Protein AF-A0A953QFX9-F1 (afdb_monomer_lite)

pLDDT: mean 86.62, std 14.52, range [35.47, 98.75]

Sequence (550 aa):
MACESQQQNLKSLQAQRNELEAQMHDSELTPAVRAKFLQQIAAVGAQINLAQKALADCLDKSNVLSQAAPASILSIAPHYPDTVPNMIAQRDAYLKSINGKTFPLSVDYEWVQPLSQNEDYDDYPVSASGWMVHPRDVGGDFQFSHPFGVDWEFSLALDKPANAPGPYDYLLTPGNKVDPSKFPAGDQSEQAEDEQRGRNLHLDFPLGLLGIEMDGGLVPPEFKSAALEGARAAVFGRWIVDTGHPMHRAEIHPPLMMATAIPTSATSTKAIFTSRPYLVTQRYTPDQDSIYKDSGGNDGDFLKHLLNEIVKLNTFRSTLIECHPKIKQAPMRGTQLVRFQVRPPALAPNSPASTLVISYHFTARTGVAVQLVSTAADTVEVWVVINSVGYKSPGLPKNNGVRYSVDQLKAGNSAVPTGYLATEVLSGLVQTLVGGGVIAAGVIEAFLQRGVQGDSYDVSQAKADILSTANAVLNVPASKIPHSNAGITLNDAQIFPFTGWLEAKWVPNSSLSTVVTNIPTTTPPPTNDPPTHTTGHGPIDDSRPPLKTK

Secondary structure (DSSP, 8-state):
-TTHHHHHHHHHHHHHHHHHHHHHT-TT--HHHHHHHHHHHHHHHHHHHHHHHHHHHHHHHHTB-SSPPPGGGEE-PPS-GGGHHHHHHHHHHHHHHTTT--TTTTSS-SEE-TT-TT--S-SS-EEEEEEEEEEEEE--S-TTT-TT-SEEEEEEEE---TTS--TTGGG--GGGS--TTTS-TT---HHHHHHHHHHHTT---TT--EEEEEEGGGS-HHHHHH--BT-EEEEEEEEEEE-SSTT--EEEEEEEEEEEEEEEETTEEEEEEEE-S-EEEEEE-S-GGGTT-TTS---BSHHHHHHHHHHHHHTTS-SSEEE-EEEESSSSSSEEEEEEEE-PPPPPTTPPPEEEEEEEEEEE-TTEEEEEEEEETTEEEEEEEEETTT--PPPPPPB--EEE-HHHHHHS--SS-GGGG-HHHHHHHHHHHHTS----HHHHHHHHTT-EEE--B-GGG----TT--TT-EEEEEGGG--SSSTTEEE-TTSSSSEEEEEEEEEEEGGGHHHH--PPP--PPPPP-PPP-------------PPPPP-

Radius of gyration: 27.03 Å; chains: 1; bounding box: 72×88×80 Å

Structure (mmCIF, N/CA/C/O backbone):
data_AF-A0A953QFX9-F1
#
_entry.id   AF-A0A953QFX9-F1
#
loop_
_atom_site.group_PDB
_atom_site.id
_atom_site.type_symbol
_atom_site.label_atom_id
_atom_site.label_alt_id
_atom_site.label_comp_id
_atom_site.label_asym_id
_atom_site.label_entity_id
_atom_site.label_seq_id
_atom_site.pdbx_PDB_ins_code
_atom_site.Cartn_x
_atom_site.Cartn_y
_atom_site.Cartn_z
_atom_site.occupancy
_atom_site.B_iso_or_equiv
_atom_site.auth_seq_id
_atom_site.auth_comp_id
_atom_site.auth_asym_id
_atom_site.auth_atom_id
_atom_site.pdbx_PDB_model_num
ATOM 1 N N . MET A 1 1 ? 25.853 13.855 5.967 1.00 53.97 1 MET A N 1
ATOM 2 C CA . MET A 1 1 ? 24.732 13.560 5.033 1.00 53.97 1 MET A CA 1
ATOM 3 C C . MET A 1 1 ? 23.778 14.749 5.002 1.00 53.97 1 MET A C 1
ATOM 5 O O . MET A 1 1 ? 23.789 15.516 5.961 1.00 53.97 1 MET A O 1
ATOM 9 N N . ALA A 1 2 ? 22.994 14.955 3.935 1.00 62.25 2 ALA A N 1
ATOM 10 C CA . ALA A 1 2 ? 21.911 15.943 3.998 1.00 62.25 2 ALA A CA 1
ATOM 11 C C . ALA A 1 2 ? 20.999 15.562 5.185 1.00 62.25 2 ALA A C 1
ATOM 13 O O . ALA A 1 2 ? 20.680 14.389 5.342 1.00 62.25 2 ALA A O 1
ATOM 14 N N . CYS A 1 3 ? 20.675 16.516 6.060 1.00 83.81 3 CYS A N 1
ATOM 15 C CA . CYS A 1 3 ? 19.797 16.356 7.236 1.00 83.81 3 CYS A CA 1
ATOM 16 C C . CYS A 1 3 ? 20.378 15.745 8.526 1.00 83.81 3 CYS A C 1
ATOM 18 O O . CYS A 1 3 ? 19.654 15.571 9.507 1.00 83.81 3 CYS A O 1
ATOM 20 N N . GLU A 1 4 ? 21.683 15.469 8.584 1.00 83.75 4 GLU A N 1
ATOM 21 C CA . GLU A 1 4 ? 22.321 14.879 9.774 1.00 83.75 4 GLU A CA 1
ATOM 22 C C . GLU A 1 4 ? 22.221 15.774 11.024 1.00 83.75 4 GLU A C 1
ATOM 24 O O . GLU A 1 4 ? 22.001 15.283 12.132 1.00 83.75 4 GLU A O 1
ATOM 29 N N . SER A 1 5 ? 22.302 17.098 10.858 1.00 86.62 5 SER A N 1
ATOM 30 C CA . SER A 1 5 ? 22.154 18.043 11.971 1.00 86.62 5 SER A CA 1
ATOM 31 C C . SER A 1 5 ? 20.726 18.073 12.527 1.00 86.62 5 SER A C 1
ATOM 33 O O . SER A 1 5 ? 20.545 18.156 13.742 1.00 86.62 5 SER A O 1
ATOM 35 N N . GLN A 1 6 ? 19.705 17.941 11.676 1.00 88.56 6 GLN A N 1
ATOM 36 C CA . GLN A 1 6 ? 18.304 17.848 12.093 1.00 88.56 6 GLN A CA 1
ATOM 37 C C . GLN A 1 6 ? 18.026 16.538 12.843 1.00 88.56 6 GLN A C 1
ATOM 39 O O . GLN A 1 6 ? 17.357 16.561 13.876 1.00 88.56 6 GLN A O 1
ATOM 44 N N . GLN A 1 7 ? 18.590 15.411 12.388 1.00 85.19 7 GLN A N 1
ATOM 45 C CA . GLN A 1 7 ? 18.483 14.124 13.089 1.00 85.19 7 GLN A CA 1
ATOM 46 C C . GLN A 1 7 ? 19.119 14.177 14.483 1.00 85.19 7 GLN A C 1
ATOM 48 O O . GLN A 1 7 ? 18.524 13.717 15.459 1.00 85.19 7 GLN A O 1
ATOM 53 N N . GLN A 1 8 ? 20.316 14.763 14.593 1.00 88.69 8 GLN A N 1
ATOM 54 C CA . GLN A 1 8 ? 20.997 14.933 15.879 1.00 88.69 8 GLN A CA 1
ATOM 55 C C . GLN A 1 8 ? 20.195 15.828 16.833 1.00 88.69 8 GLN A C 1
ATOM 57 O O . GLN A 1 8 ? 20.056 15.489 18.009 1.00 88.69 8 GLN A O 1
ATOM 62 N N . ASN A 1 9 ? 19.613 16.919 16.325 1.00 93.88 9 ASN A N 1
ATOM 63 C CA . ASN A 1 9 ? 18.754 17.802 17.111 1.00 93.88 9 ASN A CA 1
ATOM 64 C C . ASN A 1 9 ? 17.512 17.070 17.652 1.00 93.88 9 ASN A C 1
ATOM 66 O O . ASN A 1 9 ? 17.239 17.122 18.850 1.00 93.88 9 ASN A O 1
ATOM 70 N N . LEU A 1 10 ? 16.800 16.322 16.798 1.00 88.12 10 LEU A N 1
ATOM 71 C CA . LEU A 1 10 ? 15.627 15.549 17.216 1.00 88.12 10 LEU A CA 1
ATOM 72 C C . LEU A 1 10 ? 15.981 14.518 18.296 1.00 88.12 10 LEU A C 1
ATOM 74 O O . LEU A 1 10 ? 15.319 14.452 19.332 1.00 88.12 10 LEU A O 1
ATOM 78 N N . LYS A 1 11 ? 17.059 13.753 18.087 1.00 88.88 11 LYS A N 1
ATOM 79 C CA . LYS A 1 11 ? 17.526 12.756 19.057 1.00 88.88 11 LYS A CA 1
ATOM 80 C C . LYS A 1 11 ? 17.879 13.393 20.405 1.00 88.88 11 LYS A C 1
ATOM 82 O O . LYS A 1 11 ? 17.564 12.826 21.448 1.00 88.88 11 LYS A O 1
ATOM 87 N N . SER A 1 12 ? 18.502 14.573 20.390 1.00 94.25 12 SER A N 1
ATOM 88 C CA . SER A 1 12 ? 18.817 15.325 21.609 1.00 94.25 12 SER A CA 1
ATOM 89 C C . SER A 1 12 ? 17.555 15.742 22.369 1.00 94.25 12 SER A C 1
ATOM 91 O O . SER A 1 12 ? 17.494 15.577 23.585 1.00 94.25 12 SER A O 1
ATOM 93 N N . LEU A 1 13 ? 16.533 16.245 21.671 1.00 91.31 13 LEU A N 1
ATOM 94 C CA . LEU A 1 13 ? 15.268 16.659 22.289 1.00 91.31 13 LEU A CA 1
ATOM 95 C C . LEU A 1 13 ? 14.485 15.467 22.860 1.00 91.31 13 LEU A C 1
ATOM 97 O O . LEU A 1 13 ? 13.930 15.556 23.954 1.00 91.31 13 LEU A O 1
ATOM 101 N N . GLN A 1 14 ? 14.480 14.331 22.158 1.00 86.00 14 GLN A N 1
ATOM 102 C CA . GLN A 1 14 ? 13.877 13.087 22.650 1.00 86.00 14 GLN A CA 1
ATOM 103 C C . GLN A 1 14 ? 14.573 12.585 23.920 1.00 86.00 14 GLN A C 1
ATOM 105 O O . GLN A 1 14 ? 13.904 12.222 24.885 1.00 86.00 14 GLN A O 1
ATOM 110 N N . ALA A 1 15 ? 15.909 12.616 23.956 1.00 89.00 15 ALA A N 1
ATOM 111 C CA . ALA A 1 15 ? 16.665 12.261 25.154 1.00 89.00 15 ALA A CA 1
ATOM 112 C C . ALA A 1 15 ? 16.333 13.192 26.334 1.00 89.00 15 ALA A C 1
ATOM 114 O O . ALA A 1 15 ? 16.087 12.708 27.437 1.00 89.00 15 ALA A O 1
ATOM 115 N N . GLN A 1 16 ? 16.241 14.503 26.088 1.00 95.31 16 GLN A N 1
ATOM 116 C CA . GLN A 1 16 ? 15.861 15.486 27.106 1.00 95.31 16 GLN A CA 1
ATOM 117 C C . GLN A 1 16 ? 14.450 15.235 27.658 1.00 95.31 16 GLN A C 1
ATOM 119 O O . GLN A 1 16 ? 14.233 15.326 28.865 1.00 95.31 16 GLN A O 1
ATOM 124 N N . ARG A 1 17 ? 13.481 14.904 26.797 1.00 88.94 17 ARG A N 1
ATOM 125 C CA . ARG A 1 17 ? 12.123 14.559 27.236 1.00 88.94 17 ARG A CA 1
ATOM 126 C C . ARG A 1 17 ? 12.119 13.320 28.130 1.00 88.94 17 ARG A C 1
ATOM 128 O O . ARG A 1 17 ? 11.517 13.363 29.199 1.00 88.94 17 ARG A O 1
ATOM 135 N N . ASN A 1 18 ? 12.813 12.260 27.719 1.00 83.75 18 ASN A N 1
ATOM 136 C CA . ASN A 1 18 ? 12.900 11.021 28.494 1.00 83.75 18 ASN A CA 1
ATOM 137 C C . ASN A 1 18 ? 13.528 11.262 29.876 1.00 83.75 18 ASN A C 1
ATOM 139 O O . ASN A 1 18 ? 13.086 10.687 30.867 1.00 83.75 18 ASN A O 1
ATOM 143 N N . GLU A 1 19 ? 14.537 12.134 29.958 1.00 93.62 19 GLU A N 1
ATOM 144 C CA . GLU A 1 19 ? 15.150 12.523 31.229 1.00 93.62 19 GLU A CA 1
ATOM 145 C C . GLU A 1 19 ? 14.161 13.269 32.142 1.00 93.62 19 GLU A C 1
ATOM 147 O O . GLU A 1 19 ? 14.057 12.946 33.326 1.00 93.62 19 GLU A O 1
ATOM 152 N N . LEU A 1 20 ? 13.385 14.216 31.601 1.00 90.00 20 LEU A N 1
ATOM 153 C CA . LEU A 1 20 ? 12.352 14.937 32.359 1.00 90.00 20 LEU A CA 1
ATOM 154 C C . LEU A 1 20 ? 11.234 14.005 32.851 1.00 90.00 20 LEU A C 1
ATOM 156 O O . LEU A 1 20 ? 10.781 14.130 33.989 1.00 90.00 20 LEU A O 1
ATOM 160 N N . GLU A 1 21 ? 10.795 13.064 32.013 1.00 86.38 21 GLU A N 1
ATOM 161 C CA . GLU A 1 21 ? 9.793 12.059 32.384 1.00 86.38 21 GLU A CA 1
ATOM 162 C C . GLU A 1 21 ? 10.319 11.144 33.500 1.00 86.38 21 GLU A C 1
ATOM 164 O O . GLU A 1 21 ? 9.616 10.916 34.485 1.00 86.38 21 GLU A O 1
ATOM 169 N N . ALA A 1 22 ? 11.580 10.703 33.421 1.00 88.06 22 ALA A N 1
ATOM 170 C CA . ALA A 1 22 ? 12.215 9.917 34.477 1.00 88.06 22 ALA A CA 1
ATOM 171 C C . ALA A 1 22 ? 12.300 10.687 35.808 1.00 88.06 22 ALA A C 1
ATOM 173 O O . ALA A 1 22 ? 11.971 10.134 36.857 1.00 88.06 22 ALA A O 1
ATOM 174 N N . GLN A 1 23 ? 12.673 11.972 35.775 1.00 89.69 23 GLN A N 1
ATOM 175 C CA . GLN A 1 23 ? 12.719 12.825 36.970 1.00 89.69 23 GLN A CA 1
ATOM 176 C C . GLN A 1 23 ? 11.327 13.026 37.595 1.00 89.69 23 GLN A C 1
ATOM 178 O O . GLN A 1 23 ? 11.202 13.080 38.815 1.00 89.69 23 GLN A O 1
ATOM 183 N N . MET A 1 24 ? 10.259 13.071 36.791 1.00 88.00 24 MET A N 1
ATOM 184 C CA . MET A 1 24 ? 8.876 13.228 37.268 1.00 88.00 24 MET A CA 1
ATOM 185 C C . MET A 1 24 ? 8.348 12.012 38.062 1.00 88.00 24 MET A C 1
ATOM 187 O O . MET A 1 24 ? 7.374 12.134 38.822 1.00 88.00 24 MET A O 1
ATOM 191 N N . HIS A 1 25 ? 8.970 10.842 37.894 1.00 83.31 25 HIS A N 1
ATOM 192 C CA . HIS A 1 25 ? 8.635 9.622 38.631 1.00 83.31 25 HIS A CA 1
ATOM 193 C C . HIS A 1 25 ? 9.258 9.551 40.034 1.00 83.31 25 HIS A C 1
ATOM 195 O O . HIS A 1 25 ? 8.951 8.615 40.772 1.00 83.31 25 HIS A O 1
ATOM 201 N N . ASP A 1 26 ? 10.056 10.543 40.437 1.00 85.06 26 ASP A N 1
ATOM 202 C CA . ASP A 1 26 ? 10.550 10.652 41.808 1.00 85.06 26 ASP A CA 1
ATOM 203 C C . ASP A 1 26 ? 9.383 10.876 42.797 1.00 85.06 26 ASP A C 1
ATOM 205 O O . ASP A 1 26 ? 8.527 11.759 42.630 1.00 85.06 26 ASP A O 1
ATOM 209 N N . SER A 1 27 ? 9.327 10.026 43.825 1.00 69.69 27 SER A N 1
ATOM 210 C CA . SER A 1 27 ? 8.289 10.011 44.856 1.00 69.69 27 SER A CA 1
ATOM 211 C C . SER A 1 27 ? 8.327 11.221 45.795 1.00 69.69 27 SER A C 1
ATOM 213 O O . SER A 1 27 ? 7.339 11.464 46.485 1.00 69.69 27 SER A O 1
ATOM 215 N N . GLU A 1 28 ? 9.417 11.995 45.821 1.00 88.88 28 GLU A N 1
ATOM 216 C CA . GLU A 1 28 ? 9.601 13.118 46.757 1.00 88.88 28 GLU A CA 1
ATOM 217 C C . GLU A 1 28 ? 9.223 14.499 46.179 1.00 88.88 28 GLU A C 1
ATOM 219 O O . GLU A 1 28 ? 9.383 15.533 46.833 1.00 88.88 28 GLU A O 1
ATOM 224 N N . LEU A 1 29 ? 8.674 14.559 44.960 1.00 89.12 29 LEU A N 1
ATOM 225 C CA . LEU A 1 29 ? 8.342 15.833 44.316 1.00 89.12 29 LEU A CA 1
ATOM 226 C C . LEU A 1 29 ? 7.085 16.499 44.891 1.00 89.12 29 LEU A C 1
ATOM 228 O O . LEU A 1 29 ? 5.986 15.940 44.872 1.00 89.12 29 LEU A O 1
ATOM 232 N N . THR A 1 30 ? 7.215 17.771 45.282 1.00 93.62 30 THR A N 1
ATOM 233 C CA . THR A 1 30 ? 6.057 18.610 45.633 1.00 93.62 30 THR A CA 1
ATOM 234 C C . THR A 1 30 ? 5.155 18.869 44.413 1.00 93.62 30 THR A C 1
ATOM 236 O O . THR A 1 30 ? 5.646 18.892 43.276 1.00 93.62 30 THR A O 1
ATOM 239 N N . PRO A 1 31 ? 3.851 19.156 44.607 1.00 89.50 31 PRO A N 1
ATOM 240 C CA . PRO A 1 31 ? 2.939 19.468 43.503 1.00 89.50 31 PRO A CA 1
ATOM 241 C C . PRO A 1 31 ? 3.422 20.612 42.599 1.00 89.50 31 PRO A C 1
ATOM 243 O O . PRO A 1 31 ? 3.288 20.535 41.380 1.00 89.50 31 PRO A O 1
ATOM 246 N N . ALA A 1 32 ? 4.040 21.647 43.178 1.00 88.69 32 ALA A N 1
ATOM 247 C CA . ALA A 1 32 ? 4.574 22.781 42.424 1.00 88.69 32 ALA A CA 1
ATOM 248 C C . ALA A 1 32 ? 5.751 22.381 41.516 1.00 88.69 32 ALA A C 1
ATOM 250 O O . ALA A 1 32 ? 5.849 22.843 40.380 1.00 88.69 32 ALA A O 1
ATOM 251 N N . VAL A 1 33 ? 6.626 21.488 41.991 1.00 90.44 33 VAL A N 1
ATOM 252 C CA . VAL A 1 33 ? 7.750 20.976 41.193 1.00 90.44 33 VAL A CA 1
ATOM 253 C C . VAL A 1 33 ? 7.245 20.051 40.084 1.00 90.44 33 VAL A C 1
ATOM 255 O O . VAL A 1 33 ? 7.674 20.182 38.940 1.00 90.44 33 VAL A O 1
ATOM 258 N N . ARG A 1 34 ? 6.263 19.190 40.379 1.00 87.94 34 ARG A N 1
ATOM 259 C CA . ARG A 1 34 ? 5.614 18.332 39.375 1.00 87.94 34 ARG A CA 1
ATOM 260 C C . ARG A 1 34 ? 4.941 19.155 38.269 1.00 87.94 34 ARG A C 1
ATOM 262 O O . ARG A 1 34 ? 5.107 18.840 37.095 1.00 87.94 34 ARG A O 1
ATOM 269 N N . ALA A 1 35 ? 4.254 20.245 38.618 1.00 83.44 35 ALA A N 1
ATOM 270 C CA . ALA A 1 35 ? 3.660 21.160 37.640 1.00 83.44 35 ALA A CA 1
ATOM 271 C C . ALA A 1 35 ? 4.716 21.806 36.721 1.00 83.44 35 ALA A C 1
ATOM 273 O O . ALA A 1 35 ? 4.499 21.931 35.516 1.00 83.44 35 ALA A O 1
ATOM 274 N N . LYS A 1 36 ? 5.889 22.159 37.265 1.00 89.94 36 LYS A N 1
ATOM 275 C CA . LYS A 1 36 ? 7.007 22.699 36.480 1.00 89.94 36 LYS A CA 1
ATOM 276 C C . LYS A 1 36 ? 7.582 21.665 35.503 1.00 89.94 36 LYS A C 1
ATOM 278 O O . LYS A 1 36 ? 7.849 22.019 34.356 1.00 89.94 36 LYS A O 1
ATOM 283 N N . PHE A 1 37 ? 7.723 20.404 35.920 1.00 87.19 37 PHE A N 1
ATOM 284 C CA . PHE A 1 37 ? 8.140 19.319 35.022 1.00 87.19 37 PHE A CA 1
ATOM 285 C C . PHE A 1 37 ? 7.140 19.098 33.889 1.00 87.19 37 PHE A C 1
ATOM 287 O O . PHE A 1 37 ? 7.549 19.032 32.735 1.00 87.19 37 PHE A O 1
ATOM 294 N N . LEU A 1 38 ? 5.837 19.079 34.185 1.00 81.69 38 LEU A N 1
ATOM 295 C CA . LEU A 1 38 ? 4.798 18.965 33.156 1.00 81.69 38 LEU A CA 1
ATOM 296 C C . LEU A 1 38 ? 4.881 20.104 32.129 1.00 81.69 38 LEU A C 1
ATOM 298 O O . LEU A 1 38 ? 4.795 19.858 30.928 1.00 81.69 38 LEU A O 1
ATOM 302 N N . GLN A 1 39 ? 5.119 21.340 32.580 1.00 85.38 39 GLN A N 1
ATOM 303 C CA . GLN A 1 39 ? 5.310 22.480 31.681 1.00 85.38 39 GLN A CA 1
ATOM 304 C C . GLN A 1 39 ? 6.564 22.326 30.802 1.00 85.38 39 GLN A C 1
ATOM 306 O O . GLN A 1 39 ? 6.528 22.652 29.615 1.00 85.38 39 GLN A O 1
ATOM 311 N N . GLN A 1 40 ? 7.669 21.821 31.359 1.00 88.12 40 GLN A N 1
ATOM 312 C CA . GLN A 1 40 ? 8.902 21.570 30.607 1.00 88.12 40 GLN A CA 1
ATOM 313 C C . GLN A 1 40 ? 8.741 20.429 29.599 1.00 88.12 40 GLN A C 1
ATOM 315 O O . GLN A 1 40 ? 9.176 20.575 28.461 1.00 88.12 40 GLN A O 1
ATOM 320 N N . ILE A 1 41 ? 8.072 19.337 29.978 1.00 81.56 41 ILE A N 1
ATOM 321 C CA . ILE A 1 41 ? 7.750 18.221 29.078 1.00 81.56 41 ILE A CA 1
ATOM 322 C C . ILE A 1 41 ? 6.891 18.720 27.915 1.00 81.56 41 ILE A C 1
ATOM 324 O O . ILE A 1 41 ? 7.198 18.417 26.765 1.00 81.56 41 ILE A O 1
ATOM 328 N N . ALA A 1 42 ? 5.871 19.542 28.184 1.00 72.94 42 ALA A N 1
ATOM 329 C CA . ALA A 1 42 ? 5.047 20.141 27.137 1.00 72.94 42 ALA A CA 1
ATOM 330 C C . ALA A 1 42 ? 5.871 21.039 26.192 1.00 72.94 42 ALA A C 1
ATOM 332 O O . ALA A 1 42 ? 5.734 20.949 24.972 1.00 72.94 42 ALA A O 1
ATOM 333 N N . ALA A 1 43 ? 6.771 21.866 26.736 1.00 80.62 43 ALA A N 1
ATOM 334 C CA . ALA A 1 43 ? 7.637 22.737 25.942 1.00 80.62 43 ALA A CA 1
ATOM 335 C C . ALA A 1 43 ? 8.635 21.951 25.072 1.00 80.62 43 ALA A C 1
ATOM 337 O O . ALA A 1 43 ? 8.792 22.259 23.890 1.00 80.62 43 ALA A O 1
ATOM 338 N N . VAL A 1 44 ? 9.282 20.919 25.628 1.00 80.56 44 VAL A N 1
ATOM 339 C CA . VAL A 1 44 ? 10.165 20.022 24.866 1.00 80.56 44 VAL A CA 1
ATOM 340 C C . VAL A 1 44 ? 9.358 19.243 23.828 1.00 80.56 44 VAL A C 1
ATOM 342 O O . VAL A 1 44 ? 9.818 19.098 22.702 1.00 80.56 44 VAL A O 1
ATOM 345 N N . GLY A 1 45 ? 8.130 18.824 24.144 1.00 72.19 45 GLY A N 1
ATOM 346 C CA . GLY A 1 45 ? 7.203 18.216 23.188 1.00 72.19 45 GLY A CA 1
ATOM 347 C C . GLY A 1 45 ? 6.937 19.110 21.973 1.00 72.19 45 GLY A C 1
ATOM 348 O O . GLY A 1 45 ? 7.066 18.658 20.840 1.00 72.19 45 GLY A O 1
ATOM 349 N N . ALA A 1 46 ? 6.673 20.402 22.184 1.00 70.50 46 ALA A N 1
ATOM 350 C CA . ALA A 1 46 ? 6.511 21.354 21.084 1.00 70.50 46 ALA A CA 1
ATOM 351 C C . ALA A 1 46 ? 7.792 21.509 20.237 1.00 70.50 46 ALA A C 1
ATOM 353 O O . ALA A 1 46 ? 7.720 21.603 19.012 1.00 70.50 46 ALA A O 1
ATOM 354 N N . GLN A 1 47 ? 8.973 21.500 20.864 1.00 80.00 47 GLN A N 1
ATOM 355 C CA . GLN A 1 47 ? 10.254 21.548 20.146 1.00 80.00 47 GLN A CA 1
ATOM 356 C C . GLN A 1 47 ? 10.544 20.259 19.374 1.00 80.00 47 GLN A C 1
ATOM 358 O O . GLN A 1 47 ? 11.072 20.333 18.268 1.00 80.00 47 GLN A O 1
ATOM 363 N N . ILE A 1 48 ? 10.177 19.097 19.922 1.00 74.31 48 ILE A N 1
ATOM 364 C CA . ILE A 1 48 ? 10.237 17.810 19.221 1.00 74.31 48 ILE A CA 1
ATOM 365 C C . ILE A 1 48 ? 9.384 17.887 17.957 1.00 74.31 48 ILE A C 1
ATOM 367 O O . ILE A 1 48 ? 9.903 17.580 16.891 1.00 74.31 48 ILE A O 1
ATOM 371 N N . ASN A 1 49 ? 8.149 18.390 18.043 1.00 67.75 49 ASN A N 1
ATOM 372 C CA . ASN A 1 49 ? 7.275 18.538 16.875 1.00 67.75 49 ASN A CA 1
ATOM 373 C C . ASN A 1 49 ? 7.899 19.451 15.803 1.00 67.75 49 ASN A C 1
ATOM 375 O O . ASN A 1 49 ? 7.897 19.121 14.618 1.00 67.75 49 ASN A O 1
ATOM 379 N N . LEU A 1 50 ? 8.501 20.579 16.203 1.00 76.44 50 LEU A N 1
ATOM 380 C CA . LEU A 1 50 ? 9.208 21.472 15.275 1.00 76.44 50 LEU A CA 1
ATOM 381 C C . LEU A 1 50 ? 10.459 20.825 14.667 1.00 76.44 50 LEU A C 1
ATOM 383 O O . LEU A 1 50 ? 10.728 21.008 13.484 1.00 76.44 50 LEU A O 1
ATOM 387 N N . ALA A 1 51 ? 11.230 20.073 15.454 1.00 77.44 51 ALA A N 1
ATOM 388 C CA . ALA A 1 51 ? 12.417 19.369 14.978 1.00 77.44 51 ALA A CA 1
ATOM 389 C C . ALA A 1 51 ? 12.055 18.202 14.050 1.00 77.44 51 ALA A C 1
ATOM 391 O O . ALA A 1 51 ? 12.757 17.980 13.067 1.00 77.44 51 ALA A O 1
ATOM 392 N N . GLN A 1 52 ? 10.951 17.502 14.323 1.00 76.81 52 GLN A N 1
ATOM 393 C CA . GLN A 1 52 ? 10.368 16.501 13.431 1.00 76.81 52 GLN A CA 1
ATOM 394 C C . GLN A 1 52 ? 9.948 17.145 12.116 1.00 76.81 52 GLN A C 1
ATOM 396 O O . GLN A 1 52 ? 10.356 16.652 11.071 1.00 76.81 52 GLN A O 1
ATOM 401 N N . LYS A 1 53 ? 9.245 18.287 12.153 1.00 76.25 53 LYS A N 1
ATOM 402 C CA . LYS A 1 53 ? 8.897 19.038 10.941 1.00 76.25 53 LYS A CA 1
ATOM 403 C C . LYS A 1 53 ? 10.137 19.495 10.172 1.00 76.25 53 LYS A C 1
ATOM 405 O O . LYS A 1 53 ? 10.226 19.259 8.982 1.00 76.25 53 LYS A O 1
ATOM 410 N N . ALA A 1 54 ? 11.133 20.078 10.835 1.00 77.38 54 ALA A N 1
ATOM 411 C CA . ALA A 1 54 ? 12.356 20.538 10.173 1.00 77.38 54 ALA A CA 1
ATOM 412 C C . ALA A 1 54 ? 13.190 19.387 9.583 1.00 77.38 54 ALA A C 1
ATOM 414 O O . ALA A 1 54 ? 13.845 19.555 8.552 1.00 77.38 54 ALA A O 1
ATOM 415 N N . LEU A 1 55 ? 13.198 18.228 10.247 1.00 80.50 55 LEU A N 1
ATOM 416 C CA . LEU A 1 55 ? 13.804 17.014 9.716 1.00 80.50 55 LEU A CA 1
ATOM 417 C C . LEU A 1 55 ? 13.013 16.502 8.511 1.00 80.50 55 LEU A C 1
ATOM 419 O O . LEU A 1 55 ? 13.636 16.213 7.496 1.00 80.50 55 LEU A O 1
ATOM 423 N N . ALA A 1 56 ? 11.682 16.450 8.606 1.00 72.69 56 ALA A N 1
ATOM 424 C CA . ALA A 1 56 ? 10.799 16.096 7.503 1.00 72.69 56 ALA A CA 1
ATOM 425 C C . ALA A 1 56 ? 11.043 17.025 6.309 1.00 72.69 56 ALA A C 1
ATOM 427 O O . ALA A 1 56 ? 11.471 16.534 5.280 1.00 72.69 56 ALA A O 1
ATOM 428 N N . ASP A 1 57 ? 10.962 18.349 6.474 1.00 74.25 57 ASP A N 1
ATOM 429 C CA . ASP A 1 57 ? 11.224 19.348 5.425 1.00 74.25 57 ASP A CA 1
ATOM 430 C C . ASP A 1 57 ? 12.618 19.190 4.780 1.00 74.25 57 ASP A C 1
ATOM 432 O O . ASP A 1 57 ? 12.824 19.493 3.602 1.00 74.25 57 ASP A O 1
ATOM 436 N N . CYS A 1 58 ? 13.621 18.773 5.558 1.00 75.94 58 CYS A N 1
ATOM 437 C CA . CYS A 1 58 ? 14.966 18.539 5.045 1.00 75.94 58 CYS A CA 1
ATOM 438 C C . CYS A 1 58 ? 15.044 17.247 4.226 1.00 75.94 58 CYS A C 1
ATOM 440 O O . CYS A 1 58 ? 15.568 17.265 3.109 1.00 75.94 58 CYS A O 1
ATOM 442 N N . LEU A 1 59 ? 14.539 16.143 4.788 1.00 70.81 59 LEU A N 1
ATOM 443 C CA . LEU A 1 59 ? 14.490 14.841 4.122 1.00 70.81 59 LEU A CA 1
ATOM 444 C C . LEU A 1 59 ? 13.683 14.950 2.836 1.00 70.81 59 LEU A C 1
ATOM 446 O O . LEU A 1 59 ? 14.096 14.453 1.793 1.00 70.81 59 LEU A O 1
ATOM 450 N N . ASP A 1 60 ? 12.597 15.699 2.913 1.00 66.56 60 ASP A N 1
ATOM 451 C CA . ASP A 1 60 ? 11.704 15.990 1.826 1.00 66.56 60 ASP A CA 1
ATOM 452 C C . ASP A 1 60 ? 12.431 16.679 0.671 1.00 66.56 60 ASP A C 1
ATOM 454 O O . ASP A 1 60 ? 12.473 16.142 -0.429 1.00 66.56 60 ASP A O 1
ATOM 458 N N . LYS A 1 61 ? 13.167 17.767 0.940 1.00 67.69 61 LYS A N 1
ATOM 459 C CA . LYS A 1 61 ? 14.026 18.431 -0.061 1.00 67.69 61 LYS A CA 1
ATOM 460 C C . LYS A 1 61 ? 15.100 17.522 -0.655 1.00 67.69 61 LYS A C 1
ATOM 462 O O . LYS A 1 61 ? 15.499 17.735 -1.798 1.00 67.69 61 LYS A O 1
ATOM 467 N N . SER A 1 62 ? 15.610 16.556 0.108 1.00 63.16 62 SER A N 1
ATOM 468 C CA . SER A 1 62 ? 16.585 15.585 -0.404 1.00 63.16 62 SER A CA 1
ATOM 469 C C . SER A 1 62 ? 15.956 14.439 -1.202 1.00 63.16 62 SER A C 1
ATOM 471 O O . SER A 1 62 ? 16.671 13.774 -1.949 1.00 63.16 62 SER A O 1
ATOM 473 N N . ASN A 1 63 ? 14.639 14.252 -1.086 1.00 63.78 63 ASN A N 1
ATOM 474 C CA . ASN A 1 63 ? 13.868 13.177 -1.707 1.00 63.78 63 ASN A CA 1
ATOM 475 C C . ASN A 1 63 ? 13.042 13.643 -2.916 1.00 63.78 63 ASN A C 1
ATOM 477 O O . ASN A 1 63 ? 12.140 12.930 -3.352 1.00 63.78 63 ASN A O 1
ATOM 481 N N . VAL A 1 64 ? 13.357 14.811 -3.484 1.00 71.12 64 VAL A N 1
ATOM 482 C CA . VAL A 1 64 ? 12.717 15.321 -4.704 1.00 71.12 64 VAL A CA 1
ATOM 483 C C . VAL A 1 64 ? 13.651 15.149 -5.893 1.00 71.12 64 VAL A C 1
ATOM 485 O O . VAL A 1 64 ? 14.796 15.611 -5.879 1.00 71.12 64 VAL A O 1
ATOM 488 N N . LEU A 1 65 ? 13.161 14.520 -6.961 1.00 74.25 65 LEU A N 1
ATOM 489 C CA . LEU A 1 65 ? 13.845 14.591 -8.246 1.00 74.25 65 LEU A CA 1
ATOM 490 C C . LEU A 1 65 ? 13.753 16.015 -8.799 1.00 74.25 65 LEU A C 1
ATOM 492 O O . LEU A 1 65 ? 12.696 16.636 -8.780 1.00 74.25 65 LEU A O 1
ATOM 496 N N . SER A 1 66 ? 14.839 16.521 -9.385 1.00 71.75 66 SER A N 1
ATOM 497 C CA . SER A 1 66 ? 14.825 17.848 -10.018 1.00 71.75 66 SER A CA 1
ATOM 498 C C . SER A 1 66 ? 13.780 17.975 -11.135 1.00 71.75 66 SER A C 1
ATOM 500 O O . SER A 1 66 ? 13.395 19.091 -11.480 1.00 71.75 66 SER A O 1
ATOM 502 N N . GLN A 1 67 ? 13.342 16.844 -11.701 1.00 83.50 67 GLN A N 1
ATOM 503 C CA . GLN A 1 67 ? 12.240 16.709 -12.649 1.00 83.50 67 GLN A CA 1
ATOM 504 C C . GLN A 1 67 ? 11.564 15.348 -12.461 1.00 83.50 67 GLN A C 1
ATOM 506 O O . GLN A 1 67 ? 12.218 14.374 -12.081 1.00 83.50 67 GLN A O 1
ATOM 511 N N . ALA A 1 68 ? 10.278 15.263 -12.798 1.00 91.56 68 ALA A N 1
ATOM 512 C CA . ALA A 1 68 ? 9.568 13.993 -12.851 1.00 91.56 68 ALA A CA 1
ATOM 513 C C . ALA A 1 68 ? 10.274 12.995 -13.789 1.00 91.56 68 ALA A C 1
ATOM 515 O O . ALA A 1 68 ? 10.737 13.344 -14.880 1.00 91.56 68 ALA A O 1
ATOM 516 N N . ALA A 1 69 ? 10.349 11.732 -13.372 1.00 94.19 69 ALA A N 1
ATOM 517 C CA . ALA A 1 69 ? 10.941 10.669 -14.171 1.00 94.19 69 ALA A CA 1
ATOM 518 C C . ALA A 1 69 ? 10.167 10.458 -15.494 1.00 94.19 69 ALA A C 1
ATOM 520 O O . ALA A 1 69 ? 8.954 10.661 -15.534 1.00 94.19 69 ALA A O 1
ATOM 521 N N . PRO A 1 70 ? 10.801 10.019 -16.598 1.00 94.62 70 PRO A N 1
ATOM 522 C CA . PRO A 1 70 ? 10.081 9.823 -17.856 1.00 94.62 70 PRO A CA 1
ATOM 523 C C . PRO A 1 70 ? 8.961 8.779 -17.724 1.00 94.62 70 PRO A C 1
ATOM 525 O O . PRO A 1 70 ? 9.182 7.706 -17.169 1.00 94.62 70 PRO A O 1
ATOM 528 N N . ALA A 1 71 ? 7.776 9.049 -18.286 1.00 93.62 71 ALA A N 1
ATOM 529 C CA . ALA A 1 71 ? 6.611 8.152 -18.194 1.00 93.62 71 ALA A CA 1
ATOM 530 C C . ALA A 1 71 ? 6.904 6.713 -18.667 1.00 93.62 71 ALA A C 1
ATOM 532 O O . ALA A 1 71 ? 6.339 5.749 -18.159 1.00 93.62 71 ALA A O 1
ATOM 533 N N . SER A 1 72 ? 7.800 6.559 -19.647 1.00 94.62 72 SER A N 1
ATOM 534 C CA . SER A 1 72 ? 8.066 5.288 -20.322 1.00 94.62 72 SER A CA 1
ATOM 535 C C . SER A 1 72 ? 8.854 4.268 -19.499 1.00 94.62 72 SER A C 1
ATOM 537 O O . SER A 1 72 ? 8.823 3.089 -19.858 1.00 94.62 72 SER A O 1
ATOM 539 N N . ILE A 1 73 ? 9.560 4.686 -18.438 1.00 97.62 73 ILE A N 1
ATOM 540 C CA . ILE A 1 73 ? 10.512 3.807 -17.735 1.00 97.62 73 ILE A CA 1
ATOM 541 C C . ILE A 1 73 ? 9.835 2.752 -16.855 1.00 97.62 73 ILE A C 1
ATOM 543 O O . ILE A 1 73 ? 10.427 1.704 -16.604 1.00 97.62 73 ILE A O 1
ATOM 547 N N . LEU A 1 74 ? 8.607 3.021 -16.404 1.00 98.31 74 LEU A N 1
ATOM 548 C CA . LEU A 1 74 ? 7.766 2.092 -15.653 1.00 98.31 74 LEU A CA 1
ATOM 549 C C . LEU A 1 74 ? 6.296 2.357 -15.982 1.00 98.31 74 LEU A C 1
ATOM 551 O O . LEU A 1 74 ? 5.792 3.470 -15.806 1.00 98.31 74 LEU A O 1
ATOM 555 N N . SER A 1 75 ? 5.618 1.315 -16.453 1.00 96.06 75 SER A N 1
ATOM 556 C CA . SER A 1 75 ? 4.208 1.358 -16.851 1.00 96.06 75 SER A CA 1
ATOM 557 C C . SER A 1 75 ? 3.544 -0.001 -16.653 1.00 96.06 75 SER A C 1
ATOM 559 O O . SER A 1 75 ? 4.223 -1.019 -16.487 1.00 96.06 75 SER A O 1
ATOM 561 N N . ILE A 1 76 ? 2.215 -0.013 -16.678 1.00 95.44 76 ILE A N 1
ATOM 562 C CA . ILE A 1 76 ? 1.388 -1.219 -16.607 1.00 95.44 76 ILE A CA 1
ATOM 563 C C . ILE A 1 76 ? 0.264 -1.132 -17.638 1.00 95.44 76 ILE A C 1
ATOM 565 O O . ILE A 1 76 ? -0.017 -0.061 -18.176 1.00 95.44 76 ILE A O 1
ATOM 569 N N . ALA A 1 77 ? -0.380 -2.265 -17.907 1.00 85.62 77 ALA A N 1
ATOM 570 C CA . ALA A 1 77 ? -1.640 -2.269 -18.636 1.00 85.62 77 ALA A CA 1
ATOM 571 C C . ALA A 1 77 ? -2.806 -2.029 -17.656 1.00 85.62 77 ALA A C 1
ATOM 573 O O . ALA A 1 77 ? -2.797 -2.614 -16.565 1.00 85.62 77 ALA A O 1
ATOM 574 N N . PRO A 1 78 ? -3.821 -1.232 -18.033 1.00 80.81 78 PRO A N 1
ATOM 575 C CA . PRO A 1 78 ? -5.025 -1.090 -17.228 1.00 80.81 78 PRO A CA 1
ATOM 576 C C . PRO A 1 78 ? -5.732 -2.428 -17.028 1.00 80.81 78 PRO A C 1
ATOM 578 O O . PRO A 1 78 ? -5.933 -3.186 -17.980 1.00 80.81 78 PRO A O 1
ATOM 581 N N . HIS A 1 79 ? -6.126 -2.710 -15.788 1.00 79.06 79 HIS A N 1
ATOM 582 C CA . HIS A 1 79 ? -7.027 -3.815 -15.486 1.00 79.06 79 HIS A CA 1
ATOM 583 C C . HIS A 1 79 ? -8.464 -3.463 -15.891 1.00 79.06 79 HIS A C 1
ATOM 585 O O . HIS A 1 79 ? -8.912 -2.334 -15.710 1.00 79.06 79 HIS A O 1
ATOM 591 N N . TYR A 1 80 ? -9.176 -4.453 -16.433 1.00 76.94 80 TYR A N 1
ATOM 592 C CA . TYR A 1 80 ? -10.605 -4.395 -16.762 1.00 76.94 80 TYR A CA 1
ATOM 593 C C . TYR A 1 80 ? -11.080 -3.170 -17.579 1.00 76.94 80 TYR A C 1
ATOM 595 O O . TYR A 1 80 ? -12.097 -2.564 -17.231 1.00 76.94 80 TYR A O 1
ATOM 603 N N . PRO A 1 81 ? -10.417 -2.804 -18.693 1.00 74.50 81 PRO A N 1
ATOM 604 C CA . PRO A 1 81 ? -10.802 -1.620 -19.470 1.00 74.50 81 PRO A CA 1
ATOM 605 C C . PRO A 1 81 ? -12.273 -1.652 -19.926 1.00 74.50 81 PRO A C 1
ATOM 607 O O . PRO A 1 81 ? -12.940 -0.619 -19.938 1.00 74.50 81 PRO A O 1
ATOM 610 N N . ASP A 1 82 ? -12.810 -2.839 -20.216 1.00 79.88 82 ASP A N 1
ATOM 611 C CA . ASP A 1 82 ? -14.179 -3.010 -20.713 1.00 79.88 82 ASP A CA 1
ATOM 612 C C . ASP A 1 82 ? -15.263 -2.823 -19.633 1.00 79.88 82 ASP A C 1
ATOM 614 O O . ASP A 1 82 ? -16.430 -2.608 -19.961 1.00 79.88 82 ASP A O 1
ATOM 618 N N . THR A 1 83 ? -14.912 -2.877 -18.341 1.00 85.00 83 THR A N 1
ATOM 619 C CA . THR A 1 83 ? -15.881 -2.739 -17.235 1.00 85.00 83 THR A CA 1
ATOM 620 C C . THR A 1 83 ? -15.876 -1.358 -16.590 1.00 85.00 83 THR A C 1
ATOM 622 O O . THR A 1 83 ? -16.715 -1.093 -15.725 1.00 85.00 83 THR A O 1
ATOM 625 N N . VAL A 1 84 ? -14.975 -0.468 -17.015 1.00 88.69 84 VAL A N 1
ATOM 626 C CA . VAL A 1 84 ? -14.795 0.875 -16.442 1.00 88.69 84 VAL A CA 1
ATOM 627 C C . VAL A 1 84 ? -16.116 1.656 -16.316 1.00 88.69 84 VAL A C 1
ATOM 629 O O . VAL A 1 84 ? -16.377 2.172 -15.228 1.00 88.69 84 VAL A O 1
ATOM 632 N N . PRO A 1 85 ? -17.015 1.707 -17.326 1.00 90.56 85 PRO A N 1
ATOM 633 C CA . PRO A 1 85 ? -18.280 2.434 -17.184 1.00 90.56 85 PRO A CA 1
ATOM 634 C C . PRO A 1 85 ? -19.163 1.928 -16.034 1.00 90.56 85 PRO A C 1
ATOM 636 O O . PRO A 1 85 ? -19.768 2.724 -15.317 1.00 90.56 85 PRO A O 1
ATOM 639 N N . ASN A 1 86 ? -19.217 0.609 -15.824 1.00 91.62 86 ASN A N 1
ATOM 640 C CA . ASN A 1 86 ? -19.981 0.015 -14.727 1.00 91.62 86 ASN A CA 1
ATOM 641 C C . ASN A 1 86 ? -19.323 0.302 -13.368 1.00 91.62 86 ASN A C 1
ATOM 643 O O . ASN A 1 86 ? -20.019 0.607 -12.403 1.00 91.62 86 ASN A O 1
ATOM 647 N N . MET A 1 87 ? -17.990 0.264 -13.301 1.00 93.38 87 MET A N 1
ATOM 648 C CA . MET A 1 87 ? -17.243 0.592 -12.082 1.00 93.38 87 MET A CA 1
ATOM 649 C C . MET A 1 87 ? -17.490 2.041 -11.638 1.00 93.38 87 MET A C 1
ATOM 651 O O . MET A 1 87 ? -17.762 2.283 -10.463 1.00 93.38 87 MET A O 1
ATOM 655 N N . ILE A 1 88 ? -17.477 2.991 -12.583 1.00 94.00 88 ILE A N 1
ATOM 656 C CA . ILE A 1 88 ? -17.805 4.404 -12.327 1.00 94.00 88 ILE A CA 1
ATOM 657 C C . ILE A 1 88 ? -19.228 4.533 -11.776 1.00 94.00 88 ILE A C 1
ATOM 659 O O . ILE A 1 88 ? -19.436 5.173 -10.748 1.00 94.00 88 ILE A O 1
ATOM 663 N N . ALA A 1 89 ? -20.206 3.891 -12.422 1.00 95.31 89 ALA A N 1
ATOM 664 C CA . ALA A 1 89 ? -21.602 3.970 -11.999 1.00 95.31 89 ALA A CA 1
ATOM 665 C C . ALA A 1 89 ? -21.820 3.421 -10.577 1.00 95.31 89 ALA A C 1
ATOM 667 O O . ALA A 1 89 ? -22.563 4.019 -9.796 1.00 95.31 89 ALA A O 1
ATOM 668 N N . GLN A 1 90 ? -21.166 2.310 -10.222 1.00 95.12 90 GLN A N 1
ATOM 669 C CA . GLN A 1 90 ? -21.254 1.723 -8.881 1.00 95.12 90 GLN A CA 1
ATOM 670 C C . GLN A 1 90 ? -20.602 2.612 -7.818 1.00 95.12 90 GLN A C 1
ATOM 672 O O . GLN A 1 90 ? -21.209 2.861 -6.776 1.00 95.12 90 GLN A O 1
ATOM 677 N N . ARG A 1 91 ? -19.416 3.159 -8.108 1.00 95.62 91 ARG A N 1
ATOM 678 C CA . ARG A 1 91 ? -18.747 4.146 -7.252 1.00 95.62 91 ARG A CA 1
ATOM 679 C C . ARG A 1 91 ? -19.625 5.370 -7.008 1.00 95.62 91 ARG A C 1
ATOM 681 O O . ARG A 1 91 ? -19.827 5.751 -5.860 1.00 95.62 91 ARG A O 1
ATOM 688 N N . ASP A 1 92 ? -20.184 5.965 -8.057 1.00 96.31 92 ASP A N 1
ATOM 689 C CA . ASP A 1 92 ? -21.001 7.177 -7.931 1.00 96.31 92 ASP A CA 1
ATOM 690 C C . ASP A 1 92 ? -22.314 6.911 -7.179 1.00 96.31 92 ASP A C 1
ATOM 692 O O . ASP A 1 92 ? -22.753 7.733 -6.368 1.00 96.31 92 ASP A O 1
ATOM 696 N N . ALA A 1 93 ? -22.926 5.741 -7.391 1.00 96.69 93 ALA A N 1
ATOM 697 C CA . ALA A 1 93 ? -24.082 5.303 -6.615 1.00 96.69 93 ALA A CA 1
ATOM 698 C C . ALA A 1 93 ? -23.737 5.137 -5.127 1.00 96.69 93 ALA A C 1
ATOM 700 O O . ALA A 1 93 ? -24.513 5.572 -4.270 1.00 96.69 93 ALA A O 1
ATOM 701 N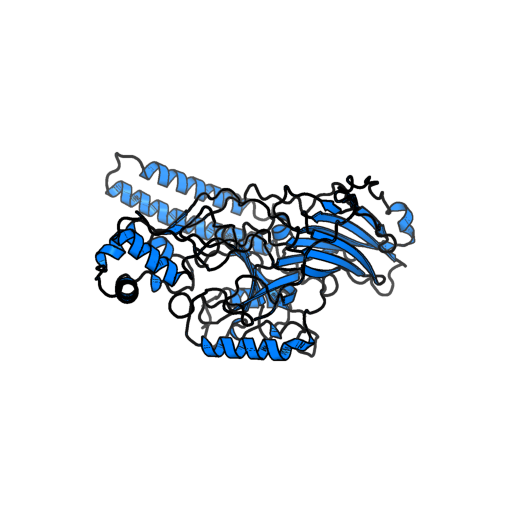 N . TYR A 1 94 ? -22.569 4.564 -4.821 1.00 96.12 94 TYR A N 1
ATOM 702 C CA . TYR A 1 94 ? -22.086 4.430 -3.452 1.00 96.12 94 TYR A CA 1
ATOM 703 C C . TYR A 1 94 ? -21.846 5.797 -2.798 1.00 96.12 94 TYR A C 1
ATOM 705 O O . TYR A 1 94 ? -22.447 6.072 -1.760 1.00 96.12 94 TYR A O 1
ATOM 713 N N . LEU A 1 95 ? -21.090 6.696 -3.440 1.00 95.81 95 LEU A N 1
ATOM 714 C CA . LEU A 1 95 ? -20.839 8.058 -2.944 1.00 95.81 95 LEU A CA 1
ATOM 715 C C . LEU A 1 95 ? -22.139 8.813 -2.643 1.00 95.81 95 LEU A C 1
ATOM 717 O O . LEU A 1 95 ? -22.271 9.464 -1.609 1.00 95.81 95 LEU A O 1
ATOM 721 N N . LYS A 1 96 ? -23.149 8.678 -3.510 1.00 96.12 96 LYS A N 1
ATOM 722 C CA . LYS A 1 96 ? -24.470 9.272 -3.277 1.00 96.12 96 LYS A CA 1
ATOM 723 C C . LYS A 1 96 ? -25.157 8.706 -2.028 1.00 96.12 96 LYS A C 1
ATOM 725 O O . LYS A 1 96 ? -25.862 9.445 -1.343 1.00 96.12 96 LYS A O 1
ATOM 730 N N . SER A 1 97 ? -24.979 7.418 -1.733 1.00 95.69 97 SER A N 1
ATOM 731 C CA . SER A 1 97 ? -25.595 6.749 -0.576 1.00 95.69 97 SER A CA 1
ATOM 732 C C . SER A 1 97 ? -24.990 7.165 0.774 1.00 95.69 97 SER A C 1
ATOM 734 O O . SER A 1 97 ? -25.687 7.135 1.800 1.00 95.69 97 SER A O 1
ATOM 736 N N . ILE A 1 98 ? -23.727 7.606 0.758 1.00 94.75 98 ILE A N 1
ATOM 737 C CA . ILE A 1 98 ? -22.976 8.061 1.936 1.00 94.75 98 ILE A CA 1
ATOM 738 C C . ILE A 1 98 ? -22.830 9.583 2.024 1.00 94.75 98 ILE A C 1
ATOM 740 O O . ILE A 1 98 ? -22.173 10.073 2.928 1.00 94.75 98 ILE A O 1
ATOM 744 N N . ASN A 1 99 ? -23.459 10.354 1.134 1.00 92.38 99 ASN A N 1
ATOM 745 C CA . ASN A 1 99 ? -23.326 11.810 1.127 1.00 92.38 99 ASN A CA 1
ATOM 746 C C . ASN A 1 99 ? -23.632 12.437 2.504 1.00 92.38 99 ASN A C 1
ATOM 748 O O . ASN A 1 99 ? -24.755 12.328 3.005 1.00 92.38 99 ASN A O 1
ATOM 752 N N . GLY A 1 100 ? -22.636 13.115 3.086 1.00 87.25 100 GLY A N 1
ATOM 753 C CA . GLY A 1 100 ? -22.724 13.749 4.406 1.00 87.25 100 GLY A CA 1
ATOM 754 C C . GLY A 1 100 ? -22.649 12.780 5.593 1.00 87.25 100 GLY A C 1
ATOM 755 O O . GLY A 1 100 ? -22.928 13.188 6.718 1.00 87.25 100 GLY A O 1
ATOM 756 N N . LYS A 1 101 ? -22.305 11.512 5.356 1.00 92.12 101 LYS A N 1
ATOM 757 C CA . LYS A 1 101 ? -22.106 10.477 6.373 1.00 92.12 101 LYS A CA 1
ATOM 758 C C . LYS A 1 101 ? -20.627 10.141 6.464 1.00 92.12 101 LYS A C 1
ATOM 760 O O . LYS A 1 101 ? -19.948 10.098 5.449 1.00 92.12 101 LYS A O 1
ATOM 765 N N . THR A 1 102 ? -20.153 9.835 7.662 1.00 90.69 102 THR A N 1
ATOM 766 C CA . THR A 1 102 ? -18.778 9.378 7.880 1.00 90.69 102 THR A CA 1
ATOM 767 C C . THR A 1 102 ? -18.752 8.189 8.831 1.00 90.69 102 THR A C 1
ATOM 769 O O . THR A 1 102 ? -19.671 7.981 9.640 1.00 90.69 102 THR A O 1
ATOM 772 N N . PHE A 1 103 ? -17.678 7.418 8.741 1.00 91.31 103 PHE A N 1
ATOM 773 C CA . PHE A 1 103 ? -17.295 6.451 9.758 1.00 91.31 103 PHE A CA 1
ATOM 774 C C . PHE A 1 103 ? -17.023 7.156 11.109 1.00 91.31 103 PHE A C 1
ATOM 776 O O . PHE A 1 103 ? -16.635 8.328 11.113 1.00 91.31 103 PHE A O 1
ATOM 783 N N . PRO A 1 104 ? -17.252 6.507 12.272 1.00 90.88 104 PRO A N 1
ATOM 784 C CA . PRO A 1 104 ? -17.862 5.183 12.460 1.00 90.88 104 PRO A CA 1
ATOM 785 C C . PRO A 1 104 ? -19.367 5.207 12.757 1.00 90.88 104 PRO A C 1
ATOM 787 O O . PRO A 1 104 ? -19.972 4.163 12.969 1.00 90.88 104 PRO A O 1
ATOM 790 N N . LEU A 1 105 ? -19.984 6.388 12.865 1.00 88.12 105 LEU A N 1
ATOM 791 C CA . LEU A 1 105 ? -21.368 6.497 13.348 1.00 88.12 105 LEU A CA 1
ATOM 792 C C . LEU A 1 105 ? -22.420 6.335 12.246 1.00 88.12 105 LEU A C 1
ATOM 794 O O . LEU A 1 105 ? -23.561 5.994 12.545 1.00 88.12 105 LEU A O 1
ATOM 798 N N . SER A 1 106 ? -22.082 6.663 10.996 1.00 90.62 106 SER A N 1
ATOM 799 C CA . SER A 1 106 ? -23.033 6.661 9.870 1.00 90.62 106 SER A CA 1
ATOM 800 C C . SER A 1 106 ? -22.611 5.768 8.703 1.00 90.62 106 SER A C 1
ATOM 802 O O . SER A 1 106 ? -23.409 5.561 7.786 1.00 90.62 106 SER A O 1
ATOM 804 N N . VAL A 1 107 ? -21.374 5.275 8.734 1.00 93.12 107 VAL A N 1
ATOM 805 C CA . VAL A 1 107 ? -20.799 4.305 7.800 1.00 93.12 107 VAL A CA 1
ATOM 806 C C . VAL A 1 107 ? -20.033 3.278 8.633 1.00 93.12 107 VAL A C 1
ATOM 808 O O . VAL A 1 107 ? -19.314 3.663 9.554 1.00 93.12 107 VAL A O 1
ATOM 811 N N . ASP A 1 108 ? -20.204 1.992 8.328 1.00 93.12 108 ASP A N 1
ATOM 812 C CA . ASP A 1 108 ? -19.699 0.891 9.165 1.00 93.12 108 ASP A CA 1
ATOM 813 C C . ASP A 1 108 ? -18.173 0.707 9.065 1.00 93.12 108 ASP A C 1
ATOM 815 O O . ASP A 1 108 ? -17.541 0.168 9.971 1.00 93.12 108 ASP A O 1
ATOM 819 N N . TYR A 1 109 ? -17.570 1.176 7.974 1.00 94.25 109 TYR A N 1
ATOM 820 C CA . TYR A 1 109 ? -16.154 1.005 7.656 1.00 94.25 109 TYR A CA 1
ATOM 821 C C . TYR A 1 109 ? -15.539 2.341 7.262 1.00 94.25 109 TYR A C 1
ATOM 823 O O . TYR A 1 109 ? -16.149 3.077 6.499 1.00 94.25 109 TYR A O 1
ATOM 831 N N . GLU A 1 110 ? -14.330 2.616 7.734 1.00 91.44 110 GLU A N 1
ATOM 832 C CA . GLU A 1 110 ? -13.473 3.713 7.296 1.00 91.44 110 GLU A CA 1
ATOM 833 C C . GLU A 1 110 ? -13.151 3.564 5.806 1.00 91.44 110 GLU A C 1
ATOM 835 O O . GLU A 1 110 ? -13.502 4.440 5.024 1.00 91.44 110 GLU A O 1
ATOM 840 N N . TRP A 1 111 ? -12.653 2.403 5.371 1.00 93.44 111 TRP A N 1
ATOM 841 C CA . TRP A 1 111 ? -12.331 2.143 3.960 1.00 93.44 111 TRP A CA 1
ATOM 842 C C . TRP A 1 111 ? -13.350 1.229 3.300 1.00 93.44 111 TRP A C 1
ATOM 844 O O . TRP A 1 111 ? -13.500 0.067 3.686 1.00 93.44 111 TRP A O 1
ATOM 854 N N . VAL A 1 112 ? -14.024 1.710 2.257 1.00 95.56 112 VAL A N 1
ATOM 855 C CA . VAL A 1 112 ? -15.068 0.926 1.588 1.00 95.56 112 VAL A CA 1
ATOM 856 C C . VAL A 1 112 ? -14.746 0.693 0.127 1.00 95.56 112 VAL A C 1
ATOM 858 O O . VAL A 1 112 ? -14.581 1.636 -0.641 1.00 95.56 112 VAL A O 1
ATOM 861 N N . GLN A 1 113 ? -14.742 -0.574 -0.290 1.00 95.75 113 GLN A N 1
ATOM 862 C CA . GLN A 1 113 ? -14.645 -0.918 -1.704 1.00 95.75 113 GLN A CA 1
ATOM 863 C C . GLN A 1 113 ? -15.960 -0.562 -2.416 1.00 95.75 113 GLN A C 1
ATOM 865 O O . GLN A 1 113 ? -16.990 -1.178 -2.123 1.00 95.75 113 GLN A O 1
ATOM 870 N N . PRO A 1 114 ? -15.970 0.360 -3.397 1.00 94.19 114 PRO A N 1
ATOM 871 C CA . PRO A 1 114 ? -17.211 0.779 -4.050 1.00 94.19 114 PRO A CA 1
ATOM 872 C C . PRO A 1 114 ? -17.910 -0.363 -4.807 1.00 94.19 114 PRO A C 1
ATOM 874 O O . PRO A 1 114 ? -19.123 -0.318 -5.001 1.00 94.19 114 PRO A O 1
ATOM 877 N N . LEU A 1 115 ? -17.157 -1.396 -5.204 1.00 92.44 115 LEU A N 1
ATOM 878 C CA . LEU A 1 115 ? -17.654 -2.565 -5.939 1.00 92.44 115 LEU A CA 1
ATOM 879 C C . LEU A 1 115 ? -18.015 -3.753 -5.029 1.00 92.44 115 LEU A C 1
ATOM 881 O O . LEU A 1 115 ? -18.643 -4.704 -5.488 1.00 92.44 115 LEU A O 1
ATOM 885 N N . SER A 1 116 ? -17.609 -3.725 -3.754 1.00 93.31 116 SER A N 1
ATOM 886 C CA . SER A 1 116 ? -17.849 -4.809 -2.790 1.00 93.31 116 SER A CA 1
ATOM 887 C C . SER A 1 116 ? -17.805 -4.282 -1.351 1.00 93.31 116 SER A C 1
ATOM 889 O O . SER A 1 116 ? -16.882 -4.549 -0.588 1.00 93.31 116 SER A O 1
ATOM 891 N N . GLN A 1 117 ? -18.817 -3.496 -0.979 1.00 93.31 117 GLN A N 1
ATOM 892 C CA . GLN A 1 117 ? -18.801 -2.646 0.225 1.00 93.31 117 GLN A CA 1
ATOM 893 C C . GLN A 1 117 ? -18.609 -3.398 1.554 1.00 93.31 117 GLN A C 1
ATOM 895 O O . GLN A 1 117 ? -18.203 -2.798 2.540 1.00 93.31 117 GLN A O 1
ATOM 900 N N . ASN A 1 118 ? -18.886 -4.706 1.578 1.00 91.19 118 ASN A N 1
ATOM 901 C CA . ASN A 1 118 ? -18.801 -5.551 2.772 1.00 91.19 118 ASN A CA 1
ATOM 902 C C . ASN A 1 118 ? -17.639 -6.555 2.724 1.00 91.19 118 ASN A C 1
ATOM 904 O O . ASN A 1 118 ? -17.574 -7.456 3.564 1.00 91.19 118 ASN A O 1
ATOM 908 N N . GLU A 1 119 ? -16.754 -6.476 1.736 1.00 92.31 119 GLU A N 1
ATOM 909 C CA . GLU A 1 119 ? -15.623 -7.391 1.613 1.00 92.31 119 GLU A CA 1
ATOM 910 C C . GLU A 1 119 ? -14.320 -6.696 2.012 1.00 92.31 119 GLU A C 1
ATOM 912 O O . GLU A 1 119 ? -14.075 -5.540 1.677 1.00 92.31 119 GLU A O 1
ATOM 917 N N . ASP A 1 120 ? -13.471 -7.428 2.728 1.00 91.81 120 ASP A N 1
ATOM 918 C CA . ASP A 1 120 ? -12.130 -6.961 3.070 1.00 91.81 120 ASP A CA 1
ATOM 919 C C . ASP A 1 120 ? -11.121 -7.381 1.994 1.00 91.81 120 ASP A C 1
ATOM 921 O O . ASP A 1 120 ? -10.161 -6.667 1.736 1.00 91.81 120 ASP A O 1
ATOM 925 N N . TYR A 1 121 ? -11.296 -8.555 1.383 1.00 94.88 121 TYR A N 1
ATOM 926 C CA . TYR A 1 121 ? -10.432 -9.005 0.297 1.00 94.88 121 TYR A CA 1
ATOM 927 C C . TYR A 1 121 ? -10.608 -8.181 -0.980 1.00 94.88 121 TYR A C 1
ATOM 929 O O . TYR A 1 121 ? -11.696 -7.709 -1.304 1.00 94.88 121 TYR A O 1
ATOM 937 N N . ASP A 1 122 ? -9.526 -8.074 -1.743 1.00 90.50 122 ASP A N 1
ATOM 938 C CA . ASP A 1 122 ? -9.493 -7.417 -3.046 1.00 90.50 122 ASP A CA 1
ATOM 939 C C . ASP A 1 122 ? -10.186 -8.308 -4.103 1.00 90.50 122 ASP A C 1
ATOM 941 O O . ASP A 1 122 ? -9.528 -8.907 -4.951 1.00 90.50 122 ASP A O 1
ATOM 945 N N . ASP A 1 123 ? -11.513 -8.463 -4.045 1.00 84.19 123 ASP A N 1
ATOM 946 C CA . ASP A 1 123 ? -12.252 -9.284 -5.023 1.00 84.19 123 ASP A CA 1
ATOM 947 C C . ASP A 1 123 ? -12.146 -8.696 -6.448 1.00 84.19 123 ASP A C 1
ATOM 949 O O . ASP A 1 123 ? -12.158 -9.434 -7.434 1.00 84.19 123 ASP A O 1
ATOM 953 N N . TYR A 1 124 ? -11.978 -7.371 -6.552 1.00 88.50 124 TYR A N 1
ATOM 954 C CA . TYR A 1 124 ? -11.779 -6.634 -7.805 1.00 88.50 124 TYR A CA 1
ATOM 955 C C . TYR A 1 124 ? -10.556 -5.705 -7.701 1.00 88.50 124 TYR A C 1
ATOM 957 O O . TYR A 1 124 ? -10.717 -4.487 -7.583 1.00 88.50 124 TYR A O 1
ATOM 965 N N . PRO A 1 125 ? -9.322 -6.243 -7.717 1.00 92.38 125 PRO A N 1
ATOM 966 C CA . PRO A 1 125 ? -8.133 -5.422 -7.558 1.00 92.38 125 PRO A CA 1
ATOM 967 C C . PRO A 1 125 ? -7.924 -4.554 -8.797 1.00 92.38 125 PRO A C 1
ATOM 969 O O . PRO A 1 125 ? -7.921 -5.043 -9.932 1.00 92.38 125 PRO A O 1
ATOM 972 N N . VAL A 1 126 ? -7.718 -3.263 -8.574 1.00 95.19 126 VAL A N 1
ATOM 973 C CA . VAL A 1 126 ? -7.451 -2.286 -9.633 1.00 95.19 126 VAL A CA 1
ATOM 974 C C . VAL A 1 126 ? -5.954 -2.102 -9.829 1.00 95.19 126 VAL A C 1
ATOM 976 O O . VAL A 1 126 ? -5.135 -2.602 -9.052 1.00 95.19 126 VAL A O 1
ATOM 979 N N . SER A 1 127 ? -5.595 -1.364 -10.874 1.00 95.50 127 SER A N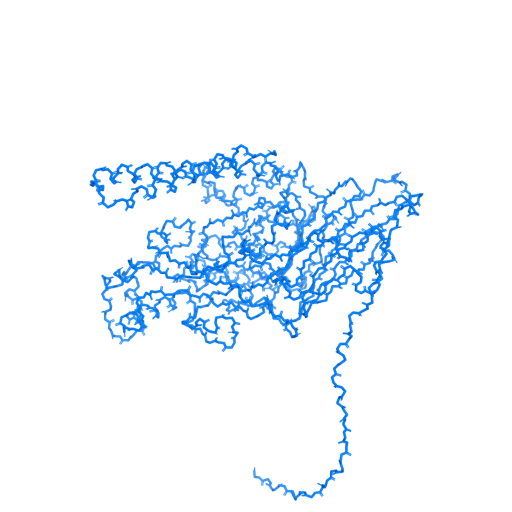 1
ATOM 980 C CA . SER A 1 127 ? -4.217 -0.999 -11.152 1.00 95.50 127 SER A CA 1
ATOM 981 C C . SER A 1 127 ? -4.107 0.453 -11.608 1.00 95.50 127 SER A C 1
ATOM 983 O O . SER A 1 127 ? -5.012 0.974 -12.262 1.00 95.50 127 SER A O 1
ATOM 985 N N . ALA A 1 128 ? -3.001 1.103 -11.254 1.00 96.94 128 ALA A N 1
ATOM 986 C CA . ALA A 1 128 ? -2.674 2.457 -11.684 1.00 96.94 128 ALA A CA 1
ATOM 987 C C . ALA A 1 128 ? -1.163 2.635 -11.865 1.00 96.94 128 ALA A C 1
ATOM 989 O O . ALA A 1 128 ? -0.361 2.064 -11.123 1.00 96.94 128 ALA A O 1
ATOM 990 N N . SER A 1 129 ? -0.766 3.462 -12.830 1.00 97.62 129 SER A N 1
ATOM 991 C CA . SER A 1 129 ? 0.607 3.956 -12.954 1.00 97.62 129 SER A CA 1
ATOM 992 C C . SER A 1 129 ? 0.633 5.472 -13.088 1.00 97.62 129 SER A C 1
ATOM 994 O O . SER A 1 129 ? -0.342 6.083 -13.529 1.00 97.62 129 SER A O 1
ATOM 996 N N . GLY A 1 130 ? 1.735 6.080 -12.659 1.00 97.50 130 GLY A N 1
ATOM 997 C CA . GLY A 1 130 ? 1.834 7.527 -12.529 1.00 97.50 130 GLY A CA 1
ATOM 998 C C . GLY A 1 130 ? 3.139 7.984 -11.880 1.00 97.50 130 GLY A C 1
ATOM 999 O O . GLY A 1 130 ? 4.130 7.249 -11.858 1.00 97.50 130 GLY A O 1
ATOM 1000 N N . TRP A 1 131 ? 3.131 9.200 -11.343 1.00 98.12 131 TRP A N 1
ATOM 1001 C CA . TRP A 1 131 ? 4.248 9.783 -10.598 1.00 98.12 131 TRP A CA 1
ATOM 1002 C C . TRP A 1 131 ? 3.918 9.929 -9.120 1.00 98.12 131 TRP A C 1
ATOM 1004 O O . TRP A 1 131 ? 2.847 10.428 -8.775 1.00 98.12 131 TRP A O 1
ATOM 1014 N N . MET A 1 132 ? 4.857 9.522 -8.269 1.00 98.06 132 MET A N 1
ATOM 1015 C CA . MET A 1 132 ? 4.769 9.719 -6.826 1.00 98.06 132 MET A CA 1
ATOM 1016 C C . MET A 1 132 ? 4.878 11.206 -6.495 1.00 98.06 132 MET A C 1
ATOM 1018 O O . MET A 1 132 ? 5.785 11.893 -6.970 1.00 98.06 132 MET A O 1
ATOM 1022 N N . VAL A 1 133 ? 3.977 11.682 -5.652 1.00 96.94 133 VAL A N 1
ATOM 1023 C CA . VAL A 1 133 ? 3.943 13.033 -5.106 1.00 96.94 133 VAL A CA 1
ATOM 1024 C C . VAL A 1 133 ? 3.942 12.900 -3.590 1.00 96.94 133 VAL A C 1
ATOM 1026 O O . VAL A 1 133 ? 3.109 12.186 -3.036 1.00 96.94 133 VAL A O 1
ATOM 1029 N N . HIS A 1 134 ? 4.892 13.568 -2.938 1.00 94.94 134 HIS A N 1
ATOM 1030 C CA . HIS A 1 134 ? 4.995 13.635 -1.480 1.00 94.94 134 HIS A CA 1
ATOM 1031 C C . HIS A 1 134 ? 4.974 12.282 -0.716 1.00 94.94 134 HIS A C 1
ATOM 1033 O O . HIS A 1 134 ? 4.179 12.128 0.213 1.00 94.94 134 HIS A O 1
ATOM 1039 N N . PRO A 1 135 ? 5.839 11.301 -1.048 1.00 95.88 135 PRO A N 1
ATOM 1040 C CA . PRO A 1 135 ? 5.938 10.053 -0.291 1.00 95.88 135 PRO A CA 1
ATOM 1041 C C . PRO A 1 135 ? 6.452 10.275 1.134 1.00 95.88 135 PRO A C 1
ATOM 1043 O O . PRO A 1 135 ? 7.523 10.858 1.324 1.00 95.88 135 PRO A O 1
ATOM 1046 N N . ARG A 1 136 ? 5.708 9.802 2.138 1.00 93.25 136 ARG A N 1
ATOM 1047 C CA . ARG A 1 136 ? 5.966 10.104 3.556 1.00 93.25 136 ARG A CA 1
ATOM 1048 C C . ARG A 1 136 ? 5.302 9.098 4.497 1.00 93.25 136 ARG A C 1
ATOM 1050 O O . ARG A 1 136 ? 4.445 8.332 4.081 1.00 93.25 136 ARG A O 1
ATOM 1057 N N . ASP A 1 137 ? 5.706 9.125 5.764 1.00 90.62 137 ASP A N 1
ATOM 1058 C CA . ASP A 1 137 ? 4.921 8.511 6.834 1.00 90.62 137 ASP A CA 1
ATOM 1059 C C . ASP A 1 137 ? 3.946 9.568 7.385 1.00 90.62 137 ASP A C 1
ATOM 1061 O O . ASP A 1 137 ? 4.393 10.643 7.803 1.00 90.62 137 ASP A O 1
ATOM 1065 N N . VAL A 1 138 ? 2.646 9.279 7.382 1.00 85.38 138 VAL A N 1
ATOM 1066 C CA . VAL A 1 138 ? 1.599 10.120 7.978 1.00 85.38 138 VAL A CA 1
ATOM 1067 C C . VAL A 1 138 ? 0.983 9.385 9.148 1.00 85.38 138 VAL A C 1
ATOM 1069 O O . VAL A 1 138 ? 0.733 8.191 9.102 1.00 85.38 138 VAL A O 1
ATOM 1072 N N . GLY A 1 139 ? 0.803 10.111 10.244 1.00 78.75 139 GLY A N 1
ATOM 1073 C CA . GLY A 1 139 ? -0.050 9.667 11.331 1.00 78.75 139 GLY A CA 1
ATOM 1074 C C . GLY A 1 139 ? -1.305 10.514 11.328 1.00 78.75 139 GLY A C 1
ATOM 1075 O O . GLY A 1 139 ? -1.267 11.680 10.949 1.00 78.75 139 GLY A O 1
ATOM 1076 N N . GLY A 1 140 ? -2.392 9.970 11.837 1.00 72.94 140 GLY A N 1
ATOM 1077 C CA . GLY A 1 140 ? -3.657 10.679 11.791 1.00 72.94 140 GLY A CA 1
ATOM 1078 C C . GLY A 1 140 ? -4.796 9.701 11.801 1.00 72.94 140 GLY A C 1
ATOM 1079 O O . GLY A 1 140 ? -5.759 9.968 12.487 1.00 72.94 140 GLY A O 1
ATOM 1080 N N . ASP A 1 141 ? -4.654 8.542 11.181 1.00 78.88 141 ASP A N 1
ATOM 1081 C CA . ASP A 1 141 ? -5.786 7.655 10.961 1.00 78.88 141 ASP A CA 1
ATOM 1082 C C . ASP A 1 141 ? -6.302 6.949 12.213 1.00 78.88 141 ASP A C 1
ATOM 1084 O O . ASP A 1 141 ? -5.805 7.090 13.347 1.00 78.88 141 ASP A O 1
ATOM 1088 N N . PHE A 1 142 ? -7.404 6.234 12.016 1.00 86.69 142 PHE A N 1
ATOM 1089 C CA . PHE A 1 142 ? -8.103 5.557 13.081 1.00 86.69 142 PHE A CA 1
ATOM 1090 C C . PHE A 1 142 ? -7.218 4.501 13.751 1.00 86.69 142 PHE A C 1
ATOM 1092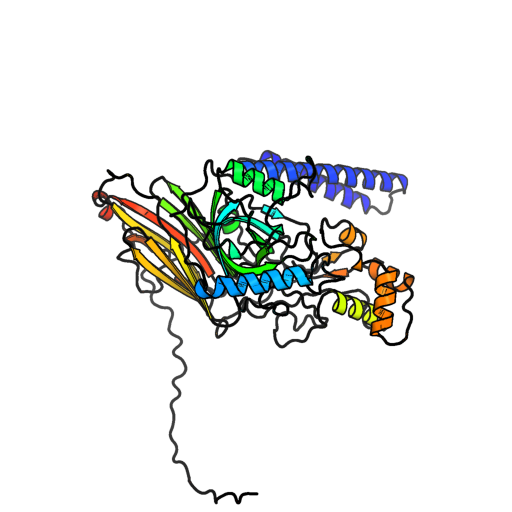 O O . PHE A 1 142 ? -6.778 3.517 13.170 1.00 86.69 142 PHE A O 1
ATOM 1099 N N . GLN A 1 143 ? -6.975 4.650 15.051 1.00 86.25 143 GLN A N 1
ATOM 1100 C CA . GLN A 1 143 ? -5.852 3.963 15.703 1.00 86.25 143 GLN A CA 1
ATOM 1101 C C . GLN A 1 143 ? -6.001 2.434 15.786 1.00 86.25 143 GLN A C 1
ATOM 1103 O O . GLN A 1 143 ? -5.052 1.737 16.139 1.00 86.25 143 GLN A O 1
ATOM 1108 N N . PHE A 1 144 ? -7.188 1.901 15.493 1.00 92.12 144 PHE A N 1
ATOM 1109 C CA . PHE A 1 144 ? -7.490 0.473 15.562 1.00 92.12 144 PHE A CA 1
ATOM 1110 C C . PHE A 1 144 ? -7.542 -0.206 14.192 1.00 92.12 144 PHE A C 1
ATOM 1112 O O . PHE A 1 144 ? -7.966 -1.362 14.122 1.00 92.12 144 PHE A O 1
ATOM 1119 N N . SER A 1 145 ? -7.163 0.488 13.119 1.00 90.81 145 SER A N 1
ATOM 1120 C CA . SER A 1 145 ? -7.143 -0.052 11.759 1.00 90.81 145 SER A CA 1
ATOM 1121 C C . SER A 1 145 ? -5.725 -0.175 11.167 1.00 90.81 145 SER A C 1
ATOM 1123 O O . SER A 1 145 ? -5.564 -0.914 10.200 1.00 90.81 145 SER A O 1
ATOM 1125 N N . HIS A 1 146 ? -4.693 0.363 11.841 1.00 93.62 146 HIS A N 1
ATOM 1126 C CA . HIS A 1 146 ? -3.276 0.294 11.423 1.00 93.62 146 HIS A CA 1
ATOM 1127 C C . HIS A 1 146 ? -2.368 -0.374 12.475 1.00 93.62 146 HIS A C 1
ATOM 1129 O O . HIS A 1 146 ? -1.483 0.246 13.083 1.00 93.62 146 HIS A O 1
ATOM 1135 N N . PRO A 1 147 ? -2.583 -1.664 12.781 1.00 96.00 147 PRO A N 1
ATOM 1136 C CA . PRO A 1 147 ? -1.858 -2.347 13.843 1.00 96.00 147 PRO A CA 1
ATOM 1137 C C . PRO A 1 147 ? -0.374 -2.591 13.502 1.00 96.00 147 PRO A C 1
ATOM 1139 O O . PRO A 1 147 ? 0.374 -3.052 14.368 1.00 96.00 147 PRO A O 1
ATOM 1142 N N . PHE A 1 148 ? 0.080 -2.302 12.276 1.00 96.00 148 PHE A N 1
ATOM 1143 C CA . PHE A 1 148 ? 1.481 -2.415 11.862 1.00 96.00 148 PHE A CA 1
ATOM 1144 C C . PHE A 1 148 ? 2.212 -1.065 11.767 1.00 96.00 148 PHE A C 1
ATOM 1146 O O . PHE A 1 148 ? 3.314 -1.009 11.222 1.00 96.00 148 PHE A O 1
ATOM 1153 N N . GLY A 1 149 ? 1.663 0.004 12.345 1.00 91.88 149 GLY A N 1
ATOM 1154 C CA . GLY A 1 149 ? 2.315 1.311 12.452 1.00 91.88 149 GLY A CA 1
ATOM 1155 C C . GLY A 1 149 ? 1.487 2.421 11.820 1.00 91.88 149 GLY A C 1
ATOM 1156 O O . GLY A 1 149 ? 0.384 2.179 11.367 1.00 91.88 149 GLY A O 1
ATOM 1157 N N . VAL A 1 150 ? 2.031 3.636 11.804 1.00 90.94 150 VAL A N 1
ATOM 1158 C CA . VAL A 1 150 ? 1.423 4.753 11.064 1.00 90.94 150 VAL A CA 1
ATOM 1159 C C . VAL A 1 150 ? 1.514 4.505 9.565 1.00 90.94 150 VAL A C 1
ATOM 1161 O O . VAL A 1 150 ? 2.389 3.745 9.134 1.00 90.94 150 VAL A O 1
ATOM 1164 N N . ASP A 1 151 ? 0.678 5.163 8.784 1.00 92.06 151 ASP A N 1
ATOM 1165 C CA . ASP A 1 151 ? 0.648 4.987 7.345 1.00 92.06 151 ASP A CA 1
ATOM 1166 C C . ASP A 1 151 ? 1.899 5.486 6.664 1.00 92.06 151 ASP A C 1
ATOM 1168 O O . ASP A 1 151 ? 2.504 6.491 7.030 1.00 92.06 151 ASP A O 1
ATOM 1172 N N . TRP A 1 152 ? 2.303 4.729 5.656 1.00 95.81 152 TRP A N 1
ATOM 1173 C CA . TRP A 1 152 ? 3.179 5.218 4.622 1.00 95.81 152 TRP A CA 1
ATOM 1174 C C . TRP A 1 152 ? 2.333 5.480 3.388 1.00 95.81 152 TRP A C 1
ATOM 1176 O O . TRP A 1 152 ? 1.708 4.563 2.848 1.00 95.81 152 TRP A O 1
ATOM 1186 N N . GLU A 1 153 ? 2.349 6.722 2.929 1.00 96.06 153 GLU A N 1
ATOM 1187 C CA . GLU A 1 153 ? 1.484 7.167 1.852 1.00 96.06 153 GLU A CA 1
ATOM 1188 C C . GLU A 1 153 ? 2.202 8.032 0.826 1.00 96.06 153 GLU A C 1
ATOM 1190 O O . GLU A 1 153 ? 3.286 8.576 1.057 1.00 96.06 153 GLU A O 1
ATOM 1195 N N . PHE A 1 154 ? 1.575 8.146 -0.339 1.00 97.69 154 PHE A N 1
ATOM 1196 C CA . PHE A 1 154 ? 1.897 9.141 -1.348 1.00 97.69 154 PHE A CA 1
ATOM 1197 C C . PHE A 1 154 ? 0.680 9.414 -2.227 1.00 97.69 154 PHE A C 1
ATOM 1199 O O . PHE A 1 154 ? -0.147 8.541 -2.492 1.00 97.69 154 PHE A O 1
ATOM 1206 N N . SER A 1 155 ? 0.632 10.620 -2.776 1.00 97.88 155 SER A N 1
ATOM 1207 C CA . SER A 1 155 ? -0.298 10.958 -3.844 1.00 97.88 155 SER A CA 1
ATOM 1208 C C . SER A 1 155 ? 0.248 10.480 -5.194 1.00 97.88 155 SER A C 1
ATOM 1210 O O . SER A 1 155 ? 1.430 10.636 -5.498 1.00 97.88 155 SER A O 1
ATOM 1212 N N . LEU A 1 156 ? -0.604 9.920 -6.048 1.00 98.19 156 LEU A N 1
ATOM 1213 C CA . LEU A 1 156 ? -0.249 9.453 -7.386 1.00 98.19 156 LEU A CA 1
ATOM 1214 C C . LEU A 1 156 ? -0.871 10.362 -8.449 1.00 98.19 156 LEU A C 1
ATOM 1216 O O . LEU A 1 156 ? -2.089 10.381 -8.650 1.00 98.19 156 LEU A O 1
ATOM 1220 N N . ALA A 1 157 ? -0.020 11.080 -9.181 1.00 97.19 157 ALA A N 1
ATOM 1221 C CA . ALA A 1 157 ? -0.427 11.749 -10.411 1.00 97.19 157 ALA A CA 1
ATOM 1222 C C . ALA A 1 157 ? -0.539 10.699 -11.523 1.00 97.19 157 ALA A C 1
ATOM 1224 O O . ALA A 1 157 ? 0.478 10.182 -11.990 1.00 97.19 157 ALA A O 1
ATOM 1225 N N . LEU A 1 158 ? -1.768 10.347 -11.900 1.00 96.94 158 LEU A N 1
ATOM 1226 C CA . LEU A 1 158 ? -2.055 9.252 -12.827 1.00 96.94 158 LEU A CA 1
ATOM 1227 C C . LEU A 1 158 ? -1.525 9.521 -14.240 1.00 96.94 158 LEU A C 1
ATOM 1229 O O . LEU A 1 158 ? -1.513 10.654 -14.721 1.00 96.94 158 LEU A O 1
ATOM 1233 N N . ASP A 1 159 ? -1.124 8.453 -14.930 1.00 94.56 159 ASP A N 1
ATOM 1234 C CA . ASP A 1 159 ? -0.793 8.524 -16.350 1.00 94.56 159 ASP A CA 1
ATOM 1235 C C . ASP A 1 159 ? -1.967 9.059 -17.161 1.00 94.56 159 ASP A C 1
ATOM 1237 O O . ASP A 1 159 ? -3.088 8.547 -17.087 1.00 94.56 159 ASP A O 1
ATOM 1241 N N . LYS A 1 160 ? -1.676 10.046 -18.008 1.00 86.12 160 LYS A N 1
ATOM 1242 C CA . LYS A 1 160 ? -2.676 10.711 -18.833 1.00 86.12 160 LYS A CA 1
ATOM 1243 C C . LYS A 1 160 ? -2.150 10.982 -20.251 1.00 86.12 160 LYS A C 1
ATOM 1245 O O . LYS A 1 160 ? -1.044 11.506 -20.406 1.00 86.12 160 LYS A O 1
ATOM 1250 N N . PRO A 1 161 ? -2.924 10.672 -21.309 1.00 71.38 161 PRO A N 1
ATOM 1251 C CA . PRO A 1 161 ? -2.647 11.154 -22.658 1.00 71.38 161 PRO A CA 1
ATOM 1252 C C . PRO A 1 161 ? -2.848 12.672 -22.741 1.00 71.38 161 PRO A C 1
ATOM 1254 O O . PRO A 1 161 ? -3.812 13.199 -22.196 1.00 71.38 161 PRO A O 1
ATOM 1257 N N . ALA A 1 162 ? -2.020 13.380 -23.512 1.00 66.50 162 ALA A N 1
ATOM 1258 C CA . ALA A 1 162 ? -2.047 14.849 -23.587 1.00 66.50 162 ALA A CA 1
ATOM 1259 C C . ALA A 1 162 ? -3.431 15.477 -23.887 1.00 66.50 162 ALA A C 1
ATOM 1261 O O . ALA A 1 162 ? -3.681 16.607 -23.485 1.00 66.50 162 ALA A O 1
ATOM 1262 N N . ASN A 1 163 ? -4.334 14.756 -24.566 1.00 64.31 163 ASN A N 1
ATOM 1263 C CA . ASN A 1 163 ? -5.620 15.281 -25.047 1.00 64.31 163 ASN A CA 1
ATOM 1264 C C . ASN A 1 163 ? -6.841 14.407 -24.691 1.00 64.31 163 ASN A C 1
ATOM 1266 O O . ASN A 1 163 ? -7.882 14.535 -25.332 1.00 64.31 163 ASN A O 1
ATOM 1270 N N . ALA A 1 164 ? -6.733 13.489 -23.729 1.00 67.00 164 ALA A N 1
ATOM 1271 C CA . ALA A 1 164 ? -7.833 12.593 -23.364 1.00 67.00 164 ALA A CA 1
ATOM 1272 C C . ALA A 1 164 ? -7.835 12.303 -21.856 1.00 67.00 164 ALA A C 1
ATOM 1274 O O . ALA A 1 164 ? -6.803 12.500 -21.207 1.00 67.00 164 ALA A O 1
ATOM 1275 N N . PRO A 1 165 ? -8.964 11.835 -21.291 1.00 77.25 165 PRO A N 1
ATOM 1276 C CA . PRO A 1 165 ? -8.957 11.223 -19.970 1.00 77.25 165 PRO A CA 1
ATOM 1277 C C . PRO A 1 165 ? -7.891 10.127 -19.895 1.00 77.25 165 PRO A C 1
ATOM 1279 O O . PRO A 1 165 ? -7.683 9.375 -20.856 1.00 77.25 165 PRO A O 1
ATOM 1282 N N . GLY A 1 166 ? -7.200 10.064 -18.764 1.00 85.00 166 GLY A N 1
ATOM 1283 C CA . GLY A 1 166 ? -6.269 8.998 -18.451 1.00 85.00 166 GLY A CA 1
ATOM 1284 C C . GLY A 1 166 ? -6.984 7.648 -18.376 1.00 85.00 166 GLY A C 1
ATOM 1285 O O . GLY A 1 166 ? -8.149 7.585 -17.975 1.00 85.00 166 GLY A O 1
ATOM 1286 N N . PRO A 1 167 ? -6.307 6.537 -18.715 1.00 88.88 167 PRO A N 1
ATOM 1287 C CA . PRO A 1 167 ? -6.880 5.197 -18.573 1.00 88.88 167 PRO A CA 1
ATOM 1288 C C . PRO A 1 167 ? -7.229 4.830 -17.120 1.00 88.88 167 PRO A C 1
ATOM 1290 O O . PRO A 1 167 ? -7.931 3.848 -16.901 1.00 88.88 167 PRO A O 1
ATOM 1293 N N . TYR A 1 168 ? -6.754 5.608 -16.142 1.00 94.00 168 TYR A N 1
ATOM 1294 C CA . TYR A 1 168 ? -6.948 5.383 -14.709 1.00 94.00 168 TYR A CA 1
ATOM 1295 C C . TYR A 1 168 ? -7.851 6.428 -14.039 1.00 94.00 168 TYR A C 1
ATOM 1297 O O . TYR A 1 168 ? -8.159 6.287 -12.860 1.00 94.00 168 TYR A O 1
ATOM 1305 N N . ASP A 1 169 ? -8.317 7.450 -14.768 1.00 92.56 169 ASP A N 1
ATOM 1306 C CA . ASP A 1 169 ? -9.102 8.563 -14.203 1.00 92.56 169 ASP A CA 1
ATOM 1307 C C . ASP A 1 169 ? -10.395 8.090 -13.514 1.00 92.56 169 ASP A C 1
ATOM 1309 O O . ASP A 1 169 ? -10.908 8.744 -12.608 1.00 92.56 169 ASP A O 1
ATOM 1313 N N . TYR A 1 170 ? -10.911 6.921 -13.908 1.00 93.12 170 TYR A N 1
ATOM 1314 C CA . TYR A 1 170 ? -12.086 6.293 -13.302 1.00 93.12 170 TYR A CA 1
ATOM 1315 C C . TYR A 1 170 ? -11.900 5.913 -11.823 1.00 93.12 170 TYR A C 1
ATOM 1317 O O . TYR A 1 170 ? -12.888 5.677 -11.125 1.00 93.12 170 TYR A O 1
ATOM 1325 N N . LEU A 1 171 ? -10.659 5.849 -11.339 1.00 95.62 171 LEU A N 1
ATOM 1326 C CA . LEU A 1 171 ? -10.353 5.550 -9.943 1.00 95.62 171 LEU A CA 1
ATOM 1327 C C . LEU A 1 171 ? -10.626 6.736 -9.016 1.00 95.62 171 LEU A C 1
ATOM 1329 O O . LEU A 1 171 ? -10.827 6.525 -7.827 1.00 95.62 171 LEU A O 1
ATOM 1333 N N . LEU A 1 172 ? -10.667 7.962 -9.544 1.00 96.00 172 LEU A N 1
ATOM 1334 C CA . LEU A 1 172 ? -10.788 9.189 -8.756 1.00 96.00 172 LEU A CA 1
ATOM 1335 C C . LEU A 1 172 ? -12.246 9.511 -8.405 1.00 96.00 172 LEU A C 1
ATOM 1337 O O . LEU A 1 172 ? -13.141 9.385 -9.243 1.00 96.00 172 LEU A O 1
ATOM 1341 N N . THR A 1 173 ? -12.484 10.013 -7.196 1.00 95.19 173 THR A N 1
ATOM 1342 C CA . THR A 1 173 ? -13.733 10.680 -6.802 1.00 95.19 173 THR A CA 1
ATOM 1343 C C . THR A 1 173 ? -13.565 12.201 -6.879 1.00 95.19 173 THR A C 1
ATOM 1345 O O . THR A 1 173 ? -12.441 12.701 -6.954 1.00 95.19 173 THR A O 1
ATOM 1348 N N . PRO A 1 174 ? -14.654 12.986 -6.783 1.00 92.62 174 PRO A N 1
ATOM 1349 C CA . PRO A 1 174 ? -14.538 14.432 -6.593 1.00 92.62 174 PRO A CA 1
ATOM 1350 C C . PRO A 1 174 ? -13.708 14.830 -5.360 1.00 92.62 174 PRO A C 1
ATOM 1352 O O . PRO A 1 174 ? -13.126 15.909 -5.354 1.00 92.62 174 PRO A O 1
ATOM 1355 N N . GLY A 1 175 ? -13.629 13.964 -4.341 1.00 91.12 175 GLY A N 1
ATOM 1356 C CA . GLY A 1 175 ? -12.813 14.173 -3.145 1.00 91.12 175 GLY A CA 1
ATOM 1357 C C . GLY A 1 175 ? -11.312 14.184 -3.416 1.00 91.12 175 GLY A C 1
ATOM 1358 O O . GLY A 1 175 ? -10.565 14.780 -2.646 1.00 91.12 175 GLY A O 1
ATOM 1359 N N . ASN A 1 176 ? -10.853 13.578 -4.517 1.00 94.31 176 ASN A N 1
ATOM 1360 C CA . ASN A 1 176 ? -9.440 13.547 -4.907 1.00 94.31 176 ASN A CA 1
ATOM 1361 C C . ASN A 1 176 ? -8.910 14.879 -5.455 1.00 94.31 176 ASN A C 1
ATOM 1363 O O . ASN A 1 176 ? -7.696 15.004 -5.646 1.00 94.31 176 ASN A O 1
ATOM 1367 N N . LYS A 1 177 ? -9.770 15.890 -5.623 1.00 92.56 177 LYS A N 1
ATOM 1368 C CA . LYS A 1 177 ? -9.392 17.248 -6.015 1.00 92.56 177 LYS A CA 1
ATOM 1369 C C . LYS A 1 177 ? -9.651 18.241 -4.885 1.00 92.56 177 LYS A C 1
ATOM 1371 O O . LYS A 1 177 ? -10.727 18.234 -4.289 1.00 92.56 177 LYS A O 1
ATOM 1376 N N . VAL A 1 178 ? -8.715 19.162 -4.656 1.00 87.88 178 VAL A N 1
ATOM 1377 C CA . VAL A 1 178 ? -8.967 20.308 -3.772 1.00 87.88 178 VAL A CA 1
ATOM 1378 C C . VAL A 1 178 ? -10.082 21.170 -4.354 1.00 87.88 178 VAL A C 1
ATOM 1380 O O . VAL A 1 178 ? -9.990 21.635 -5.490 1.00 87.88 178 VAL A O 1
ATOM 1383 N N . ASP A 1 179 ? -11.108 21.433 -3.547 1.00 82.06 179 ASP A N 1
ATOM 1384 C CA . ASP A 1 179 ? -12.167 22.395 -3.847 1.00 82.06 179 ASP A CA 1
ATOM 1385 C C . ASP A 1 179 ? -11.848 23.744 -3.170 1.00 82.06 179 ASP A C 1
ATOM 1387 O O . ASP A 1 179 ? -12.039 23.879 -1.957 1.00 82.06 179 ASP A O 1
ATOM 1391 N N . PRO A 1 180 ? -11.399 24.775 -3.916 1.00 71.69 180 PRO A N 1
ATOM 1392 C CA . PRO A 1 180 ? -11.028 26.069 -3.336 1.00 71.69 180 PRO A CA 1
ATOM 1393 C C . PRO A 1 180 ? -12.187 26.790 -2.636 1.00 71.69 180 PRO A C 1
ATOM 1395 O O . PRO A 1 180 ? -11.955 27.716 -1.866 1.00 71.69 180 PRO A O 1
ATOM 1398 N N . SER A 1 181 ? -13.440 26.402 -2.910 1.00 69.88 181 SER A N 1
ATOM 1399 C CA . SER A 1 181 ? -14.611 26.968 -2.232 1.00 69.88 181 SER A CA 1
ATOM 1400 C C . SER A 1 181 ? -14.849 26.363 -0.846 1.00 69.88 181 SER A C 1
ATOM 1402 O O . SER A 1 181 ? -15.504 26.986 -0.011 1.00 69.88 181 SER A O 1
ATOM 1404 N N . LYS A 1 182 ? -14.297 25.170 -0.591 1.00 64.25 182 LYS A N 1
ATOM 1405 C CA . LYS A 1 182 ? -14.389 24.449 0.686 1.00 64.25 182 LYS A CA 1
ATOM 1406 C C . LYS A 1 182 ? -13.141 24.613 1.553 1.00 64.25 182 LYS A C 1
ATOM 1408 O O . LYS A 1 182 ? -13.232 24.410 2.758 1.00 64.25 182 LYS A O 1
ATOM 1413 N N . PHE A 1 183 ? -12.023 25.030 0.958 1.00 59.28 183 PHE A N 1
ATOM 1414 C CA . PHE A 1 183 ? -10.757 25.299 1.641 1.00 59.28 183 PHE A CA 1
ATOM 1415 C C . PHE A 1 183 ? -10.356 26.770 1.465 1.00 59.28 183 PHE A C 1
ATOM 1417 O O . PHE A 1 183 ? -9.779 27.122 0.431 1.00 59.28 183 PHE A O 1
ATOM 1424 N N . PRO A 1 184 ? -10.671 27.666 2.423 1.00 49.88 184 PRO A N 1
ATOM 1425 C CA . PRO A 1 184 ? -10.224 29.052 2.346 1.00 49.88 184 PRO A CA 1
ATOM 1426 C C . PRO A 1 184 ? -8.688 29.136 2.320 1.00 49.88 184 PRO A C 1
ATOM 1428 O O . PRO A 1 184 ? -7.985 28.327 2.923 1.00 49.88 184 PRO A O 1
ATOM 1431 N N . ALA A 1 185 ? -8.159 30.140 1.614 1.00 44.09 185 ALA A N 1
ATOM 1432 C CA . ALA A 1 185 ? -6.721 30.354 1.471 1.00 44.09 185 ALA A CA 1
ATOM 1433 C C . ALA A 1 185 ? -6.028 30.441 2.847 1.00 44.09 185 ALA A C 1
ATOM 1435 O O . ALA A 1 185 ? -6.282 31.370 3.612 1.00 44.09 185 ALA A O 1
ATOM 1436 N N . GLY A 1 186 ? -5.148 29.478 3.139 1.00 41.91 186 GLY A N 1
ATOM 1437 C CA . GLY A 1 186 ? -4.417 29.376 4.408 1.00 41.91 186 GLY A CA 1
ATOM 1438 C C . GLY A 1 186 ? -4.685 28.090 5.192 1.00 41.91 186 GLY A C 1
ATOM 1439 O O . GLY A 1 186 ? -3.885 27.765 6.064 1.00 41.91 186 GLY A O 1
ATOM 1440 N N . ASP A 1 187 ? -5.739 27.343 4.851 1.00 43.00 187 ASP A N 1
ATOM 1441 C CA . ASP A 1 187 ? -6.012 26.013 5.403 1.00 43.00 187 ASP A CA 1
ATOM 1442 C C . ASP A 1 187 ? -5.344 24.950 4.513 1.00 43.00 187 ASP A C 1
ATOM 1444 O O . ASP A 1 187 ? -5.846 24.583 3.446 1.00 43.00 187 ASP A O 1
ATOM 1448 N N . GLN A 1 188 ? -4.122 24.551 4.872 1.00 54.31 188 GLN A N 1
ATOM 1449 C CA . GLN A 1 188 ? -3.336 23.587 4.099 1.00 54.31 188 GLN A CA 1
ATOM 1450 C C . GLN A 1 188 ? -3.789 22.170 4.448 1.00 54.31 188 GLN A C 1
ATOM 1452 O O . GLN A 1 188 ? -3.152 21.492 5.247 1.00 54.31 188 GLN A O 1
ATOM 1457 N N . SER A 1 189 ? -4.895 21.716 3.853 1.00 75.25 189 SER A N 1
ATOM 1458 C CA . SER A 1 189 ? -5.152 20.273 3.809 1.00 75.25 189 SER A CA 1
ATOM 1459 C C . SER A 1 189 ? -3.970 19.578 3.120 1.00 75.25 189 SER A C 1
ATOM 1461 O O . SER A 1 189 ? -3.404 20.126 2.170 1.00 75.25 189 SER A O 1
ATOM 1463 N N . GLU A 1 190 ? -3.609 18.374 3.562 1.00 81.25 190 GLU A N 1
ATOM 1464 C CA . GLU A 1 190 ? -2.485 17.591 3.009 1.00 81.25 190 GLU A CA 1
ATOM 1465 C C . GLU A 1 190 ? -2.576 17.441 1.483 1.00 81.25 190 GLU A C 1
ATOM 1467 O O . GLU A 1 190 ? -1.590 17.513 0.760 1.00 81.25 190 GLU A O 1
ATOM 1472 N N . GLN A 1 191 ? -3.792 17.372 0.951 1.00 86.00 191 GLN A N 1
ATOM 1473 C CA . GLN A 1 191 ? -4.031 17.328 -0.488 1.00 86.00 191 GLN A CA 1
ATOM 1474 C C . GLN A 1 191 ? -3.719 18.638 -1.213 1.00 86.00 191 GLN A C 1
ATOM 1476 O O . GLN A 1 191 ? -3.292 18.608 -2.364 1.00 86.00 191 GLN A O 1
ATOM 1481 N N . ALA A 1 192 ? -3.933 19.797 -0.585 1.00 87.31 192 ALA A N 1
ATOM 1482 C CA . ALA A 1 192 ? -3.520 21.072 -1.166 1.00 87.31 192 ALA A CA 1
ATOM 1483 C C . ALA A 1 192 ? -1.998 21.194 -1.231 1.00 87.31 192 ALA A C 1
ATOM 1485 O O . ALA A 1 192 ? -1.475 21.748 -2.205 1.00 87.31 192 ALA A O 1
ATOM 1486 N N . GLU A 1 193 ? -1.301 20.642 -0.238 1.00 88.50 193 GLU A N 1
ATOM 1487 C CA . GLU A 1 193 ? 0.148 20.490 -0.268 1.00 88.50 193 GLU A CA 1
ATOM 1488 C C . GLU A 1 193 ? 0.578 19.539 -1.392 1.00 88.50 193 GLU A C 1
ATOM 1490 O O . GLU A 1 193 ? 1.339 19.955 -2.267 1.00 88.50 193 GLU A O 1
ATOM 1495 N N . ASP A 1 194 ? 0.020 18.329 -1.458 1.00 92.44 194 ASP A N 1
ATOM 1496 C CA . ASP A 1 194 ? 0.329 17.345 -2.501 1.00 92.44 194 ASP A CA 1
ATOM 1497 C C . ASP A 1 194 ? 0.078 17.910 -3.906 1.00 92.44 194 ASP A C 1
ATOM 1499 O O . ASP A 1 194 ? 0.942 17.857 -4.781 1.00 92.44 194 ASP A O 1
ATOM 1503 N N . GLU A 1 195 ? -1.063 18.563 -4.135 1.00 92.38 195 GLU A N 1
ATOM 1504 C CA . GLU A 1 195 ? -1.339 19.230 -5.405 1.00 92.38 195 GLU A CA 1
ATOM 1505 C C . GLU A 1 195 ? -0.339 20.354 -5.718 1.00 92.38 195 GLU A C 1
ATOM 1507 O O . GLU A 1 195 ? 0.009 20.575 -6.881 1.00 92.38 195 GLU A O 1
ATOM 1512 N N . GLN A 1 196 ? 0.138 21.098 -4.719 1.00 91.31 196 GLN A N 1
ATOM 1513 C CA . GLN A 1 196 ? 1.167 22.107 -4.954 1.00 91.31 196 GLN A CA 1
ATOM 1514 C C . GLN A 1 196 ? 2.500 21.466 -5.341 1.00 91.31 196 GLN A C 1
ATOM 1516 O O . GLN A 1 196 ? 3.172 21.955 -6.253 1.00 91.31 196 GLN A O 1
ATOM 1521 N N . ARG A 1 197 ? 2.867 20.361 -4.698 1.00 92.38 197 ARG A N 1
ATOM 1522 C CA . ARG A 1 197 ? 4.096 19.631 -5.003 1.00 92.38 197 ARG A CA 1
ATOM 1523 C C . ARG A 1 197 ? 4.053 18.970 -6.376 1.00 92.38 197 ARG A C 1
ATOM 1525 O O . ARG A 1 197 ? 4.988 19.135 -7.158 1.00 92.38 197 ARG A O 1
ATOM 1532 N N . GLY A 1 198 ? 2.923 18.373 -6.750 1.00 93.06 198 GLY A N 1
ATOM 1533 C CA . GLY A 1 198 ? 2.697 17.870 -8.106 1.00 93.06 198 GLY A CA 1
ATOM 1534 C C . GLY A 1 198 ? 2.855 18.961 -9.175 1.00 93.06 198 GLY A C 1
ATOM 1535 O O . GLY A 1 198 ? 3.477 18.729 -10.214 1.00 93.06 198 GLY A O 1
ATOM 1536 N N . ARG A 1 199 ? 2.368 20.187 -8.916 1.00 92.12 199 ARG A N 1
ATOM 1537 C CA . ARG A 1 199 ? 2.572 21.336 -9.823 1.00 92.12 199 ARG A CA 1
ATOM 1538 C C . ARG A 1 199 ? 4.044 21.737 -9.931 1.00 92.12 199 ARG A C 1
ATOM 1540 O O . ARG A 1 199 ? 4.488 22.086 -11.024 1.00 92.12 199 ARG A O 1
ATOM 1547 N N . ASN A 1 200 ? 4.800 21.669 -8.833 1.00 90.25 200 ASN A N 1
ATOM 1548 C CA . ASN A 1 200 ? 6.240 21.956 -8.831 1.00 90.25 200 ASN A CA 1
ATOM 1549 C C . ASN A 1 200 ? 7.036 20.943 -9.678 1.00 90.25 200 ASN A C 1
ATOM 1551 O O . ASN A 1 200 ? 8.081 21.294 -10.215 1.00 90.25 200 ASN A O 1
ATOM 1555 N N . LEU A 1 201 ? 6.514 19.724 -9.849 1.00 90.56 201 LEU A N 1
ATOM 1556 C CA . LEU A 1 201 ? 7.048 18.703 -10.757 1.00 90.56 201 LEU A CA 1
ATOM 1557 C C . LEU A 1 201 ? 6.568 18.846 -12.213 1.00 90.56 201 LEU A C 1
ATOM 1559 O O . LEU A 1 201 ? 6.922 18.020 -13.053 1.00 90.56 201 LEU A O 1
ATOM 1563 N N . HIS A 1 202 ? 5.760 19.868 -12.517 1.00 92.00 202 HIS A N 1
ATOM 1564 C CA . HIS A 1 202 ? 5.125 20.080 -13.823 1.00 92.00 202 HIS A CA 1
ATOM 1565 C C . HIS A 1 202 ? 4.201 18.935 -14.268 1.00 92.00 202 HIS A C 1
ATOM 1567 O O . HIS A 1 202 ? 4.071 18.660 -15.462 1.00 92.00 202 HIS A O 1
ATOM 1573 N N . LEU A 1 203 ? 3.548 18.272 -13.313 1.00 92.12 203 LEU A N 1
ATOM 1574 C CA . LEU A 1 203 ? 2.573 17.221 -13.589 1.00 92.12 203 LEU A CA 1
ATOM 1575 C C . LEU A 1 203 ? 1.184 17.823 -13.857 1.00 92.12 203 LEU A C 1
ATOM 1577 O O . LEU A 1 203 ? 0.815 18.841 -13.270 1.00 92.12 203 LEU A O 1
ATOM 1581 N N . ASP A 1 204 ? 0.410 17.176 -14.731 1.00 90.88 204 ASP A N 1
ATOM 1582 C CA . ASP A 1 204 ? -0.989 17.521 -15.013 1.00 90.88 204 ASP A CA 1
ATOM 1583 C C . ASP A 1 204 ? -1.930 16.509 -14.346 1.00 90.88 204 ASP A C 1
ATOM 1585 O O . ASP A 1 204 ? -1.830 15.308 -14.581 1.00 90.88 204 ASP A O 1
ATOM 1589 N N . PHE A 1 205 ? -2.846 17.002 -13.514 1.00 92.88 205 PHE A N 1
ATOM 1590 C CA . PHE A 1 205 ? -3.795 16.200 -12.729 1.00 92.88 205 PHE A CA 1
ATOM 1591 C C . PHE A 1 205 ? -5.106 16.987 -12.532 1.00 92.88 205 PHE A C 1
ATOM 1593 O O . PHE A 1 205 ? -5.445 17.443 -11.432 1.00 92.88 205 PHE A O 1
ATOM 1600 N N . PRO A 1 206 ? -5.876 17.209 -13.611 1.00 90.62 206 PRO A N 1
ATOM 1601 C CA . PRO A 1 206 ? -7.051 18.080 -13.565 1.00 90.62 206 PRO A CA 1
ATOM 1602 C C . PRO A 1 206 ? -8.167 17.522 -12.675 1.00 90.62 206 PRO A C 1
ATOM 1604 O O . PRO A 1 206 ? -8.949 18.295 -12.130 1.00 90.62 206 PRO A O 1
ATOM 1607 N N . LEU A 1 207 ? -8.217 16.197 -12.512 1.00 91.94 207 LEU A N 1
ATOM 1608 C CA . LEU A 1 207 ? -9.186 15.490 -11.674 1.00 91.94 207 LEU A CA 1
ATOM 1609 C C . LEU A 1 207 ? -8.665 15.208 -10.257 1.00 91.94 207 LEU A C 1
ATOM 1611 O O . LEU A 1 207 ? -9.397 14.645 -9.450 1.00 91.94 207 LEU A O 1
ATOM 1615 N N . GLY A 1 208 ? -7.433 15.626 -9.949 1.00 93.75 208 GLY A N 1
ATOM 1616 C CA . GLY A 1 208 ? -6.810 15.417 -8.647 1.00 93.75 208 GLY A CA 1
ATOM 1617 C C . GLY A 1 208 ? -5.802 14.271 -8.620 1.00 93.75 208 GLY A C 1
ATOM 1618 O O . GLY A 1 208 ? -5.396 13.762 -9.665 1.00 93.75 208 GLY A O 1
ATOM 1619 N N . LEU A 1 209 ? -5.374 13.909 -7.413 1.00 96.06 209 LEU A N 1
ATOM 1620 C CA . LEU A 1 209 ? -4.350 12.895 -7.157 1.00 96.06 209 LEU A CA 1
ATOM 1621 C C . LEU A 1 209 ? -4.993 11.676 -6.480 1.00 96.06 209 LEU A C 1
ATOM 1623 O O . LEU A 1 209 ? -5.836 11.829 -5.593 1.00 96.06 209 LEU A O 1
ATOM 1627 N N . LEU A 1 210 ? -4.621 10.469 -6.914 1.00 97.94 210 LEU A N 1
ATOM 1628 C CA . LEU A 1 210 ? -5.081 9.223 -6.291 1.00 97.94 210 LEU A CA 1
ATOM 1629 C C . LEU A 1 210 ? -4.235 8.953 -5.042 1.00 97.94 210 LEU A C 1
ATOM 1631 O O . LEU A 1 210 ? -3.014 8.913 -5.165 1.00 97.94 210 LEU A O 1
ATOM 1635 N N . GLY A 1 211 ? -4.846 8.751 -3.875 1.00 97.38 211 GLY A N 1
ATOM 1636 C CA . GLY A 1 211 ? -4.087 8.377 -2.677 1.00 97.38 211 GLY A CA 1
ATOM 1637 C C . GLY A 1 211 ? -3.624 6.922 -2.746 1.00 97.38 211 GLY A C 1
ATOM 1638 O O . GLY A 1 211 ? -4.337 6.055 -3.261 1.00 97.38 211 GLY A O 1
ATOM 1639 N N . ILE A 1 212 ? -2.410 6.659 -2.275 1.00 98.12 212 ILE A N 1
ATOM 1640 C CA . ILE A 1 212 ? -1.848 5.320 -2.116 1.00 98.12 212 ILE A CA 1
ATOM 1641 C C . ILE A 1 212 ? -1.354 5.221 -0.681 1.00 98.12 212 ILE A C 1
ATOM 1643 O O . ILE A 1 212 ? -0.482 5.994 -0.298 1.00 98.12 212 ILE A O 1
ATOM 1647 N N . GLU A 1 213 ? -1.885 4.268 0.077 1.00 96.12 213 GLU A N 1
ATOM 1648 C CA . GLU A 1 213 ? -1.715 4.224 1.531 1.00 96.12 213 GLU A CA 1
ATOM 1649 C C . GLU A 1 213 ? -1.606 2.775 2.020 1.00 96.12 213 GLU A C 1
ATOM 1651 O O . GLU A 1 213 ? -2.173 1.853 1.421 1.00 96.12 213 GLU A O 1
ATOM 1656 N N . MET A 1 214 ? -0.814 2.549 3.064 1.00 95.38 214 MET A N 1
ATOM 1657 C CA . MET A 1 214 ? -0.618 1.255 3.710 1.00 95.38 214 MET A CA 1
ATOM 1658 C C . MET A 1 214 ? 0.092 1.447 5.049 1.00 95.38 214 MET A C 1
ATOM 1660 O O . MET A 1 214 ? 1.026 2.248 5.098 1.00 95.38 214 MET A O 1
ATOM 1664 N N . ASP A 1 215 ? -0.193 0.600 6.051 1.00 95.94 215 ASP A N 1
ATOM 1665 C CA . ASP A 1 215 ? 0.590 0.552 7.291 1.00 95.94 215 ASP A CA 1
ATOM 1666 C C . ASP A 1 215 ? 2.095 0.590 6.987 1.00 95.94 215 ASP A C 1
ATOM 1668 O O . ASP A 1 215 ? 2.677 -0.330 6.393 1.00 95.94 215 ASP A O 1
ATOM 1672 N N . GLY A 1 216 ? 2.762 1.651 7.425 1.00 94.12 216 GLY A N 1
ATOM 1673 C CA . GLY A 1 216 ? 4.130 1.954 7.037 1.00 94.12 216 GLY A CA 1
ATOM 1674 C C . GLY A 1 216 ? 5.141 0.930 7.537 1.00 94.12 216 GLY A C 1
ATOM 1675 O O . GLY A 1 216 ? 6.224 0.811 6.958 1.00 94.12 216 GLY A O 1
ATOM 1676 N N . GLY A 1 217 ? 4.808 0.154 8.570 1.00 93.69 217 GLY A N 1
ATOM 1677 C CA . GLY A 1 217 ? 5.615 -0.982 9.007 1.00 93.69 217 GLY A CA 1
ATOM 1678 C C . GLY A 1 217 ? 5.590 -2.181 8.053 1.00 93.69 217 GLY A C 1
ATOM 1679 O O . GLY A 1 217 ? 6.446 -3.061 8.144 1.00 93.69 217 GLY A O 1
ATOM 1680 N N . LEU A 1 218 ? 4.652 -2.207 7.105 1.00 95.62 218 LEU A N 1
ATOM 1681 C CA . LEU A 1 218 ? 4.548 -3.199 6.036 1.00 95.62 218 LEU A CA 1
ATOM 1682 C C . LEU A 1 218 ? 5.136 -2.704 4.709 1.00 95.62 218 LEU A C 1
ATOM 1684 O O . LEU A 1 218 ? 4.944 -3.343 3.675 1.00 95.62 218 LEU A O 1
ATOM 1688 N N . VAL A 1 219 ? 5.887 -1.602 4.726 1.00 95.50 219 VAL A N 1
ATOM 1689 C CA . VAL A 1 219 ? 6.628 -1.109 3.564 1.00 95.50 219 VAL A CA 1
ATOM 1690 C C . VAL A 1 219 ? 8.126 -1.203 3.858 1.00 95.50 219 VAL A C 1
ATOM 1692 O O . VAL A 1 219 ? 8.620 -0.522 4.760 1.00 95.50 219 VAL A O 1
ATOM 1695 N N . PRO A 1 220 ? 8.881 -2.030 3.113 1.00 94.38 220 PRO A N 1
ATOM 1696 C CA . PRO A 1 220 ? 10.311 -2.201 3.344 1.00 94.38 220 PRO A CA 1
ATOM 1697 C C . PRO A 1 220 ? 11.081 -0.870 3.301 1.00 94.38 220 PRO A C 1
ATOM 1699 O O . PRO A 1 220 ? 10.861 -0.079 2.375 1.00 94.38 220 PRO A O 1
ATOM 1702 N N . PRO A 1 221 ? 12.013 -0.614 4.240 1.00 90.75 221 PRO A N 1
ATOM 1703 C CA . PRO A 1 221 ? 12.782 0.633 4.282 1.00 90.75 221 PRO A CA 1
ATOM 1704 C C . PRO A 1 221 ? 13.521 0.952 2.975 1.00 90.75 221 PRO A C 1
ATOM 1706 O O . PRO A 1 221 ? 13.606 2.111 2.566 1.00 90.75 221 PRO A O 1
ATOM 1709 N N . GLU A 1 222 ? 14.026 -0.070 2.284 1.00 91.75 222 GLU A N 1
ATOM 1710 C CA . GLU A 1 222 ? 14.697 0.053 0.990 1.00 91.75 222 GLU A CA 1
ATOM 1711 C C . GLU A 1 222 ? 13.733 0.506 -0.115 1.00 91.75 222 GLU A C 1
ATOM 1713 O O . GLU A 1 222 ? 14.137 1.256 -1.004 1.00 91.75 222 GLU A O 1
ATOM 1718 N N . PHE A 1 223 ? 12.462 0.089 -0.052 1.00 95.69 223 PHE A N 1
ATOM 1719 C CA . PHE A 1 223 ? 11.427 0.569 -0.967 1.00 95.69 223 PHE A CA 1
ATOM 1720 C C . PHE A 1 223 ? 11.087 2.030 -0.670 1.00 95.69 223 PHE A C 1
ATOM 1722 O O . PHE A 1 223 ? 11.131 2.844 -1.590 1.00 95.69 223 PHE A O 1
ATOM 1729 N N . LYS A 1 224 ? 10.847 2.388 0.604 1.00 93.88 224 LYS A N 1
ATOM 1730 C CA . LYS A 1 224 ? 10.602 3.786 1.015 1.00 93.88 224 LYS A CA 1
ATOM 1731 C C . LYS A 1 224 ? 11.727 4.714 0.555 1.00 93.88 224 LYS A C 1
ATOM 1733 O O . LYS A 1 224 ? 11.472 5.781 0.017 1.00 93.88 224 LYS A O 1
ATOM 1738 N N . SER A 1 225 ? 12.975 4.267 0.688 1.00 90.56 225 SER A N 1
ATOM 1739 C CA . SER A 1 225 ? 14.161 5.031 0.274 1.00 90.56 225 SER A CA 1
ATOM 1740 C C . SER A 1 225 ? 14.260 5.250 -1.243 1.00 90.56 225 SER A C 1
ATOM 1742 O O . SER A 1 225 ? 14.958 6.158 -1.684 1.00 90.56 225 SER A O 1
ATOM 1744 N N . ALA A 1 226 ? 13.602 4.416 -2.053 1.00 91.38 226 ALA A N 1
ATOM 1745 C CA . ALA A 1 226 ? 13.555 4.554 -3.510 1.00 91.38 226 ALA A CA 1
ATOM 1746 C C . ALA A 1 226 ? 12.251 5.179 -4.026 1.00 91.38 226 ALA A C 1
ATOM 1748 O O . ALA A 1 226 ? 12.160 5.541 -5.202 1.00 91.38 226 ALA A O 1
ATOM 1749 N N . ALA A 1 227 ? 11.239 5.297 -3.172 1.00 94.31 227 ALA A N 1
ATOM 1750 C CA . ALA A 1 227 ? 10.008 6.013 -3.446 1.00 94.31 227 ALA A CA 1
ATOM 1751 C C . ALA A 1 227 ? 10.260 7.517 -3.280 1.00 94.31 227 ALA A C 1
ATOM 1753 O O . ALA A 1 227 ? 9.987 8.101 -2.238 1.00 94.31 227 ALA A O 1
ATOM 1754 N N . LEU A 1 228 ? 10.863 8.122 -4.303 1.00 93.94 228 LEU A N 1
ATOM 1755 C CA . LEU A 1 228 ? 11.176 9.550 -4.330 1.00 93.94 228 LEU A CA 1
ATOM 1756 C C . LEU A 1 228 ? 10.017 10.344 -4.928 1.00 93.94 228 LEU A C 1
ATOM 1758 O O . LEU A 1 228 ? 9.318 9.865 -5.822 1.00 93.94 228 LEU A O 1
ATOM 1762 N N . GLU A 1 229 ? 9.863 11.595 -4.508 1.00 95.00 229 GLU A N 1
ATOM 1763 C CA . GLU A 1 229 ? 8.960 12.511 -5.191 1.00 95.00 229 GLU A CA 1
ATOM 1764 C C . GLU A 1 229 ? 9.408 12.702 -6.655 1.00 95.00 229 GLU A C 1
ATOM 1766 O O . GLU A 1 229 ? 10.577 12.965 -6.953 1.00 95.00 229 GLU A O 1
ATOM 1771 N N . GLY A 1 230 ? 8.464 12.538 -7.583 1.00 96.12 230 GLY A N 1
ATOM 1772 C CA . GLY A 1 230 ? 8.697 12.532 -9.025 1.00 96.12 230 GLY A CA 1
ATOM 1773 C C . GLY A 1 230 ? 9.145 11.181 -9.592 1.00 96.12 230 GLY A C 1
ATOM 1774 O O . GLY A 1 230 ? 9.256 11.062 -10.816 1.00 96.12 230 GLY A O 1
ATOM 1775 N N . ALA A 1 231 ? 9.387 10.158 -8.765 1.00 97.81 231 ALA A N 1
ATOM 1776 C CA . ALA A 1 231 ? 9.635 8.801 -9.248 1.00 97.81 231 ALA A CA 1
ATOM 1777 C C . ALA A 1 231 ? 8.386 8.223 -9.925 1.00 97.81 231 ALA A C 1
ATOM 1779 O O . ALA A 1 231 ? 7.252 8.612 -9.635 1.00 97.81 231 ALA A O 1
ATOM 1780 N N . ARG A 1 232 ? 8.586 7.266 -10.835 1.00 98.19 232 ARG A N 1
ATOM 1781 C CA . ARG A 1 232 ? 7.468 6.513 -11.407 1.00 98.19 232 ARG A CA 1
ATOM 1782 C C . ARG A 1 232 ? 6.955 5.505 -10.401 1.00 98.19 232 ARG A C 1
ATOM 1784 O O . ARG A 1 232 ? 7.762 4.814 -9.793 1.00 98.19 232 ARG A O 1
ATOM 1791 N N . ALA A 1 233 ? 5.642 5.346 -10.326 1.00 98.44 233 ALA A N 1
ATOM 1792 C CA . ALA A 1 233 ? 4.994 4.288 -9.570 1.00 98.44 233 ALA A CA 1
ATOM 1793 C C . ALA A 1 233 ? 4.086 3.443 -10.459 1.00 98.44 233 ALA A C 1
ATOM 1795 O O . ALA A 1 233 ? 3.465 3.934 -11.405 1.00 98.44 233 ALA A O 1
ATOM 1796 N N . ALA A 1 234 ? 3.990 2.167 -10.109 1.00 98.38 234 ALA A N 1
ATOM 1797 C CA . ALA A 1 234 ? 2.975 1.249 -10.590 1.00 98.38 234 ALA A CA 1
ATOM 1798 C C . ALA A 1 234 ? 2.410 0.489 -9.392 1.00 98.38 234 ALA A C 1
ATOM 1800 O O . ALA A 1 234 ? 3.168 -0.096 -8.618 1.00 98.38 234 ALA A O 1
ATOM 1801 N N . VAL A 1 235 ? 1.092 0.509 -9.241 1.00 98.25 235 VAL A N 1
ATOM 1802 C CA . VAL A 1 235 ? 0.398 0.020 -8.051 1.00 98.25 235 VAL A CA 1
ATOM 1803 C C . VAL A 1 235 ? -0.756 -0.880 -8.472 1.00 98.25 235 VAL A C 1
ATOM 1805 O O . VAL A 1 235 ? -1.479 -0.575 -9.419 1.00 98.25 235 VAL A O 1
ATOM 1808 N N . PHE A 1 236 ? -0.922 -1.987 -7.756 1.00 97.94 236 PHE A N 1
ATOM 1809 C CA . PHE A 1 236 ? -2.047 -2.910 -7.872 1.00 97.94 236 PHE A CA 1
ATOM 1810 C C . PHE A 1 236 ? -2.613 -3.133 -6.482 1.00 97.94 236 PHE A C 1
ATOM 1812 O O . PHE A 1 236 ? -1.829 -3.339 -5.557 1.00 97.94 236 PHE A O 1
ATOM 1819 N N . GLY A 1 237 ? -3.931 -3.152 -6.314 1.00 96.25 237 GLY A N 1
ATOM 1820 C CA . GLY A 1 237 ? -4.510 -3.435 -5.004 1.00 96.25 237 GLY A CA 1
ATOM 1821 C C . GLY A 1 237 ? -5.978 -3.084 -4.871 1.00 96.25 237 GLY A C 1
ATOM 1822 O O . GLY A 1 237 ? -6.715 -2.990 -5.854 1.00 96.25 237 GLY A O 1
ATOM 1823 N N . ARG A 1 238 ? -6.387 -2.913 -3.617 1.00 95.62 238 ARG A N 1
ATOM 1824 C CA . ARG A 1 238 ? -7.769 -2.676 -3.221 1.00 95.62 238 ARG A CA 1
ATOM 1825 C C . ARG A 1 238 ? -8.176 -1.236 -3.506 1.00 95.62 238 ARG A C 1
ATOM 1827 O O . ARG A 1 238 ? -7.613 -0.323 -2.918 1.00 95.62 238 ARG A O 1
ATOM 1834 N N . TRP A 1 239 ? -9.155 -1.040 -4.385 1.00 96.94 239 TRP A N 1
ATOM 1835 C CA . TRP A 1 239 ? -9.754 0.275 -4.603 1.00 96.94 239 TRP A CA 1
ATOM 1836 C C . TRP A 1 239 ? -10.764 0.568 -3.506 1.00 96.94 239 TRP A C 1
ATOM 1838 O O . TRP A 1 239 ? -11.739 -0.175 -3.370 1.00 96.94 239 TRP A O 1
ATOM 1848 N N . ILE A 1 240 ? -10.548 1.639 -2.752 1.00 96.75 240 ILE A N 1
ATOM 1849 C CA . ILE A 1 240 ? -11.455 2.057 -1.686 1.00 96.75 240 ILE A CA 1
ATOM 1850 C C . ILE A 1 240 ? -11.876 3.509 -1.865 1.00 96.75 240 ILE A C 1
ATOM 1852 O O . ILE A 1 240 ? -11.248 4.277 -2.591 1.00 96.75 240 ILE A O 1
ATOM 1856 N N . VAL A 1 241 ? -12.975 3.855 -1.207 1.00 96.25 241 VAL A N 1
ATOM 1857 C CA . VAL A 1 241 ? -13.331 5.217 -0.831 1.00 96.25 241 VAL A CA 1
ATOM 1858 C C . VAL A 1 241 ? -13.103 5.330 0.670 1.00 96.25 241 VAL A C 1
ATOM 1860 O O . VAL A 1 241 ? -13.685 4.547 1.426 1.00 96.25 241 VAL A O 1
ATOM 1863 N N . ASP A 1 242 ? -12.289 6.292 1.082 1.00 92.88 242 ASP A N 1
ATOM 1864 C CA . ASP A 1 242 ? -12.102 6.648 2.481 1.00 92.88 242 ASP A CA 1
ATOM 1865 C C . ASP A 1 242 ? -13.319 7.445 2.972 1.00 92.88 242 ASP A C 1
ATOM 1867 O O . ASP A 1 242 ? -13.663 8.515 2.469 1.00 92.88 242 ASP A O 1
ATOM 1871 N N . THR A 1 243 ? -14.024 6.893 3.949 1.00 92.69 243 THR A N 1
ATOM 1872 C CA . THR A 1 243 ? -15.217 7.473 4.564 1.00 92.69 243 THR A CA 1
ATOM 1873 C C . THR A 1 243 ? -14.975 7.985 5.982 1.00 92.69 243 THR A C 1
ATOM 1875 O O . THR A 1 243 ? -15.914 8.488 6.610 1.00 92.69 243 THR A O 1
ATOM 1878 N N . GLY A 1 244 ? -13.731 7.928 6.470 1.00 86.81 244 GLY A N 1
ATOM 1879 C CA . GLY A 1 244 ? -13.298 8.643 7.669 1.00 86.81 244 GLY A CA 1
ATOM 1880 C C . GLY A 1 244 ? -13.407 10.161 7.498 1.00 86.81 244 GLY A C 1
ATOM 1881 O O . GLY A 1 244 ? -13.675 10.880 8.461 1.00 86.81 244 GLY A O 1
ATOM 1882 N N . HIS A 1 245 ? -13.322 10.642 6.251 1.00 82.19 245 HIS A N 1
ATOM 1883 C CA . HIS A 1 245 ? -13.341 12.059 5.899 1.00 82.19 245 HIS A CA 1
ATOM 1884 C C . HIS A 1 245 ? -14.597 12.465 5.095 1.00 82.19 245 HIS A C 1
ATOM 1886 O O . HIS A 1 245 ? -15.024 11.735 4.196 1.00 82.19 245 HIS A O 1
ATOM 1892 N N . PRO A 1 246 ? -15.153 13.682 5.291 1.00 79.75 246 PRO A N 1
ATOM 1893 C CA . PRO A 1 246 ? -16.332 14.160 4.548 1.00 79.75 246 PRO A CA 1
ATOM 1894 C C . PRO A 1 246 ? -16.147 14.317 3.030 1.00 79.75 246 PRO A C 1
ATOM 1896 O O . PRO A 1 246 ? -17.124 14.476 2.299 1.00 79.75 246 PRO A O 1
ATOM 1899 N N . MET A 1 247 ? -14.902 14.363 2.547 1.00 81.81 247 MET A N 1
ATOM 1900 C CA . MET A 1 247 ? -14.602 14.541 1.123 1.00 81.81 247 MET A CA 1
ATOM 1901 C C . MET A 1 247 ? -14.692 13.247 0.315 1.00 81.81 247 MET A C 1
ATOM 1903 O O . MET A 1 247 ? -14.835 13.326 -0.903 1.00 81.81 247 MET A O 1
ATOM 1907 N N . HIS A 1 248 ? -14.631 12.087 0.971 1.00 90.88 248 HIS A N 1
ATOM 1908 C CA . HIS A 1 248 ? -14.708 10.771 0.338 1.00 90.88 248 HIS A CA 1
ATOM 1909 C C . HIS A 1 248 ? -13.692 10.559 -0.788 1.00 90.88 248 HIS A C 1
ATOM 1911 O O . HIS A 1 248 ? -14.065 10.384 -1.954 1.00 90.88 248 HIS A O 1
ATOM 1917 N N . ARG A 1 249 ? -12.399 10.617 -0.454 1.00 92.06 249 ARG A N 1
ATOM 1918 C CA . ARG A 1 249 ? -11.310 10.379 -1.414 1.00 92.06 249 ARG A CA 1
ATOM 1919 C C . ARG A 1 249 ? -11.284 8.915 -1.830 1.00 92.06 249 ARG A C 1
ATOM 1921 O O . ARG A 1 249 ? -11.598 8.047 -1.026 1.00 92.06 249 ARG A O 1
ATOM 1928 N N . ALA A 1 250 ? -10.949 8.643 -3.089 1.00 95.94 250 ALA A N 1
ATOM 1929 C CA . ALA A 1 250 ? -10.593 7.290 -3.493 1.00 95.94 250 ALA A CA 1
ATOM 1930 C C . ALA A 1 250 ? -9.093 7.059 -3.437 1.00 95.94 250 ALA A C 1
ATOM 1932 O O . ALA A 1 250 ? -8.294 7.963 -3.702 1.00 95.94 250 ALA A O 1
ATOM 1933 N N . GLU A 1 251 ? -8.741 5.817 -3.136 1.00 96.81 251 GLU A N 1
ATOM 1934 C CA . GLU A 1 251 ? -7.374 5.393 -2.874 1.00 96.81 251 GLU A CA 1
ATOM 1935 C C . GLU A 1 251 ? -7.170 3.949 -3.331 1.00 96.81 251 GLU A C 1
ATOM 1937 O O . GLU A 1 251 ? -8.129 3.184 -3.504 1.00 96.81 251 GLU A O 1
ATOM 1942 N N . ILE A 1 252 ? -5.909 3.558 -3.515 1.00 98.00 252 ILE A N 1
ATOM 1943 C CA . ILE A 1 252 ? -5.538 2.143 -3.469 1.00 98.00 252 ILE A CA 1
ATOM 1944 C C . ILE A 1 252 ? -4.961 1.873 -2.082 1.00 98.00 252 ILE A C 1
ATOM 1946 O O . ILE A 1 252 ? -3.784 2.156 -1.857 1.00 98.00 252 ILE A O 1
ATOM 1950 N N . HIS A 1 253 ? -5.781 1.316 -1.183 1.00 96.44 253 HIS A N 1
ATOM 1951 C CA . HIS A 1 253 ? -5.405 1.071 0.210 1.00 96.44 253 HIS A CA 1
ATOM 1952 C C . HIS A 1 253 ? -5.887 -0.312 0.737 1.00 96.44 253 HIS A C 1
ATOM 1954 O O . HIS A 1 253 ? -7.090 -0.600 0.828 1.00 96.44 253 HIS A O 1
ATOM 1960 N N . PRO A 1 254 ? -4.959 -1.215 1.125 1.00 96.75 254 PRO A N 1
ATOM 1961 C CA . PRO A 1 254 ? -3.548 -1.181 0.791 1.00 96.75 254 PRO A CA 1
ATOM 1962 C C . PRO A 1 254 ? -3.310 -1.688 -0.628 1.00 96.75 254 PRO A C 1
ATOM 1964 O O . PRO A 1 254 ? -4.065 -2.533 -1.131 1.00 96.75 254 PRO A O 1
ATOM 1967 N N . PRO A 1 255 ? -2.213 -1.262 -1.261 1.00 97.81 255 PRO A N 1
ATOM 1968 C CA . PRO A 1 255 ? -1.643 -1.960 -2.395 1.00 97.81 255 PRO A CA 1
ATOM 1969 C C . PRO A 1 255 ? -1.410 -3.439 -2.081 1.00 97.81 255 PRO A C 1
ATOM 1971 O O . PRO A 1 255 ? -0.931 -3.799 -1.011 1.00 97.81 255 PRO A O 1
ATOM 1974 N N . LEU A 1 256 ? -1.706 -4.310 -3.038 1.00 97.56 256 LEU A N 1
ATOM 1975 C CA . LEU A 1 256 ? -1.256 -5.697 -3.049 1.00 97.56 256 LEU A CA 1
ATOM 1976 C C . LEU A 1 256 ? 0.190 -5.796 -3.560 1.00 97.56 256 LEU A C 1
ATOM 1978 O O . LEU A 1 256 ? 0.987 -6.558 -3.011 1.00 97.56 256 LEU A O 1
ATOM 1982 N N . MET A 1 257 ? 0.531 -5.034 -4.605 1.00 98.00 257 MET A N 1
ATOM 1983 C CA . MET A 1 257 ? 1.878 -4.952 -5.179 1.00 98.00 257 MET A CA 1
ATOM 1984 C C . MET A 1 257 ? 2.204 -3.526 -5.609 1.00 98.00 257 MET A C 1
ATOM 1986 O O . MET A 1 257 ? 1.349 -2.812 -6.131 1.00 98.00 257 MET A O 1
ATOM 1990 N N . MET A 1 258 ? 3.466 -3.141 -5.436 1.00 98.38 258 MET A N 1
ATOM 1991 C CA . MET A 1 258 ? 3.982 -1.837 -5.835 1.00 98.38 258 MET A CA 1
ATOM 1992 C C . MET A 1 258 ? 5.335 -1.968 -6.518 1.00 98.38 258 MET A C 1
ATOM 1994 O O . MET A 1 258 ? 6.164 -2.800 -6.142 1.00 98.38 258 MET A O 1
ATOM 1998 N N . ALA A 1 259 ? 5.578 -1.084 -7.476 1.00 98.75 259 ALA A N 1
ATOM 1999 C CA . ALA A 1 259 ? 6.895 -0.826 -8.022 1.00 98.75 259 ALA A CA 1
ATOM 2000 C C . ALA A 1 259 ? 7.163 0.679 -8.066 1.00 98.75 259 ALA A C 1
ATOM 2002 O O . ALA A 1 259 ? 6.270 1.453 -8.410 1.00 98.75 259 ALA A O 1
ATOM 2003 N N . THR A 1 260 ? 8.399 1.073 -7.766 1.00 98.69 260 THR A N 1
ATOM 2004 C CA . THR A 1 260 ? 8.923 2.422 -8.015 1.00 98.69 260 THR A CA 1
ATOM 2005 C C . THR A 1 260 ? 10.087 2.348 -8.992 1.00 98.69 260 THR A C 1
ATOM 2007 O O . THR A 1 260 ? 10.847 1.378 -8.957 1.00 98.69 260 THR A O 1
ATOM 2010 N N . ALA A 1 261 ? 10.245 3.337 -9.871 1.00 98.50 261 ALA A N 1
ATOM 2011 C CA . ALA A 1 261 ? 11.381 3.405 -10.783 1.00 98.50 261 ALA A CA 1
ATOM 2012 C C . ALA A 1 261 ? 11.920 4.823 -10.969 1.00 98.50 261 ALA A C 1
ATOM 2014 O O . ALA A 1 261 ? 11.168 5.790 -11.121 1.00 98.50 261 ALA A O 1
ATOM 2015 N N . ILE A 1 262 ? 13.249 4.910 -11.047 1.00 96.56 262 ILE A N 1
ATOM 2016 C CA . ILE A 1 262 ? 13.985 6.142 -11.336 1.00 96.56 262 ILE A CA 1
ATOM 2017 C C . ILE A 1 262 ? 15.049 5.906 -12.417 1.00 96.56 262 ILE A C 1
ATOM 2019 O O . ILE A 1 262 ? 15.633 4.815 -12.489 1.00 96.56 262 ILE A O 1
ATOM 2023 N N . PRO A 1 263 ? 15.361 6.920 -13.244 1.00 95.69 263 PRO A N 1
ATOM 2024 C CA . PRO A 1 263 ? 16.568 6.903 -14.055 1.00 95.69 263 PRO A CA 1
ATOM 2025 C C . PRO A 1 263 ? 17.801 6.919 -13.145 1.00 95.69 263 PRO A C 1
ATOM 2027 O O . PRO A 1 263 ? 17.936 7.791 -12.291 1.00 95.69 263 PRO A O 1
ATOM 2030 N N . THR A 1 264 ? 18.726 5.981 -13.337 1.00 92.38 264 THR A N 1
ATOM 2031 C CA . THR A 1 264 ? 20.046 6.004 -12.678 1.00 92.38 264 THR A CA 1
ATOM 2032 C C . THR A 1 264 ? 21.119 6.647 -13.555 1.00 92.38 264 THR A C 1
ATOM 2034 O O . THR A 1 264 ? 22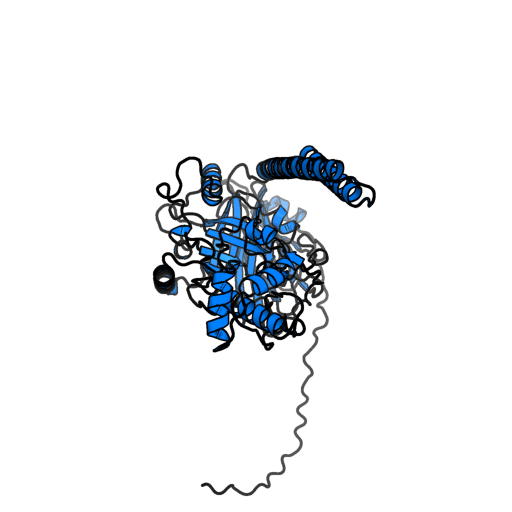.190 7.013 -13.077 1.00 92.38 264 THR A O 1
ATOM 2037 N N . SER A 1 265 ? 20.833 6.811 -14.848 1.00 91.81 265 SER A N 1
ATOM 2038 C CA . SER A 1 265 ? 21.598 7.619 -15.796 1.00 91.81 265 SER A CA 1
ATOM 2039 C C . SER A 1 265 ? 20.704 7.989 -16.985 1.00 91.81 265 SER A C 1
ATOM 2041 O O . SER A 1 265 ? 19.558 7.553 -17.068 1.00 91.81 265 SER A O 1
ATOM 2043 N N . ALA A 1 266 ? 21.240 8.714 -17.970 1.00 91.06 266 ALA A N 1
ATOM 2044 C CA . ALA A 1 266 ? 20.537 8.981 -19.230 1.00 91.06 266 ALA A CA 1
ATOM 2045 C C . ALA A 1 266 ? 20.207 7.714 -20.053 1.00 91.06 266 ALA A C 1
ATOM 2047 O O . ALA A 1 266 ? 19.519 7.803 -21.062 1.00 91.06 266 ALA A O 1
ATOM 2048 N N . THR A 1 267 ? 20.718 6.543 -19.663 1.00 94.69 267 THR A N 1
ATOM 2049 C CA . THR A 1 267 ? 20.587 5.286 -20.419 1.00 94.69 267 THR A CA 1
ATOM 2050 C C . THR A 1 267 ? 20.166 4.105 -19.554 1.00 94.69 267 THR A C 1
ATOM 2052 O O . THR A 1 267 ? 20.139 2.980 -20.046 1.00 94.69 267 THR A O 1
ATOM 2055 N N . SER A 1 268 ? 19.858 4.337 -18.276 1.00 96.56 268 SER A N 1
ATOM 2056 C CA . SER A 1 268 ? 19.598 3.282 -17.304 1.00 96.56 268 SER A CA 1
ATOM 2057 C C . SER A 1 268 ? 18.462 3.659 -16.366 1.00 96.56 268 SER A C 1
ATOM 2059 O O . SER A 1 268 ? 18.402 4.789 -15.883 1.00 96.56 268 SER A O 1
ATOM 2061 N N . THR A 1 269 ? 17.612 2.684 -16.068 1.00 98.12 269 THR A N 1
ATOM 2062 C CA . THR A 1 269 ? 16.538 2.751 -15.074 1.00 98.12 269 THR A CA 1
ATOM 2063 C C . THR A 1 269 ? 16.788 1.689 -14.014 1.00 98.12 269 THR A C 1
ATOM 2065 O O . THR A 1 269 ? 17.170 0.568 -14.352 1.00 98.12 269 THR A O 1
ATOM 2068 N N . LYS A 1 270 ? 16.506 2.009 -12.749 1.00 98.12 270 LYS A N 1
ATOM 2069 C CA . LYS A 1 270 ? 16.368 1.018 -11.678 1.00 98.12 270 LYS A CA 1
ATOM 2070 C C . LYS A 1 270 ? 14.940 1.039 -11.149 1.00 98.12 270 LYS A C 1
ATOM 2072 O O . LYS A 1 270 ? 14.441 2.098 -10.779 1.00 98.12 270 LYS A O 1
ATOM 2077 N N . ALA A 1 271 ? 14.317 -0.132 -11.121 1.00 98.69 271 ALA A N 1
ATOM 2078 C CA . ALA A 1 271 ? 13.009 -0.376 -10.539 1.00 98.69 271 ALA A CA 1
ATOM 2079 C C . ALA A 1 271 ? 13.145 -1.236 -9.277 1.00 98.69 271 ALA A C 1
ATOM 2081 O O . ALA A 1 271 ? 13.942 -2.178 -9.249 1.00 98.69 271 ALA A O 1
ATOM 2082 N N . ILE A 1 272 ? 12.367 -0.912 -8.248 1.00 98.50 272 ILE A N 1
ATOM 2083 C CA . ILE A 1 272 ? 12.269 -1.655 -6.990 1.00 98.50 272 ILE A CA 1
ATOM 2084 C C . ILE A 1 272 ? 10.823 -2.089 -6.792 1.00 98.50 272 ILE A C 1
ATOM 2086 O O . ILE A 1 272 ? 9.909 -1.319 -7.072 1.00 98.50 272 ILE A O 1
ATOM 2090 N N . PHE A 1 273 ? 10.630 -3.311 -6.304 1.00 98.62 273 PHE A N 1
ATOM 2091 C CA . PHE A 1 273 ? 9.334 -3.958 -6.181 1.00 98.62 273 PHE A CA 1
ATOM 2092 C C . PHE A 1 273 ? 9.088 -4.436 -4.755 1.00 98.62 273 PHE A C 1
ATOM 2094 O O . PHE A 1 273 ? 9.991 -4.959 -4.097 1.00 98.62 273 PHE A O 1
ATOM 2101 N N . THR A 1 274 ? 7.843 -4.314 -4.308 1.00 98.00 274 THR A N 1
ATOM 2102 C CA . THR A 1 274 ? 7.368 -4.874 -3.043 1.00 98.00 274 THR A CA 1
ATOM 2103 C C . THR A 1 274 ? 5.914 -5.337 -3.163 1.00 98.00 274 THR A C 1
ATOM 2105 O O . THR A 1 274 ? 5.225 -5.066 -4.150 1.00 98.00 274 THR A O 1
ATOM 2108 N N . SER A 1 275 ? 5.443 -6.058 -2.155 1.00 97.56 275 SER A N 1
ATOM 2109 C CA . SER A 1 275 ? 4.070 -6.549 -2.041 1.00 97.56 275 SER A CA 1
ATOM 2110 C C . SER A 1 275 ? 3.588 -6.462 -0.603 1.00 97.56 275 SER A C 1
ATOM 2112 O O . SER A 1 275 ? 4.388 -6.315 0.315 1.00 97.56 275 SER A O 1
ATOM 2114 N N . ARG A 1 276 ? 2.279 -6.577 -0.396 1.00 96.25 276 ARG A N 1
ATOM 2115 C CA . ARG A 1 276 ? 1.681 -6.573 0.937 1.00 96.25 276 ARG A CA 1
ATOM 2116 C C . ARG A 1 276 ? 1.800 -7.939 1.623 1.00 96.25 276 ARG A C 1
ATOM 2118 O O . ARG A 1 276 ? 1.323 -8.927 1.065 1.00 96.25 276 ARG A O 1
ATOM 2125 N N . PRO A 1 277 ? 2.366 -8.023 2.842 1.00 96.50 277 PRO A N 1
ATOM 2126 C CA . PRO A 1 277 ? 2.485 -9.283 3.577 1.00 96.50 277 PRO A CA 1
ATOM 2127 C C . PRO A 1 277 ? 1.219 -9.678 4.347 1.00 96.50 277 PRO A C 1
ATOM 2129 O O . PRO A 1 277 ? 0.910 -10.866 4.428 1.00 96.50 277 PRO A O 1
ATOM 2132 N N . TYR A 1 278 ? 0.476 -8.699 4.871 1.00 97.38 278 TYR A N 1
ATOM 2133 C CA . TYR A 1 278 ? -0.728 -8.895 5.680 1.00 97.38 278 TYR A CA 1
ATOM 2134 C C . TYR A 1 278 ? -1.842 -7.981 5.190 1.00 97.38 278 TYR A C 1
ATOM 2136 O O . TYR A 1 278 ? -1.574 -6.865 4.762 1.00 97.38 278 TYR A O 1
ATOM 2144 N N . LEU A 1 279 ? -3.087 -8.443 5.271 1.00 97.38 279 LEU A N 1
ATOM 2145 C CA . LEU A 1 279 ? -4.260 -7.638 4.954 1.00 97.38 279 LEU A CA 1
ATOM 2146 C C . LEU A 1 279 ? -5.081 -7.434 6.226 1.00 97.38 279 LEU A C 1
ATOM 2148 O O . LEU A 1 279 ? -5.725 -8.368 6.712 1.00 97.38 279 LEU A O 1
ATOM 2152 N N . VAL A 1 280 ? -5.022 -6.217 6.763 1.00 96.88 280 VAL A N 1
ATOM 2153 C CA . VAL A 1 280 ? -5.829 -5.800 7.910 1.00 96.88 280 VAL A CA 1
ATOM 2154 C C . VAL A 1 280 ? -7.274 -5.610 7.457 1.00 96.88 280 VAL A C 1
ATOM 2156 O O . VAL A 1 280 ? -7.556 -5.145 6.347 1.00 96.88 280 VAL A O 1
ATOM 2159 N N . THR A 1 281 ? -8.199 -6.044 8.304 1.00 95.19 281 THR A N 1
ATOM 2160 C CA . THR A 1 281 ? -9.637 -5.892 8.083 1.00 95.19 281 THR A CA 1
ATOM 2161 C C . THR A 1 281 ? -10.205 -4.848 9.026 1.00 95.19 281 THR A C 1
ATOM 2163 O O . THR A 1 281 ? -9.607 -4.540 10.052 1.00 95.19 281 THR A O 1
ATOM 2166 N N . GLN A 1 282 ? -11.418 -4.398 8.735 1.00 93.94 282 GLN A N 1
ATOM 2167 C CA . GLN A 1 282 ? -12.167 -3.512 9.629 1.00 93.94 282 GLN A CA 1
ATOM 2168 C C . GLN A 1 282 ? -13.236 -4.283 10.412 1.00 93.94 282 GLN A C 1
ATOM 2170 O O . GLN A 1 282 ? -14.292 -3.761 10.768 1.00 93.94 282 GLN A O 1
ATOM 2175 N N . ARG A 1 283 ? -12.969 -5.573 10.646 1.00 95.94 283 ARG A N 1
ATOM 2176 C CA . ARG A 1 283 ? -13.769 -6.455 11.491 1.00 95.94 283 ARG A CA 1
ATOM 2177 C C . ARG A 1 283 ? -12.971 -6.826 12.720 1.00 95.94 283 ARG A C 1
ATOM 2179 O O . ARG A 1 283 ? -11.811 -7.205 12.602 1.00 95.94 283 ARG A O 1
ATOM 2186 N N . TYR A 1 284 ? -13.607 -6.792 13.878 1.00 96.88 284 TYR A N 1
ATOM 2187 C CA . TYR A 1 284 ? -12.926 -6.948 15.158 1.00 96.88 284 TYR A CA 1
ATOM 2188 C C . TYR A 1 284 ? -13.283 -8.273 15.821 1.00 96.88 284 TYR A C 1
ATOM 2190 O O . TYR A 1 284 ? -14.388 -8.793 15.651 1.00 96.88 284 TYR A O 1
ATOM 2198 N N . THR A 1 285 ? -12.332 -8.856 16.549 1.00 96.31 285 THR A N 1
ATOM 2199 C CA . THR A 1 285 ? -12.526 -10.139 17.232 1.00 96.31 285 THR A CA 1
ATOM 2200 C C . THR A 1 285 ? -12.309 -10.026 18.734 1.00 96.31 285 THR A C 1
ATOM 2202 O O . THR A 1 285 ? -11.342 -9.402 19.165 1.00 96.31 285 THR A O 1
ATOM 2205 N N . PRO A 1 286 ? -13.159 -10.670 19.550 1.00 93.25 286 PRO A N 1
ATOM 2206 C CA . PRO A 1 286 ? -12.882 -10.867 20.967 1.00 93.25 286 PRO A CA 1
ATOM 2207 C C . PRO A 1 286 ? -11.907 -12.033 21.207 1.00 93.25 286 PRO A C 1
ATOM 2209 O O . PRO A 1 286 ? -11.394 -12.187 22.309 1.00 93.25 286 PRO A O 1
ATOM 2212 N N . ASP A 1 287 ? -11.695 -12.887 20.200 1.00 94.56 287 ASP A N 1
ATOM 2213 C CA . ASP A 1 287 ? -10.830 -14.063 20.258 1.00 94.56 287 ASP A CA 1
ATOM 2214 C C . ASP A 1 287 ? -9.522 -13.798 19.504 1.00 94.56 287 ASP A C 1
ATOM 2216 O O . ASP A 1 287 ? -9.468 -13.844 18.268 1.00 94.56 287 ASP A O 1
ATOM 2220 N N . GLN A 1 288 ? -8.463 -13.529 20.266 1.00 93.62 288 GLN A N 1
ATOM 2221 C CA . GLN A 1 288 ? -7.130 -13.268 19.731 1.00 93.62 288 GLN A CA 1
ATOM 2222 C C . GLN A 1 288 ? -6.456 -14.548 19.186 1.00 93.62 288 GLN A C 1
ATOM 2224 O O . GLN A 1 288 ? -5.633 -14.459 18.275 1.00 93.62 288 GLN A O 1
ATOM 2229 N N . ASP A 1 289 ? -6.858 -15.753 19.622 1.00 94.69 289 ASP A N 1
ATOM 2230 C CA . ASP A 1 289 ? -6.283 -17.026 19.140 1.00 94.69 289 ASP A CA 1
ATOM 2231 C C . ASP A 1 289 ? -6.717 -17.369 17.702 1.00 94.69 289 ASP A C 1
ATOM 2233 O O . ASP A 1 289 ? -6.134 -18.234 17.020 1.00 94.69 289 ASP A O 1
ATOM 2237 N N . SER A 1 290 ? -7.761 -16.698 17.212 1.00 95.38 290 SER A N 1
ATOM 2238 C CA . SER A 1 290 ? -8.245 -16.810 15.839 1.00 95.38 290 SER A CA 1
ATOM 2239 C C . SER A 1 290 ? -8.103 -15.524 15.026 1.00 95.38 290 SER A C 1
ATOM 2241 O O . SER A 1 290 ? -8.609 -15.474 13.903 1.00 95.38 290 SER A O 1
ATOM 2243 N N . ILE A 1 291 ? -7.363 -14.519 15.513 1.00 96.25 291 ILE A N 1
ATOM 2244 C CA . ILE A 1 291 ? -7.217 -13.211 14.847 1.00 96.25 291 ILE A CA 1
ATOM 2245 C C . ILE A 1 291 ? -6.709 -13.307 13.400 1.00 96.25 291 ILE A C 1
ATOM 2247 O O . ILE A 1 291 ? -7.166 -12.558 12.539 1.00 96.25 291 ILE A O 1
ATOM 2251 N N . TYR A 1 292 ? -5.853 -14.298 13.123 1.00 96.75 292 TYR A N 1
ATOM 2252 C CA . TYR A 1 292 ? -5.225 -14.566 11.822 1.00 96.75 292 TYR A CA 1
ATOM 2253 C C . TYR A 1 292 ? -5.812 -15.777 11.077 1.00 96.75 292 TYR A C 1
ATOM 2255 O O . TYR A 1 292 ? -5.133 -16.460 10.308 1.00 96.75 292 TYR A O 1
ATOM 2263 N N . LYS A 1 293 ? -7.068 -16.118 11.373 1.00 96.00 293 LYS A N 1
ATOM 2264 C CA . LYS A 1 293 ? -7.790 -17.228 10.741 1.00 96.00 293 LYS A CA 1
ATOM 2265 C C . LYS A 1 293 ? -9.070 -16.698 10.122 1.00 96.00 293 LYS A C 1
ATOM 2267 O O . LYS A 1 293 ? -9.947 -16.222 10.845 1.00 96.00 293 LYS A O 1
ATOM 2272 N N . ASP A 1 294 ? -9.222 -16.854 8.814 1.00 94.75 294 ASP A N 1
ATOM 2273 C CA . ASP A 1 294 ? -10.425 -16.403 8.102 1.00 94.75 294 ASP A CA 1
ATOM 2274 C C . ASP A 1 294 ? -11.695 -17.107 8.592 1.00 94.75 294 ASP A C 1
ATOM 2276 O O . ASP A 1 294 ? -12.762 -16.504 8.633 1.00 94.75 294 ASP A O 1
ATOM 2280 N N . SER A 1 295 ? -11.575 -18.371 9.006 1.00 95.12 295 SER A N 1
ATOM 2281 C CA . SER A 1 295 ? -12.678 -19.153 9.571 1.00 95.12 295 SER A CA 1
ATOM 2282 C C . SER A 1 295 ? -12.997 -18.808 11.030 1.00 95.12 295 SER A C 1
ATOM 2284 O O . SER A 1 295 ? -13.963 -19.333 11.579 1.00 95.12 295 SER A O 1
ATOM 2286 N N . GLY A 1 296 ? -12.156 -18.007 11.691 1.00 93.75 296 GLY A N 1
ATOM 2287 C CA . GLY A 1 296 ? -12.391 -17.557 13.060 1.00 93.75 296 GLY A CA 1
ATOM 2288 C C . GLY A 1 296 ? -13.507 -16.518 13.109 1.00 93.75 296 GLY A C 1
ATOM 2289 O O . GLY A 1 296 ? -13.595 -15.670 12.219 1.00 93.75 296 GLY A O 1
ATOM 2290 N N . GLY A 1 297 ? -14.324 -16.559 14.161 1.00 92.94 297 GLY A N 1
ATOM 2291 C CA . GLY A 1 297 ? -15.395 -15.586 14.377 1.00 92.94 297 GLY A CA 1
ATOM 2292 C C . GLY A 1 297 ? -14.895 -14.138 14.466 1.00 92.94 297 GLY A C 1
ATOM 2293 O O . GLY A 1 297 ? -13.697 -13.872 14.576 1.00 92.94 297 GLY A O 1
ATOM 2294 N N . ASN A 1 298 ? -15.839 -13.206 14.378 1.00 94.44 298 ASN A N 1
ATOM 2295 C CA . ASN A 1 298 ? -15.667 -11.783 14.658 1.00 94.44 298 ASN A CA 1
ATOM 2296 C C . ASN A 1 298 ? -17.000 -11.218 15.177 1.00 94.44 298 ASN A C 1
ATOM 2298 O O . ASN A 1 298 ? -18.054 -11.818 14.944 1.00 94.44 298 ASN A O 1
ATOM 2302 N N . ASP A 1 299 ? -16.945 -10.069 15.845 1.00 92.81 299 ASP A N 1
ATOM 2303 C CA . ASP A 1 299 ? -18.104 -9.423 16.473 1.00 92.81 299 ASP A CA 1
ATOM 2304 C C . ASP A 1 299 ? -18.721 -8.313 15.596 1.00 92.81 299 ASP A C 1
ATOM 2306 O O . ASP A 1 299 ? -19.751 -7.731 15.954 1.00 92.81 299 ASP A O 1
ATOM 2310 N N . GLY A 1 300 ? -18.167 -8.093 14.398 1.00 93.75 300 GLY A N 1
ATOM 2311 C CA . GLY A 1 300 ? -18.635 -7.130 13.399 1.00 93.75 300 GLY A CA 1
ATOM 2312 C C . GLY A 1 300 ? -17.649 -5.993 13.138 1.00 93.75 300 GLY A C 1
ATOM 2313 O O . GLY A 1 300 ? -16.449 -6.136 13.376 1.00 93.75 300 GLY A O 1
ATOM 2314 N N . ASP A 1 301 ? -18.175 -4.894 12.597 1.00 94.62 301 ASP A N 1
ATOM 2315 C CA . ASP A 1 301 ? -17.485 -3.609 12.437 1.00 94.62 301 ASP A CA 1
ATOM 2316 C C . ASP A 1 301 ? -17.111 -2.964 13.785 1.00 94.62 301 ASP A C 1
ATOM 2318 O O . ASP A 1 301 ? -17.460 -3.463 14.860 1.00 94.62 301 ASP A O 1
ATOM 2322 N N . PHE A 1 302 ? -16.391 -1.840 13.724 1.00 94.44 302 PHE A N 1
ATOM 2323 C CA . PHE A 1 302 ? -15.874 -1.161 14.907 1.00 94.44 302 PHE A CA 1
ATOM 2324 C C . PHE A 1 302 ? -16.964 -0.766 15.908 1.00 94.44 302 PHE A C 1
ATOM 2326 O O . PHE A 1 302 ? -16.826 -1.056 17.098 1.00 94.44 302 PHE A O 1
ATOM 2333 N N . LEU A 1 303 ? -18.041 -0.109 15.463 1.00 93.00 303 LEU A N 1
ATOM 2334 C CA . LEU A 1 303 ? -19.048 0.413 16.387 1.00 93.00 303 LEU A CA 1
ATOM 2335 C C . LEU A 1 303 ? -19.785 -0.736 17.073 1.00 93.00 303 LEU A C 1
ATOM 2337 O O . LEU A 1 303 ? -19.946 -0.730 18.295 1.00 93.00 303 LEU A O 1
ATOM 2341 N N . LYS A 1 304 ? -20.190 -1.754 16.310 1.00 93.94 304 LYS A N 1
ATOM 2342 C CA . LYS A 1 304 ? -20.831 -2.942 16.873 1.00 93.94 304 LYS A CA 1
ATOM 2343 C C . LYS A 1 304 ? -19.917 -3.664 17.866 1.00 93.94 304 LYS A C 1
ATOM 2345 O O . LYS A 1 304 ? -20.372 -4.039 18.949 1.00 93.94 304 LYS A O 1
ATOM 2350 N N . HIS A 1 305 ? -18.639 -3.826 17.528 1.00 95.56 305 HIS A N 1
ATOM 2351 C CA . HIS A 1 305 ? -17.642 -4.432 18.411 1.00 95.56 305 HIS A CA 1
ATOM 2352 C C . HIS A 1 305 ? -17.450 -3.627 19.701 1.00 95.56 305 HIS A C 1
ATOM 2354 O O . HIS A 1 305 ? -17.549 -4.183 20.793 1.00 95.56 305 HIS A O 1
ATOM 2360 N N . LEU A 1 306 ? -17.287 -2.305 19.600 1.00 94.25 306 LEU A N 1
ATOM 2361 C CA . LEU A 1 306 ? -17.148 -1.408 20.749 1.00 94.25 306 LEU A CA 1
ATOM 2362 C C . LEU A 1 306 ? -18.337 -1.524 21.716 1.00 94.25 306 LEU A C 1
ATOM 2364 O O . LEU A 1 306 ? -18.155 -1.588 22.934 1.00 94.25 306 LEU A O 1
ATOM 2368 N N . LEU A 1 307 ? -19.564 -1.592 21.193 1.00 92.56 307 LEU A N 1
ATOM 2369 C CA . LEU A 1 307 ? -20.758 -1.784 22.020 1.00 92.56 307 LEU A CA 1
ATOM 2370 C C . LEU A 1 307 ? -20.742 -3.151 22.726 1.00 92.56 307 LEU A C 1
ATOM 2372 O O . LEU A 1 307 ? -21.077 -3.231 23.912 1.00 92.56 307 LEU A O 1
ATOM 2376 N N . ASN A 1 308 ? -20.298 -4.213 22.046 1.00 93.56 308 ASN A N 1
ATOM 2377 C CA . ASN A 1 308 ? -20.132 -5.537 22.652 1.00 93.56 308 ASN A CA 1
ATOM 2378 C C . ASN A 1 308 ? -19.072 -5.537 23.768 1.00 93.56 308 ASN A C 1
ATOM 2380 O O . ASN A 1 308 ? -19.301 -6.142 24.819 1.00 93.56 308 ASN A O 1
ATOM 2384 N N . GLU A 1 309 ? -17.950 -4.830 23.601 1.00 94.56 309 GLU A N 1
ATOM 2385 C CA . GLU A 1 309 ? -16.932 -4.645 24.648 1.00 94.56 309 GLU A CA 1
ATOM 2386 C C . GLU A 1 309 ? -17.505 -3.971 25.901 1.00 94.56 309 GLU A C 1
ATOM 2388 O O . GLU A 1 309 ? -17.305 -4.443 27.025 1.00 94.56 309 GLU A O 1
ATOM 2393 N N . ILE A 1 310 ? -18.297 -2.909 25.728 1.00 91.69 310 ILE A N 1
ATOM 2394 C CA . ILE A 1 310 ? -18.947 -2.210 26.847 1.00 91.69 310 ILE A CA 1
ATOM 2395 C C . ILE A 1 310 ? -19.911 -3.149 27.589 1.00 91.69 310 ILE A C 1
ATOM 2397 O O . ILE A 1 310 ? -19.932 -3.185 28.825 1.00 91.69 310 ILE A O 1
ATOM 2401 N N . VAL A 1 311 ? -20.673 -3.972 26.861 1.00 90.06 311 VAL A N 1
ATOM 2402 C CA . VAL A 1 311 ? -21.550 -4.992 27.459 1.00 90.06 311 VAL A CA 1
ATOM 2403 C C . VAL A 1 311 ? -20.741 -6.063 28.202 1.00 90.06 311 VAL A C 1
ATOM 2405 O O . VAL A 1 311 ? -21.147 -6.502 29.285 1.00 90.06 311 VAL A O 1
ATOM 2408 N N . LYS A 1 312 ? -19.581 -6.483 27.679 1.00 90.94 312 LYS A N 1
ATOM 2409 C CA . LYS A 1 312 ? -18.676 -7.420 28.370 1.00 90.94 312 LYS A CA 1
ATOM 2410 C C . LYS A 1 312 ? -18.191 -6.860 29.705 1.00 90.94 312 LYS A C 1
ATOM 2412 O O . LYS A 1 312 ? -18.210 -7.586 30.700 1.00 90.94 312 LYS A O 1
ATOM 2417 N N . LEU A 1 313 ? -17.848 -5.575 29.762 1.00 87.56 313 LEU A N 1
ATOM 2418 C CA . LEU A 1 313 ? -17.432 -4.915 31.003 1.00 87.56 313 LEU A CA 1
ATOM 2419 C C . LEU A 1 313 ? -18.558 -4.826 32.028 1.00 87.56 313 LEU A C 1
ATOM 2421 O O . LEU A 1 313 ? -18.365 -5.172 33.193 1.00 87.56 313 LEU A O 1
ATOM 2425 N N . ASN A 1 314 ? -19.756 -4.441 31.591 1.00 84.62 314 ASN A N 1
ATOM 2426 C CA . ASN A 1 314 ? -20.925 -4.349 32.468 1.00 84.62 314 ASN A CA 1
ATOM 2427 C C . ASN A 1 314 ? -21.386 -5.715 33.008 1.00 84.62 314 ASN A C 1
ATOM 2429 O O . ASN A 1 314 ? -22.041 -5.792 34.042 1.00 84.62 314 ASN A O 1
ATOM 2433 N N . THR A 1 315 ? -21.024 -6.800 32.321 1.00 85.69 315 THR A N 1
ATOM 2434 C CA . THR A 1 315 ? -21.288 -8.183 32.750 1.00 85.69 315 THR A CA 1
ATOM 2435 C C . THR A 1 315 ? -20.096 -8.833 33.462 1.00 85.69 315 THR A C 1
ATOM 2437 O O . THR A 1 315 ? -20.122 -10.037 33.702 1.00 85.69 315 THR A O 1
ATOM 2440 N N . PHE A 1 316 ? -19.066 -8.052 33.819 1.00 85.81 316 PHE A N 1
ATOM 2441 C CA . PHE A 1 316 ? -17.849 -8.501 34.514 1.00 85.81 316 PHE A CA 1
ATOM 2442 C C . PHE A 1 316 ? -17.069 -9.608 33.784 1.00 85.81 316 PHE A C 1
ATOM 2444 O O . PHE A 1 316 ? -16.376 -10.408 34.410 1.00 85.81 316 PHE A O 1
ATOM 2451 N N . ARG A 1 317 ? -17.170 -9.658 32.450 1.00 86.19 317 ARG A N 1
ATOM 2452 C CA . ARG A 1 317 ? -16.452 -10.619 31.592 1.00 86.19 317 ARG A CA 1
ATOM 2453 C C . ARG A 1 317 ? -15.143 -10.071 31.027 1.00 86.19 317 ARG A C 1
ATOM 2455 O O . ARG A 1 317 ? -14.379 -10.826 30.442 1.00 86.19 317 ARG A O 1
ATOM 2462 N N . SER A 1 318 ? -14.896 -8.776 31.200 1.00 90.94 318 SER A N 1
ATOM 2463 C CA . SER A 1 318 ? -13.626 -8.116 30.898 1.00 90.94 318 SER A CA 1
ATOM 2464 C C . SER A 1 318 ? -13.344 -7.039 31.949 1.00 90.94 318 SER A C 1
ATOM 2466 O O . SER A 1 318 ? -14.201 -6.712 32.775 1.00 90.94 318 SER A O 1
ATOM 2468 N N . THR A 1 319 ? -12.134 -6.484 31.922 1.00 88.88 319 THR A N 1
ATOM 2469 C CA . THR A 1 319 ? -11.725 -5.338 32.749 1.00 88.88 319 THR A CA 1
ATOM 2470 C C . THR A 1 319 ? -11.416 -4.081 31.938 1.00 88.88 319 THR A C 1
ATOM 2472 O O . THR A 1 319 ? -11.402 -2.989 32.522 1.00 88.88 319 THR A O 1
ATOM 2475 N N . LEU A 1 320 ? -11.246 -4.212 30.618 1.00 92.69 320 LEU A N 1
ATOM 2476 C CA . LEU A 1 320 ? -11.021 -3.113 29.685 1.00 92.69 320 LEU A CA 1
ATOM 2477 C C . LEU A 1 320 ? -11.705 -3.375 28.322 1.00 92.69 320 LEU A C 1
ATOM 2479 O O . LEU A 1 320 ? -12.100 -4.498 28.023 1.00 92.69 320 LEU A O 1
ATOM 2483 N N . ILE A 1 321 ? -11.909 -2.303 27.551 1.00 94.94 321 ILE A N 1
ATOM 2484 C CA . ILE A 1 321 ? -12.378 -2.343 26.162 1.00 94.94 321 ILE A CA 1
ATOM 2485 C C . ILE A 1 321 ? -11.210 -2.742 25.258 1.00 94.94 321 ILE A C 1
ATOM 2487 O O . ILE A 1 321 ? -10.170 -2.081 25.272 1.00 94.94 321 ILE A O 1
ATOM 2491 N N . GLU A 1 322 ? -11.398 -3.781 24.456 1.00 96.00 322 GLU A N 1
ATOM 2492 C CA . GLU A 1 322 ? -10.389 -4.325 23.546 1.00 96.00 322 GLU A CA 1
ATOM 2493 C C . GLU A 1 322 ? -10.821 -4.166 22.085 1.00 96.00 322 GLU A C 1
ATOM 2495 O O . GLU A 1 322 ? -11.951 -4.484 21.744 1.00 96.00 322 GLU A O 1
ATOM 2500 N N . CYS A 1 323 ? -9.934 -3.705 21.208 1.00 96.06 323 CYS A N 1
ATOM 2501 C CA . CYS A 1 323 ? -10.181 -3.475 19.786 1.00 96.06 323 CYS A CA 1
ATOM 2502 C C . CYS A 1 323 ? -9.090 -4.160 18.956 1.00 96.06 323 CYS A C 1
ATOM 2504 O O . CYS A 1 323 ? -8.066 -3.559 18.631 1.00 96.06 323 CYS A O 1
ATOM 2506 N N . HIS A 1 324 ? -9.328 -5.425 18.611 1.00 97.06 324 HIS A N 1
ATOM 2507 C CA . HIS A 1 324 ? -8.389 -6.269 17.870 1.00 97.06 324 HIS A CA 1
ATOM 2508 C C . HIS A 1 324 ? -8.889 -6.510 16.438 1.00 97.06 324 HIS A C 1
ATOM 2510 O O . HIS A 1 324 ? -9.793 -7.340 16.255 1.00 97.06 324 HIS A O 1
ATOM 2516 N N . PRO A 1 325 ? -8.383 -5.784 15.420 1.00 97.12 325 PRO A N 1
ATOM 2517 C CA . PRO A 1 325 ? -8.792 -6.013 14.041 1.00 97.12 325 PRO A CA 1
ATOM 2518 C C . PRO A 1 325 ? -8.344 -7.404 13.581 1.00 97.12 325 PRO A C 1
ATOM 2520 O O . PRO A 1 325 ? -7.216 -7.842 13.810 1.00 97.12 325 PRO A O 1
ATOM 2523 N N . LYS A 1 326 ? -9.224 -8.121 12.883 1.00 97.69 326 LYS A N 1
ATOM 2524 C CA . LYS A 1 326 ? -8.861 -9.371 12.216 1.00 97.69 326 LYS A CA 1
ATOM 2525 C C . LYS A 1 326 ? -7.819 -9.072 11.144 1.00 97.69 326 LYS A C 1
ATOM 2527 O O . LYS A 1 326 ? -7.890 -8.058 10.445 1.00 97.69 326 LYS A O 1
ATOM 2532 N N . ILE A 1 327 ? -6.909 -10.016 10.956 1.00 97.81 327 ILE A N 1
ATOM 2533 C CA . ILE A 1 327 ? -5.938 -10.004 9.866 1.00 97.81 327 ILE A CA 1
ATOM 2534 C C . ILE A 1 327 ? -6.254 -11.209 8.990 1.00 97.81 327 ILE A C 1
ATOM 2536 O O . ILE A 1 327 ? -6.399 -12.327 9.491 1.00 97.81 327 ILE A O 1
ATOM 2540 N N . LYS A 1 328 ? -6.399 -10.997 7.682 1.00 97.31 328 LYS A N 1
ATOM 2541 C CA . LYS A 1 328 ? -6.677 -12.101 6.759 1.00 97.31 328 LYS A CA 1
ATOM 2542 C C . LYS A 1 328 ? -5.529 -13.092 6.741 1.00 97.31 328 LYS A C 1
ATOM 2544 O O . LYS A 1 328 ? -4.367 -12.696 6.720 1.00 97.31 328 LYS A O 1
ATOM 2549 N N . GLN A 1 329 ? -5.867 -14.376 6.680 1.00 95.44 329 GLN A N 1
ATOM 2550 C CA . GLN A 1 329 ? -4.884 -15.456 6.682 1.00 95.44 329 GLN A CA 1
ATOM 2551 C C . GLN A 1 329 ? -3.932 -15.373 5.482 1.00 95.44 329 GLN A C 1
ATOM 2553 O O . GLN A 1 329 ? -2.784 -15.791 5.593 1.00 95.44 329 GLN A O 1
ATOM 2558 N N . ALA A 1 330 ? -4.380 -14.846 4.342 1.00 95.88 330 ALA A N 1
ATOM 2559 C CA . ALA A 1 330 ? -3.540 -14.528 3.191 1.00 95.88 330 ALA A CA 1
ATOM 2560 C C . ALA A 1 330 ? -3.736 -13.055 2.791 1.00 95.88 330 ALA A C 1
ATOM 2562 O O . ALA A 1 330 ? -4.822 -12.510 2.990 1.00 95.88 330 ALA A O 1
ATOM 2563 N N . PRO A 1 331 ? -2.732 -12.395 2.182 1.00 95.50 331 PRO A N 1
ATOM 2564 C CA . PRO A 1 331 ? -2.875 -11.001 1.773 1.00 95.50 331 PRO A CA 1
ATOM 2565 C C . PRO A 1 331 ? -3.748 -10.823 0.522 1.00 95.50 331 PRO A C 1
ATOM 2567 O O . PRO A 1 331 ? -3.968 -9.693 0.099 1.00 95.50 331 PRO A O 1
ATOM 2570 N N . MET A 1 332 ? -4.235 -11.913 -0.079 1.00 95.25 332 MET A N 1
ATOM 2571 C CA . MET A 1 332 ? -5.157 -11.931 -1.213 1.00 95.25 332 MET A CA 1
ATOM 2572 C C . MET A 1 332 ? -6.034 -13.187 -1.187 1.00 95.25 332 MET A C 1
ATOM 2574 O O . MET A 1 332 ? -5.729 -14.166 -0.503 1.00 95.25 332 MET A O 1
ATOM 2578 N N . ARG A 1 333 ? -7.077 -13.183 -2.019 1.00 94.00 333 ARG A N 1
ATOM 2579 C CA . ARG A 1 333 ? -7.900 -14.353 -2.328 1.00 94.00 333 ARG A CA 1
ATOM 2580 C C . ARG A 1 333 ? -7.737 -14.728 -3.802 1.00 94.00 333 ARG A C 1
ATOM 2582 O O . ARG A 1 333 ? -7.611 -13.857 -4.663 1.00 94.00 333 ARG A O 1
ATOM 2589 N N . GLY A 1 334 ? -7.759 -16.026 -4.088 1.00 94.25 334 GLY A N 1
ATOM 2590 C CA . GLY A 1 334 ? -7.669 -16.551 -5.446 1.00 94.25 334 GLY A CA 1
ATOM 2591 C C . GLY A 1 334 ? -6.289 -16.355 -6.070 1.00 94.25 334 GLY A C 1
ATOM 2592 O O . GLY A 1 334 ? -5.277 -16.275 -5.375 1.00 94.25 334 GLY A O 1
ATOM 2593 N N . THR A 1 335 ? -6.252 -16.316 -7.400 1.00 95.12 335 THR A N 1
ATOM 2594 C CA . THR A 1 335 ? -5.029 -16.073 -8.173 1.00 95.12 335 THR A CA 1
ATOM 2595 C C . THR A 1 335 ? -5.001 -14.635 -8.664 1.00 95.12 335 THR A C 1
ATOM 2597 O O . THR A 1 335 ? -5.944 -14.190 -9.310 1.00 95.12 335 THR A O 1
ATOM 2600 N N . GLN A 1 336 ? -3.902 -13.941 -8.394 1.00 95.19 336 GLN A N 1
ATOM 2601 C CA . GLN A 1 336 ? -3.643 -12.584 -8.854 1.00 95.19 336 GLN A CA 1
ATOM 2602 C C . GLN A 1 336 ? -2.457 -12.608 -9.816 1.00 95.19 336 GLN A C 1
ATOM 2604 O O . GLN A 1 336 ? -1.402 -13.166 -9.502 1.00 95.19 336 GLN A O 1
ATOM 2609 N N . LEU A 1 337 ? -2.654 -12.022 -10.995 1.00 94.75 337 LEU A N 1
ATOM 2610 C CA . LEU A 1 337 ? -1.653 -11.900 -12.048 1.00 94.75 337 LEU A CA 1
ATOM 2611 C C . LEU A 1 337 ? -1.326 -10.425 -12.234 1.00 94.75 337 LEU A C 1
ATOM 2613 O O . LEU A 1 337 ? -2.202 -9.629 -12.561 1.00 94.75 337 LEU A O 1
ATOM 2617 N N . VAL A 1 338 ? -0.062 -10.078 -12.043 1.00 95.38 338 VAL A N 1
ATOM 2618 C CA . VAL A 1 338 ? 0.427 -8.706 -12.127 1.00 95.38 338 VAL A CA 1
ATOM 2619 C C . VAL A 1 338 ? 1.546 -8.635 -13.156 1.00 95.38 338 VAL A C 1
ATOM 2621 O O . VAL A 1 338 ? 2.383 -9.533 -13.244 1.00 95.38 338 VAL A O 1
ATOM 2624 N N . ARG A 1 339 ? 1.557 -7.558 -13.945 1.00 96.75 339 ARG A N 1
ATOM 2625 C CA . ARG A 1 339 ? 2.531 -7.330 -15.015 1.00 96.75 339 ARG A CA 1
ATOM 2626 C C . ARG A 1 339 ? 3.057 -5.903 -14.959 1.00 96.75 339 ARG A C 1
ATOM 2628 O O . ARG A 1 339 ? 2.304 -4.955 -15.169 1.00 96.75 339 ARG A O 1
ATOM 2635 N N . PHE A 1 340 ? 4.362 -5.770 -14.762 1.00 98.31 340 PHE A N 1
ATOM 2636 C CA . PHE A 1 340 ? 5.083 -4.502 -14.853 1.00 98.31 340 PHE A CA 1
ATOM 2637 C C . PHE A 1 340 ? 5.872 -4.440 -16.155 1.00 98.31 340 PHE A C 1
ATOM 2639 O O . PHE A 1 340 ? 6.460 -5.441 -16.555 1.00 98.31 340 PHE A O 1
ATOM 2646 N N . GLN A 1 341 ? 5.937 -3.272 -16.790 1.00 98.12 341 GLN A N 1
ATOM 2647 C CA . GLN A 1 341 ? 6.817 -3.012 -17.930 1.00 98.12 341 GLN A CA 1
ATOM 2648 C C . GLN A 1 341 ? 7.898 -2.018 -17.519 1.00 98.12 341 GLN A C 1
ATOM 2650 O O . GLN A 1 341 ? 7.577 -0.898 -17.120 1.00 98.12 341 GLN A O 1
ATOM 2655 N N . VAL A 1 342 ? 9.163 -2.413 -17.652 1.00 98.50 342 VAL A N 1
ATOM 2656 C CA . VAL A 1 342 ? 10.330 -1.594 -17.313 1.00 98.50 342 VAL A CA 1
ATOM 2657 C C . VAL A 1 342 ? 11.148 -1.313 -18.565 1.00 98.50 342 VAL A C 1
ATOM 2659 O O . VAL A 1 342 ? 11.430 -2.218 -19.356 1.00 98.50 342 VAL A O 1
ATOM 2662 N N . ARG A 1 343 ? 11.541 -0.047 -18.728 1.00 98.31 343 ARG A N 1
ATOM 2663 C CA . ARG A 1 343 ? 12.366 0.429 -19.843 1.00 98.31 343 ARG A CA 1
ATOM 2664 C C . ARG A 1 343 ? 13.487 1.342 -19.332 1.00 98.31 343 ARG A C 1
ATOM 2666 O O . ARG A 1 343 ? 13.267 2.101 -18.382 1.00 98.31 343 ARG A O 1
ATOM 2673 N N . PRO A 1 344 ? 14.681 1.331 -19.943 1.00 97.62 344 PRO A N 1
ATOM 2674 C CA . PRO A 1 344 ? 15.612 2.449 -19.810 1.00 97.62 344 PRO A CA 1
ATOM 2675 C C . PRO A 1 344 ? 15.006 3.729 -20.423 1.00 97.62 344 PRO A C 1
ATOM 2677 O O . PRO A 1 344 ? 14.064 3.646 -21.219 1.00 97.62 344 PRO A O 1
ATOM 2680 N N . PRO A 1 345 ? 15.554 4.922 -20.130 1.00 96.56 345 PRO A N 1
ATOM 2681 C CA . PRO A 1 345 ? 15.225 6.116 -20.899 1.00 96.56 345 PRO A CA 1
ATOM 2682 C C . PRO A 1 345 ? 15.471 5.898 -22.401 1.00 96.56 345 PRO A C 1
ATOM 2684 O O . PRO A 1 345 ? 16.366 5.144 -22.800 1.00 96.56 345 PRO A O 1
ATOM 2687 N N . ALA A 1 346 ? 14.668 6.552 -23.241 1.00 94.31 346 ALA A N 1
ATOM 2688 C CA . ALA A 1 346 ? 14.808 6.451 -24.689 1.00 94.31 346 ALA A CA 1
ATOM 2689 C C . ALA A 1 346 ? 16.173 6.993 -25.144 1.00 94.31 346 ALA A C 1
ATOM 2691 O O . ALA A 1 346 ? 16.628 8.037 -24.674 1.00 94.31 346 ALA A O 1
ATOM 2692 N N . LEU A 1 347 ? 16.818 6.289 -26.077 1.00 91.69 347 LEU A N 1
ATOM 2693 C CA . LEU A 1 347 ? 18.059 6.759 -26.688 1.00 91.69 347 LEU A CA 1
ATOM 2694 C C . LEU A 1 347 ? 17.813 7.999 -27.551 1.00 91.69 347 LEU A C 1
ATOM 2696 O O . LEU A 1 347 ? 16.749 8.165 -28.149 1.00 91.69 347 LEU A O 1
ATOM 2700 N N . ALA A 1 348 ? 18.837 8.845 -27.666 1.00 89.25 348 ALA A N 1
ATOM 2701 C CA . ALA A 1 348 ? 18.813 9.930 -28.633 1.00 89.25 348 ALA A CA 1
ATOM 2702 C C . ALA A 1 348 ? 18.792 9.355 -30.069 1.00 89.25 348 ALA A C 1
ATOM 2704 O O . ALA A 1 348 ? 19.399 8.307 -30.308 1.00 89.25 348 ALA A O 1
ATOM 2705 N N . P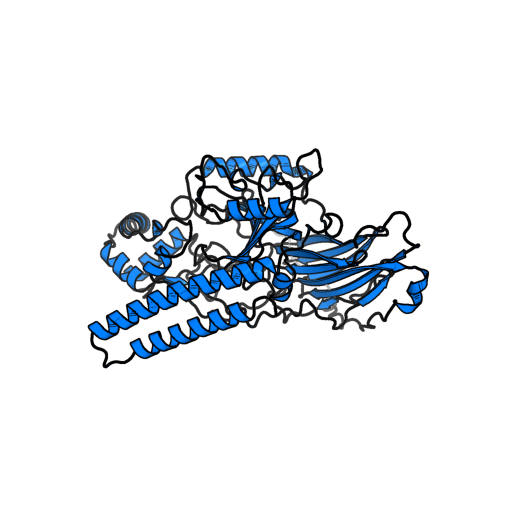RO A 1 349 ? 18.182 10.042 -31.056 1.00 87.31 349 PRO A N 1
ATOM 2706 C CA . PRO A 1 349 ? 18.046 9.526 -32.426 1.00 87.31 349 PRO A CA 1
ATOM 2707 C C . PRO A 1 349 ? 19.354 9.079 -33.102 1.00 87.31 349 PRO A C 1
ATOM 2709 O O . PRO A 1 349 ? 19.330 8.212 -33.967 1.00 87.31 349 PRO A O 1
ATOM 2712 N N . ASN A 1 350 ? 20.495 9.647 -32.693 1.00 88.06 350 ASN A N 1
ATOM 2713 C CA . ASN A 1 350 ? 21.820 9.370 -33.260 1.00 88.06 350 ASN A CA 1
ATOM 2714 C C . ASN A 1 350 ? 22.725 8.546 -32.323 1.00 88.06 350 ASN A C 1
ATOM 2716 O O . ASN A 1 350 ? 23.947 8.555 -32.478 1.00 88.06 350 ASN A O 1
ATOM 2720 N N . SER A 1 351 ? 22.163 7.878 -31.311 1.00 89.94 351 SER A N 1
ATOM 2721 C CA . SER A 1 351 ? 22.939 7.010 -30.423 1.00 89.94 351 SER A CA 1
ATOM 2722 C C . SER A 1 351 ? 23.512 5.799 -31.180 1.00 89.94 351 SER A C 1
ATOM 2724 O O . SER A 1 351 ? 22.861 5.280 -32.089 1.00 89.94 351 SER A O 1
ATOM 2726 N N . PRO A 1 352 ? 24.709 5.301 -30.808 1.00 90.50 352 PRO A N 1
ATOM 2727 C CA . PRO A 1 352 ? 25.247 4.066 -31.369 1.00 90.50 352 PRO A CA 1
ATOM 2728 C C . PRO A 1 352 ? 24.273 2.897 -31.207 1.00 90.50 352 PRO A C 1
ATOM 2730 O O . PRO A 1 352 ? 23.541 2.825 -30.214 1.00 90.50 352 PRO A O 1
ATOM 2733 N N . ALA A 1 353 ? 24.322 1.945 -32.142 1.00 91.88 353 ALA A N 1
ATOM 2734 C CA . ALA A 1 353 ? 23.566 0.703 -32.030 1.00 91.88 353 ALA A CA 1
ATOM 2735 C C . ALA A 1 353 ? 23.842 0.048 -30.669 1.00 91.88 353 ALA A C 1
ATOM 2737 O O . ALA A 1 353 ? 24.993 -0.238 -30.322 1.00 91.88 353 ALA A O 1
ATOM 2738 N N . SER A 1 354 ? 22.777 -0.143 -29.899 1.00 95.31 354 SER A N 1
ATOM 2739 C CA . SER A 1 354 ? 22.842 -0.567 -28.507 1.00 95.31 354 SER A CA 1
ATOM 2740 C C . SER A 1 354 ? 21.902 -1.737 -28.265 1.00 95.31 354 SER A C 1
ATOM 2742 O O . SER A 1 354 ? 20.892 -1.897 -28.949 1.00 95.31 354 SER A O 1
ATOM 2744 N N . THR A 1 355 ? 22.246 -2.548 -27.275 1.00 96.19 355 THR A N 1
ATOM 2745 C CA . THR A 1 355 ? 21.462 -3.691 -26.819 1.00 96.19 355 THR A CA 1
ATOM 2746 C C . THR A 1 355 ? 20.897 -3.384 -25.440 1.00 96.19 355 THR A C 1
ATOM 2748 O O . THR A 1 355 ? 21.600 -2.830 -24.590 1.00 96.19 355 THR A O 1
ATOM 2751 N N . LEU A 1 356 ? 19.639 -3.762 -25.211 1.00 97.56 356 LEU A N 1
ATOM 2752 C CA . LEU A 1 356 ? 19.048 -3.742 -23.880 1.00 97.56 356 LEU A CA 1
ATOM 2753 C C . LEU A 1 356 ? 19.688 -4.833 -23.021 1.00 97.56 356 LEU A C 1
ATOM 2755 O O . LEU A 1 356 ? 19.629 -6.022 -23.347 1.00 97.56 356 LEU A O 1
ATOM 2759 N N . VAL A 1 357 ? 20.290 -4.417 -21.917 1.00 97.25 357 VAL A N 1
ATOM 2760 C CA . VAL A 1 357 ? 20.938 -5.279 -20.933 1.00 97.25 357 VAL A CA 1
ATOM 2761 C C . VAL A 1 357 ? 20.249 -5.083 -19.593 1.00 97.25 357 VAL A C 1
ATOM 2763 O O . VAL A 1 357 ? 19.929 -3.952 -19.221 1.00 97.25 357 VAL A O 1
ATOM 2766 N N . ILE A 1 358 ? 20.038 -6.178 -18.866 1.00 97.44 358 ILE A N 1
ATOM 2767 C CA . ILE A 1 358 ? 19.392 -6.148 -17.560 1.00 97.44 358 ILE A CA 1
ATOM 2768 C C . ILE A 1 358 ? 20.228 -6.793 -16.463 1.00 97.44 358 ILE A C 1
ATOM 2770 O O . ILE A 1 358 ? 21.027 -7.700 -16.707 1.00 97.44 358 ILE A O 1
ATOM 2774 N N . SER A 1 359 ? 19.975 -6.344 -15.241 1.00 97.50 359 SER A N 1
ATOM 2775 C CA . SER A 1 359 ? 20.398 -6.999 -14.009 1.00 97.50 359 SER A CA 1
ATOM 2776 C C . SER A 1 359 ? 19.198 -7.094 -13.077 1.00 97.50 359 SER A C 1
ATOM 2778 O O . SER A 1 359 ? 18.429 -6.140 -13.004 1.00 97.50 359 SER A O 1
ATOM 2780 N N . TYR A 1 360 ? 19.006 -8.208 -12.381 1.00 97.94 360 TYR A N 1
ATOM 2781 C CA . TYR A 1 360 ? 17.852 -8.361 -11.499 1.00 97.94 360 TYR A CA 1
ATOM 2782 C C . TYR A 1 360 ? 18.060 -9.391 -10.397 1.00 97.94 360 TYR A C 1
ATOM 2784 O O . TYR A 1 360 ? 18.849 -10.335 -10.524 1.00 97.94 360 TYR A O 1
ATOM 2792 N N . HIS A 1 361 ? 17.274 -9.220 -9.341 1.00 97.50 361 HIS A N 1
ATOM 2793 C CA . HIS A 1 361 ? 17.058 -10.211 -8.299 1.00 97.50 361 HIS A CA 1
ATOM 2794 C C . HIS A 1 361 ? 15.658 -10.048 -7.714 1.00 97.50 361 HIS A C 1
ATOM 2796 O O . HIS A 1 361 ? 15.206 -8.927 -7.483 1.00 97.50 361 HIS A O 1
ATOM 2802 N N . PHE A 1 362 ? 14.988 -11.168 -7.468 1.00 97.81 362 PHE A N 1
ATOM 2803 C CA . PHE A 1 362 ? 13.696 -11.222 -6.803 1.00 97.81 362 PHE A CA 1
ATOM 2804 C C . PHE A 1 362 ? 13.698 -12.286 -5.717 1.00 97.81 362 PHE A C 1
ATOM 2806 O O . PHE A 1 362 ? 14.241 -13.378 -5.890 1.00 97.81 362 PHE A O 1
ATOM 2813 N N . THR A 1 363 ? 13.016 -11.990 -4.618 1.00 97.25 363 THR A N 1
ATOM 2814 C CA . THR A 1 363 ? 12.729 -12.956 -3.564 1.00 97.25 363 THR A CA 1
ATOM 2815 C C . THR A 1 363 ? 11.227 -13.199 -3.508 1.00 97.25 363 THR A C 1
ATOM 2817 O O . THR A 1 363 ? 10.438 -12.263 -3.368 1.00 97.25 363 THR A O 1
ATOM 2820 N N . ALA A 1 364 ? 10.825 -14.462 -3.595 1.00 97.00 364 ALA A N 1
ATOM 2821 C CA . ALA A 1 364 ? 9.434 -14.896 -3.597 1.00 97.00 364 ALA A CA 1
ATOM 2822 C C . ALA A 1 364 ? 9.167 -15.866 -2.436 1.00 97.00 364 ALA A C 1
ATOM 2824 O O . ALA A 1 364 ? 10.061 -16.608 -2.027 1.00 97.00 364 ALA A O 1
ATOM 2825 N N . ARG A 1 365 ? 7.948 -15.874 -1.892 1.00 97.06 365 ARG A N 1
ATOM 2826 C CA . ARG A 1 365 ? 7.475 -16.909 -0.953 1.00 97.06 365 ARG A CA 1
ATOM 2827 C C . ARG A 1 365 ? 6.832 -18.078 -1.696 1.00 97.06 365 ARG A C 1
ATOM 2829 O O . ARG A 1 365 ? 6.465 -17.969 -2.865 1.00 97.06 365 ARG A O 1
ATOM 2836 N N . THR A 1 366 ? 6.642 -19.196 -1.000 1.00 97.12 366 THR A N 1
ATOM 2837 C CA . THR A 1 366 ? 5.869 -20.330 -1.528 1.00 97.12 366 THR A CA 1
ATOM 2838 C C . THR A 1 366 ? 4.459 -19.881 -1.924 1.00 97.12 366 THR A C 1
ATOM 2840 O O . THR A 1 366 ? 3.790 -19.197 -1.151 1.00 97.12 366 THR A O 1
ATOM 2843 N N . GLY A 1 367 ? 4.019 -20.269 -3.127 1.00 96.06 367 GLY A N 1
ATOM 2844 C CA . GLY A 1 367 ? 2.758 -19.823 -3.742 1.00 96.06 367 GLY A CA 1
ATOM 2845 C C . GLY A 1 367 ? 2.886 -18.574 -4.622 1.00 96.06 367 GLY A C 1
ATOM 2846 O O . GLY A 1 367 ? 1.879 -18.095 -5.145 1.00 96.06 367 GLY A O 1
ATOM 2847 N N . VAL A 1 368 ? 4.111 -18.065 -4.803 1.00 98.00 368 VAL A N 1
ATOM 2848 C CA . VAL A 1 368 ? 4.430 -16.933 -5.678 1.00 98.00 368 VAL A CA 1
ATOM 2849 C C . VAL A 1 368 ? 5.374 -17.377 -6.791 1.00 98.00 368 VAL A C 1
ATOM 2851 O O . VAL A 1 368 ? 6.399 -18.007 -6.534 1.00 98.00 368 VAL A O 1
ATOM 2854 N N . ALA A 1 369 ? 5.041 -17.028 -8.030 1.00 96.88 369 ALA A N 1
ATOM 2855 C CA . ALA A 1 369 ? 5.886 -17.231 -9.198 1.00 96.88 369 ALA A CA 1
ATOM 2856 C C . ALA A 1 369 ? 6.250 -15.881 -9.818 1.00 96.88 369 ALA A C 1
ATOM 2858 O O . ALA A 1 369 ? 5.408 -14.991 -9.924 1.00 96.88 369 ALA A O 1
ATOM 2859 N N . VAL A 1 370 ? 7.504 -15.747 -10.244 1.00 96.88 370 VAL A N 1
ATOM 2860 C CA . VAL A 1 370 ? 8.024 -14.548 -10.907 1.00 96.88 370 VAL A CA 1
ATOM 2861 C C . VAL A 1 370 ? 8.609 -14.969 -12.245 1.00 96.88 370 VAL A C 1
ATOM 2863 O O . VAL A 1 370 ? 9.302 -15.981 -12.325 1.00 96.88 370 VAL A O 1
ATOM 2866 N N . GLN A 1 371 ? 8.344 -14.205 -13.297 1.00 96.12 371 GLN A N 1
ATOM 2867 C CA . GLN A 1 371 ? 8.926 -14.439 -14.611 1.00 96.12 371 GLN A CA 1
ATOM 2868 C C . GLN A 1 371 ? 9.309 -13.120 -15.267 1.00 96.12 371 GLN A C 1
ATOM 2870 O O . GLN A 1 371 ? 8.562 -12.145 -15.214 1.00 96.12 371 GLN A O 1
ATOM 2875 N N . LEU A 1 372 ? 10.471 -13.108 -15.918 1.00 96.62 372 LEU A N 1
ATOM 2876 C CA . LEU A 1 372 ? 10.919 -11.987 -16.727 1.00 96.62 372 LEU A CA 1
ATOM 2877 C C . LEU A 1 372 ? 10.891 -12.372 -18.199 1.00 96.62 372 LEU A C 1
ATOM 2879 O O . LEU A 1 372 ? 11.355 -13.448 -18.574 1.00 96.62 372 LEU A O 1
ATOM 2883 N N . VAL A 1 373 ? 10.369 -11.481 -19.037 1.00 95.56 373 VAL A N 1
ATOM 2884 C CA . VAL A 1 373 ? 10.354 -11.659 -20.493 1.00 95.56 373 VAL A CA 1
ATOM 2885 C C . VAL A 1 373 ? 10.687 -10.349 -21.191 1.00 95.56 373 VAL A C 1
ATOM 2887 O O . VAL A 1 373 ? 10.260 -9.280 -20.767 1.00 95.56 373 VAL A O 1
ATOM 2890 N N . SER A 1 374 ? 11.445 -10.420 -22.282 1.00 95.62 374 SER A N 1
ATOM 2891 C CA . SER A 1 374 ? 11.632 -9.277 -23.175 1.00 95.62 374 SER A CA 1
ATOM 2892 C C . SER A 1 374 ? 10.558 -9.325 -24.254 1.00 95.62 374 SER A C 1
ATOM 2894 O O . SER A 1 374 ? 10.524 -10.258 -25.056 1.00 95.62 374 SER A O 1
ATOM 2896 N N . THR A 1 375 ? 9.651 -8.350 -24.246 1.00 93.50 375 THR A N 1
ATOM 2897 C CA . THR A 1 375 ? 8.528 -8.274 -25.199 1.00 93.50 375 THR A CA 1
ATOM 2898 C C . THR A 1 375 ? 8.771 -7.293 -26.338 1.00 93.50 375 THR A C 1
ATOM 2900 O O . THR A 1 375 ? 8.092 -7.361 -27.360 1.00 93.50 375 THR A O 1
ATOM 2903 N N . ALA A 1 376 ? 9.757 -6.407 -26.191 1.00 94.50 376 ALA A N 1
ATOM 2904 C CA . ALA A 1 376 ? 10.215 -5.489 -27.225 1.00 94.50 376 ALA A CA 1
ATOM 2905 C C . ALA A 1 376 ? 11.711 -5.189 -27.047 1.00 94.50 376 ALA A C 1
ATOM 2907 O O . ALA A 1 376 ? 12.303 -5.512 -26.016 1.00 94.50 376 ALA A O 1
ATOM 2908 N N . ALA A 1 377 ? 12.322 -4.539 -28.042 1.00 93.88 377 ALA A N 1
ATOM 2909 C CA . ALA A 1 377 ? 13.756 -4.229 -28.049 1.00 93.88 377 ALA A CA 1
ATOM 2910 C C . ALA A 1 377 ? 14.213 -3.335 -26.878 1.00 93.88 377 ALA A C 1
ATOM 2912 O O . ALA A 1 377 ? 15.391 -3.344 -26.530 1.00 93.88 377 ALA A O 1
ATOM 2913 N N . ASP A 1 378 ? 13.293 -2.577 -26.281 1.00 95.56 378 ASP A N 1
ATOM 2914 C CA . ASP A 1 378 ? 13.512 -1.633 -25.183 1.00 95.56 378 ASP A CA 1
ATOM 2915 C C . ASP A 1 378 ? 12.756 -2.004 -23.896 1.00 95.56 378 ASP A C 1
ATOM 2917 O O . ASP A 1 378 ? 12.804 -1.254 -22.924 1.00 95.56 378 ASP A O 1
ATOM 2921 N N . THR A 1 379 ? 12.043 -3.134 -23.883 1.00 97.31 379 THR A N 1
ATOM 2922 C CA . THR A 1 379 ? 11.089 -3.463 -22.821 1.00 97.31 379 THR A CA 1
ATOM 2923 C C . THR A 1 379 ? 11.395 -4.823 -22.210 1.00 97.31 379 THR A C 1
ATOM 2925 O O . THR A 1 379 ? 11.486 -5.837 -22.911 1.00 97.31 379 THR A O 1
ATOM 2928 N N . VAL A 1 380 ? 11.481 -4.843 -20.879 1.00 97.69 380 VAL A N 1
ATOM 2929 C CA . VAL A 1 380 ? 11.416 -6.063 -20.072 1.00 97.69 380 VAL A CA 1
ATOM 2930 C C . VAL A 1 380 ? 10.173 -6.016 -19.208 1.00 97.69 380 VAL A C 1
ATOM 2932 O O . VAL A 1 380 ? 9.835 -4.986 -18.628 1.00 97.69 380 VAL A O 1
ATOM 2935 N N . GLU A 1 381 ? 9.491 -7.145 -19.124 1.00 97.56 381 GLU A N 1
ATOM 2936 C CA . GLU A 1 381 ? 8.294 -7.295 -18.322 1.00 97.56 381 GLU A CA 1
ATOM 2937 C C . GLU A 1 381 ? 8.546 -8.223 -17.157 1.00 97.56 381 GLU A C 1
ATOM 2939 O O . GLU A 1 381 ? 9.150 -9.282 -17.326 1.00 97.56 381 GLU A O 1
ATOM 2944 N N . VAL A 1 382 ? 8.046 -7.821 -15.995 1.00 98.00 382 VAL A N 1
ATOM 2945 C CA . VAL A 1 382 ? 8.050 -8.626 -14.778 1.00 98.00 382 VAL A CA 1
ATOM 2946 C C . VAL A 1 382 ? 6.626 -9.101 -14.549 1.00 98.00 382 VAL A C 1
ATOM 2948 O O . VAL A 1 382 ? 5.732 -8.300 -14.269 1.00 98.00 382 VAL A O 1
ATOM 2951 N N . TRP A 1 383 ? 6.423 -10.402 -14.695 1.00 97.44 383 TRP A N 1
ATOM 2952 C CA . TRP A 1 383 ? 5.176 -11.085 -14.395 1.00 97.44 383 TRP A CA 1
ATOM 2953 C C . TRP A 1 383 ? 5.265 -11.680 -13.000 1.00 97.44 383 TRP A C 1
ATOM 2955 O O . TRP A 1 383 ? 6.225 -12.382 -12.683 1.00 97.44 383 TRP A O 1
ATOM 2965 N N . VAL A 1 384 ? 4.258 -11.412 -12.180 1.00 97.69 384 VAL A N 1
ATOM 2966 C CA . VAL A 1 384 ? 4.130 -11.979 -10.841 1.00 97.69 384 VAL A CA 1
ATOM 2967 C C . VAL A 1 384 ? 2.779 -12.665 -10.750 1.00 97.69 384 VAL A C 1
ATOM 2969 O O . VAL A 1 384 ? 1.743 -12.057 -11.015 1.00 97.69 384 VAL A O 1
ATOM 2972 N N . VAL A 1 385 ? 2.797 -13.939 -10.378 1.00 97.06 385 VAL A N 1
ATOM 2973 C CA . VAL A 1 385 ? 1.596 -14.711 -10.066 1.00 97.06 385 VAL A CA 1
ATOM 2974 C C . VAL A 1 385 ? 1.619 -15.021 -8.589 1.00 97.06 385 VAL A C 1
ATOM 2976 O O . VAL A 1 385 ? 2.595 -15.582 -8.095 1.00 97.06 385 VAL A O 1
ATOM 2979 N N . ILE A 1 386 ? 0.540 -14.701 -7.894 1.00 96.38 386 ILE A N 1
ATOM 2980 C CA . ILE A 1 386 ? 0.343 -15.119 -6.513 1.00 96.38 386 ILE A CA 1
ATOM 2981 C C . ILE A 1 386 ? -0.995 -15.822 -6.378 1.00 96.38 386 ILE A C 1
ATOM 2983 O O . ILE A 1 386 ? -2.009 -15.338 -6.873 1.00 96.38 386 ILE A O 1
ATOM 2987 N N . ASN A 1 387 ? -0.994 -16.989 -5.746 1.00 95.44 387 ASN A N 1
ATOM 2988 C CA . ASN A 1 387 ? -2.194 -17.794 -5.578 1.00 95.44 387 ASN A CA 1
ATOM 2989 C C . ASN A 1 387 ? -2.409 -18.100 -4.102 1.00 95.44 387 ASN A C 1
ATOM 2991 O O . ASN A 1 387 ? -1.567 -18.746 -3.484 1.00 95.44 387 ASN A O 1
ATOM 2995 N N . SER A 1 388 ? -3.551 -17.688 -3.552 1.00 95.12 388 SER A N 1
ATOM 2996 C CA . SER A 1 388 ? -3.905 -17.988 -2.163 1.00 95.12 388 SER A CA 1
ATOM 2997 C C . SER A 1 388 ? -3.945 -19.500 -1.896 1.00 95.12 388 SER A C 1
ATOM 2999 O O . SER A 1 388 ? -3.685 -19.938 -0.778 1.00 95.12 388 SER A O 1
ATOM 3001 N N . VAL A 1 389 ? -4.228 -20.321 -2.917 1.00 94.75 389 VAL A N 1
ATOM 3002 C CA . VAL A 1 389 ? -4.085 -21.781 -2.842 1.00 94.75 389 VAL A CA 1
ATOM 3003 C C . VAL A 1 389 ? -2.606 -22.149 -2.928 1.00 94.75 389 VAL A C 1
ATOM 3005 O O . VAL A 1 389 ? -1.961 -21.963 -3.956 1.00 94.75 389 VAL A O 1
ATOM 3008 N N . GLY A 1 390 ? -2.075 -22.710 -1.842 1.00 92.31 390 GLY A N 1
ATOM 3009 C CA . GLY A 1 390 ? -0.663 -23.083 -1.741 1.00 92.31 390 GLY A CA 1
ATOM 3010 C C . GLY A 1 390 ? 0.254 -21.937 -1.310 1.00 92.31 390 GLY A C 1
ATOM 3011 O O . GLY A 1 390 ? 1.437 -22.185 -1.075 1.00 92.31 390 GLY A O 1
ATOM 3012 N N . TYR A 1 391 ? -0.269 -20.715 -1.140 1.00 97.12 391 TYR A N 1
ATOM 3013 C CA . TYR A 1 391 ? 0.470 -19.653 -0.467 1.00 97.12 391 TYR A CA 1
ATOM 3014 C C . TYR A 1 391 ? 0.730 -20.032 0.987 1.00 97.12 391 TYR A C 1
ATOM 3016 O O . TYR A 1 391 ? -0.186 -20.354 1.747 1.00 97.12 391 TYR A O 1
ATOM 3024 N N . LYS A 1 392 ? 2.000 -19.980 1.383 1.00 96.50 392 LYS A N 1
ATOM 3025 C CA . LYS A 1 392 ? 2.393 -20.189 2.772 1.00 96.50 392 LYS A CA 1
ATOM 3026 C C . LYS A 1 392 ? 2.520 -18.839 3.450 1.00 96.50 392 LYS A C 1
ATOM 3028 O O . LYS A 1 392 ? 3.553 -18.175 3.339 1.00 96.50 392 LYS A O 1
ATOM 3033 N N . SER A 1 393 ? 1.486 -18.447 4.175 1.00 95.00 393 SER A N 1
ATOM 3034 C CA . SER A 1 393 ? 1.477 -17.180 4.897 1.00 95.00 393 SER A CA 1
ATOM 3035 C C . SER A 1 393 ? 2.570 -17.117 5.968 1.00 95.00 393 SER A C 1
ATOM 3037 O O . SER A 1 393 ? 2.850 -18.131 6.618 1.00 95.00 393 SER A O 1
ATOM 3039 N N . PRO A 1 394 ? 3.229 -15.960 6.158 1.00 95.06 394 PRO A N 1
ATOM 3040 C CA . PRO A 1 394 ? 4.088 -15.758 7.320 1.00 95.06 394 PRO A CA 1
ATOM 3041 C C . PRO A 1 394 ? 3.238 -15.788 8.597 1.00 95.06 394 PRO A C 1
ATOM 3043 O O . PRO A 1 394 ? 2.055 -15.447 8.562 1.00 95.06 394 PRO A O 1
ATOM 3046 N N . GLY A 1 395 ? 3.827 -16.207 9.718 1.00 94.25 395 GLY A N 1
ATOM 3047 C CA . GLY A 1 395 ? 3.183 -16.052 11.024 1.00 94.25 395 GLY A CA 1
ATOM 3048 C C . GLY A 1 395 ? 3.134 -14.579 11.422 1.00 94.25 395 GLY A C 1
ATOM 3049 O O . GLY A 1 395 ? 4.043 -13.832 11.059 1.00 94.25 395 GLY A O 1
ATOM 3050 N N . LEU A 1 396 ? 2.102 -14.173 12.169 1.00 94.88 396 LEU A N 1
ATOM 3051 C CA . LEU A 1 396 ? 2.014 -12.800 12.662 1.00 94.88 396 LEU A CA 1
ATOM 3052 C C . LEU A 1 396 ? 3.258 -12.432 13.484 1.00 94.88 396 LEU A C 1
ATOM 3054 O O . LEU A 1 396 ? 3.748 -13.268 14.254 1.00 94.88 396 LEU A O 1
ATOM 3058 N N . PRO A 1 397 ? 3.760 -11.190 13.362 1.00 95.12 397 PRO A N 1
ATOM 3059 C CA . PRO A 1 397 ? 4.799 -10.700 14.249 1.00 95.12 397 PRO A CA 1
ATOM 3060 C C . PRO A 1 397 ? 4.321 -10.677 15.703 1.00 95.12 397 PRO A C 1
ATOM 3062 O O . PRO A 1 397 ? 3.143 -10.867 16.010 1.00 95.12 397 PRO A O 1
ATOM 3065 N N . LYS A 1 398 ? 5.244 -10.418 16.628 1.00 95.00 398 LYS A N 1
ATOM 3066 C CA . LYS A 1 398 ? 4.876 -10.267 18.034 1.00 95.00 398 LYS A CA 1
ATOM 3067 C C . LYS A 1 398 ? 3.964 -9.048 18.191 1.00 95.00 398 LYS A C 1
ATOM 3069 O O . LYS A 1 398 ? 4.373 -7.937 17.871 1.00 95.00 398 LYS A O 1
ATOM 3074 N N . ASN A 1 399 ? 2.773 -9.252 18.738 1.00 96.06 399 ASN A N 1
ATOM 3075 C CA . ASN A 1 399 ? 1.914 -8.162 19.177 1.00 96.06 399 ASN A CA 1
ATOM 3076 C C . ASN A 1 399 ? 2.392 -7.658 20.546 1.00 96.06 399 ASN A C 1
ATOM 3078 O O . ASN A 1 399 ? 2.431 -8.421 21.513 1.00 96.06 399 ASN A O 1
ATOM 3082 N N . ASN A 1 400 ? 2.794 -6.394 20.631 1.00 95.44 400 ASN A N 1
ATOM 3083 C CA . ASN A 1 400 ? 3.153 -5.752 21.896 1.00 95.44 400 ASN A CA 1
ATOM 3084 C C . ASN A 1 400 ? 1.933 -5.153 22.608 1.00 95.44 400 ASN A C 1
ATOM 3086 O O . ASN A 1 400 ? 2.021 -4.840 23.795 1.00 95.44 400 ASN A O 1
ATOM 3090 N N . GLY A 1 401 ? 0.814 -5.022 21.892 1.00 94.25 401 GLY A N 1
ATOM 3091 C CA . GLY A 1 401 ? -0.356 -4.288 22.333 1.00 94.25 401 GLY A CA 1
ATOM 3092 C C . GLY A 1 401 ? -0.074 -2.795 22.491 1.00 94.25 401 GLY A C 1
ATOM 3093 O O . GLY A 1 401 ? 1.055 -2.340 22.672 1.00 94.25 401 GLY A O 1
ATOM 3094 N N . VAL A 1 402 ? -1.134 -2.007 22.455 1.00 94.56 402 VAL A N 1
ATOM 3095 C CA . VAL A 1 402 ? -1.087 -0.576 22.748 1.00 94.56 402 VAL A CA 1
ATOM 3096 C C . VAL A 1 402 ? -2.353 -0.196 23.493 1.00 94.56 402 VAL A C 1
ATOM 3098 O O . VAL A 1 402 ? -3.404 -0.797 23.292 1.00 94.56 402 VAL A O 1
ATOM 3101 N N . ARG A 1 403 ? -2.257 0.772 24.400 1.00 94.69 403 ARG A N 1
ATOM 3102 C CA . ARG A 1 403 ? -3.412 1.269 25.140 1.00 94.69 403 ARG A CA 1
ATOM 3103 C C . ARG A 1 403 ? -3.550 2.759 24.921 1.00 94.69 403 ARG A C 1
ATOM 3105 O O . ARG A 1 403 ? -2.639 3.510 25.262 1.00 94.69 403 ARG A O 1
ATOM 3112 N N . TYR A 1 404 ? -4.703 3.158 24.406 1.00 90.44 404 TYR A N 1
ATOM 3113 C CA . TYR A 1 404 ? -5.032 4.550 24.148 1.00 90.44 404 TYR A CA 1
ATOM 3114 C C . TYR A 1 404 ? -5.945 5.087 25.244 1.00 90.44 404 TYR A C 1
ATOM 3116 O O . TYR A 1 404 ? -6.982 4.495 25.550 1.00 90.44 404 TYR A O 1
ATOM 3124 N N . SER A 1 405 ? -5.574 6.212 25.846 1.00 90.38 405 SER A N 1
ATOM 3125 C CA . SER A 1 405 ? -6.479 6.988 26.689 1.00 90.38 405 SER A CA 1
ATOM 3126 C C . SER A 1 405 ? -7.527 7.704 25.835 1.00 90.38 405 SER A C 1
ATOM 3128 O O . SER A 1 405 ? -7.328 7.937 24.644 1.00 90.38 405 SER A O 1
ATOM 3130 N N . VAL A 1 406 ? -8.634 8.122 26.452 1.00 87.00 406 VAL A N 1
ATOM 3131 C CA . VAL A 1 406 ? -9.645 8.954 25.775 1.00 87.00 406 VAL A CA 1
ATOM 3132 C C . VAL A 1 406 ? -9.030 10.234 25.218 1.00 87.00 406 VAL A C 1
ATOM 3134 O O . VAL A 1 406 ? -9.373 10.640 24.113 1.00 87.00 406 VAL A O 1
ATOM 3137 N N . ASP A 1 407 ? -8.106 10.852 25.954 1.00 85.44 407 ASP A N 1
ATOM 3138 C CA . ASP A 1 407 ? -7.433 12.067 25.501 1.00 85.44 407 ASP A CA 1
ATOM 3139 C C . ASP A 1 407 ? -6.542 11.791 24.290 1.00 85.44 407 ASP A C 1
ATOM 3141 O O . ASP A 1 407 ? -6.528 12.595 23.369 1.00 85.44 407 ASP A O 1
ATOM 3145 N N . GLN A 1 408 ? -5.857 10.642 24.241 1.00 83.88 408 GLN A N 1
ATOM 3146 C CA . GLN A 1 408 ? -5.089 10.235 23.060 1.00 83.88 408 GLN A CA 1
ATOM 3147 C C . GLN A 1 408 ? -5.994 9.980 21.855 1.00 83.88 408 GLN A C 1
ATOM 3149 O O . GLN A 1 408 ? -5.657 10.413 20.762 1.00 83.88 408 GLN A O 1
ATOM 3154 N N . LEU A 1 409 ? -7.149 9.336 22.046 1.00 84.38 409 LEU A N 1
ATOM 3155 C CA . LEU A 1 409 ? -8.113 9.107 20.964 1.00 84.38 409 LEU A CA 1
ATOM 3156 C C . LEU A 1 409 ? -8.762 10.413 20.480 1.00 84.38 409 LEU A C 1
ATOM 3158 O O . LEU A 1 409 ? -9.046 10.554 19.299 1.00 84.38 409 LEU A O 1
ATOM 3162 N N . LYS A 1 410 ? -8.975 11.390 21.373 1.00 81.12 410 LYS A N 1
ATOM 3163 C CA . LYS A 1 410 ? -9.505 12.717 21.016 1.00 81.12 410 LYS A CA 1
ATOM 3164 C C . LYS A 1 410 ? -8.469 13.640 20.381 1.00 81.12 410 LYS A C 1
ATOM 3166 O O . LYS A 1 410 ? -8.835 14.487 19.575 1.00 81.12 410 LYS A O 1
ATOM 3171 N N . ALA A 1 411 ? -7.218 13.532 20.820 1.00 74.00 411 ALA A N 1
ATOM 3172 C CA . ALA A 1 411 ? -6.096 14.317 20.317 1.00 74.00 411 ALA A CA 1
ATOM 3173 C C . ALA A 1 411 ? -5.458 13.695 19.072 1.00 74.00 411 ALA A C 1
ATOM 3175 O O . ALA A 1 411 ? -4.642 14.354 18.429 1.00 74.00 411 ALA A O 1
ATOM 3176 N N . GLY A 1 412 ? -5.798 12.441 18.752 1.00 63.47 412 GLY A N 1
ATOM 3177 C CA . GLY A 1 412 ? -5.486 11.837 17.470 1.00 63.47 412 GLY A CA 1
ATOM 3178 C C . GLY A 1 412 ? -5.958 12.785 16.381 1.00 63.47 412 GLY A C 1
ATOM 3179 O O . GLY A 1 412 ? -7.110 13.212 16.383 1.00 63.47 412 GLY A O 1
ATOM 3180 N N . ASN A 1 413 ? -5.052 13.154 15.483 1.00 52.19 413 ASN A N 1
ATOM 3181 C CA . ASN A 1 413 ? -5.324 14.073 14.382 1.00 52.19 413 ASN A CA 1
ATOM 3182 C C . ASN A 1 413 ? -6.182 13.399 13.289 1.00 52.19 413 ASN A C 1
ATOM 3184 O O . ASN A 1 413 ? -6.060 13.735 12.118 1.00 52.19 413 ASN A O 1
ATOM 3188 N N . SER A 1 414 ? -7.014 12.426 13.677 1.00 55.91 414 SER A N 1
ATOM 3189 C CA . SER A 1 414 ? -7.920 11.707 12.799 1.00 55.91 414 SER A CA 1
ATOM 3190 C C . SER A 1 414 ? -9.035 12.643 12.418 1.00 55.91 414 SER A C 1
ATOM 3192 O O . SER A 1 414 ? -9.744 13.150 13.291 1.00 55.91 414 SER A O 1
ATOM 3194 N N . ALA A 1 415 ? -9.257 12.829 11.121 1.00 58.72 415 ALA A N 1
ATOM 3195 C CA . ALA A 1 415 ? -10.485 13.476 10.685 1.00 58.72 415 ALA A CA 1
ATOM 3196 C C . ALA A 1 415 ? -11.732 12.641 11.018 1.00 58.72 415 ALA A C 1
ATOM 3198 O O . ALA A 1 415 ? -12.846 13.158 10.914 1.00 58.72 415 ALA A O 1
ATOM 3199 N N . VAL A 1 416 ? -11.550 11.386 11.457 1.00 63.50 416 VAL A N 1
ATOM 3200 C CA . VAL A 1 416 ? -12.605 10.556 12.032 1.00 63.50 416 VAL A CA 1
ATOM 3201 C C . VAL A 1 416 ? -13.247 11.284 13.219 1.00 63.50 416 VAL A C 1
ATOM 3203 O O . VAL A 1 416 ? -12.586 11.563 14.225 1.00 63.50 416 VAL A O 1
ATOM 3206 N N . PRO A 1 417 ? -14.558 11.578 13.161 1.00 66.88 417 PRO A N 1
ATOM 3207 C CA . PRO A 1 417 ? -15.246 12.241 14.255 1.00 66.88 417 PRO A CA 1
ATOM 3208 C C . PRO A 1 417 ? -15.191 11.418 15.545 1.00 66.88 417 PRO A C 1
ATOM 3210 O O . PRO A 1 417 ? -15.679 10.291 15.610 1.00 66.88 417 PRO A O 1
ATOM 3213 N N . THR A 1 418 ? -14.717 12.026 16.631 1.00 76.69 418 THR A N 1
ATOM 3214 C CA . THR A 1 418 ? -14.589 11.396 17.964 1.00 76.69 418 THR A CA 1
ATOM 3215 C C . THR A 1 418 ? -15.927 11.182 18.684 1.00 76.69 418 THR A C 1
ATOM 3217 O O . THR A 1 418 ? -15.965 10.795 19.853 1.00 76.69 418 THR A O 1
ATOM 3220 N N . GLY A 1 419 ? -17.053 11.400 17.995 1.00 70.00 419 GLY A N 1
ATOM 3221 C CA . GLY A 1 419 ? -18.405 11.251 18.537 1.00 70.00 419 GLY A CA 1
ATOM 3222 C C . GLY A 1 419 ? -18.717 9.841 19.049 1.00 70.00 419 GLY A C 1
ATOM 3223 O O . GLY A 1 419 ? -19.566 9.691 19.923 1.00 70.00 419 GLY A O 1
ATOM 3224 N N . TYR A 1 420 ? -17.996 8.817 18.583 1.00 75.38 420 TYR A N 1
ATOM 3225 C CA . TYR A 1 420 ? -18.100 7.449 19.107 1.00 75.38 420 TYR A CA 1
ATOM 3226 C C . TYR A 1 420 ? -17.601 7.301 20.552 1.00 75.38 420 TYR A C 1
ATOM 3228 O O . TYR A 1 420 ? -17.907 6.307 21.199 1.00 75.38 420 TYR A O 1
ATOM 3236 N N . LEU A 1 421 ? -16.861 8.282 21.079 1.00 81.38 421 LEU A N 1
ATOM 3237 C CA . LEU A 1 421 ? -16.423 8.329 22.477 1.00 81.38 421 LEU A CA 1
ATOM 3238 C C . LEU A 1 421 ? -17.423 9.053 23.391 1.00 81.38 421 LEU A C 1
ATOM 3240 O O . LEU A 1 421 ? -17.211 9.099 24.604 1.00 81.38 421 LEU A O 1
ATOM 3244 N N . ALA A 1 422 ? -18.486 9.650 22.840 1.00 80.94 422 ALA A N 1
ATOM 3245 C CA . ALA A 1 422 ? -19.491 10.348 23.633 1.00 80.94 422 ALA A CA 1
ATOM 3246 C C . ALA A 1 422 ? -20.293 9.339 24.466 1.00 80.94 422 ALA A C 1
ATOM 3248 O O . ALA A 1 422 ? -20.982 8.462 23.938 1.00 80.94 422 ALA A O 1
ATOM 3249 N N . THR A 1 423 ? -20.203 9.455 25.790 1.00 80.69 423 THR A N 1
ATOM 3250 C CA . THR A 1 423 ? -20.771 8.476 26.722 1.00 80.69 423 THR A CA 1
ATOM 3251 C C . THR A 1 423 ? -22.296 8.454 26.679 1.00 80.69 423 THR A C 1
ATOM 3253 O O . THR A 1 423 ? -22.876 7.383 26.858 1.00 80.69 423 THR A O 1
ATOM 3256 N N . GLU A 1 424 ? -22.964 9.577 26.378 1.00 77.19 424 GLU A N 1
ATOM 3257 C CA . GLU A 1 424 ? -24.417 9.594 26.176 1.00 77.19 424 GLU A CA 1
ATOM 3258 C C . GLU A 1 424 ? -24.828 8.847 24.903 1.00 77.19 424 GLU A C 1
ATOM 3260 O O . GLU A 1 424 ? -25.801 8.089 24.925 1.00 77.19 424 GLU A O 1
ATOM 3265 N N . VAL A 1 425 ? -24.064 9.009 23.815 1.00 79.81 425 VAL A N 1
ATOM 3266 C CA . VAL A 1 425 ? -24.293 8.297 22.548 1.00 79.81 425 VAL A CA 1
ATOM 3267 C C . VAL A 1 425 ? -24.124 6.797 22.765 1.00 79.81 425 VAL A C 1
ATOM 3269 O O . VAL A 1 425 ? -25.036 6.026 22.470 1.00 79.81 425 VAL A O 1
ATOM 3272 N N . LEU A 1 426 ? -23.004 6.379 23.362 1.00 83.06 426 LEU A N 1
ATOM 3273 C CA . LEU A 1 426 ? -22.741 4.973 23.671 1.00 83.06 426 LEU A CA 1
ATOM 3274 C C . LEU A 1 426 ? -23.787 4.385 24.624 1.00 83.06 426 LEU A C 1
ATOM 3276 O O . LEU A 1 426 ? -24.269 3.281 24.391 1.00 83.06 426 LEU A O 1
ATOM 3280 N N . SER A 1 427 ? -24.183 5.115 25.672 1.00 80.88 427 SER A N 1
ATOM 3281 C CA . SER A 1 427 ? -25.223 4.662 26.605 1.00 80.88 427 SER A CA 1
ATOM 3282 C C . SER A 1 427 ? -26.550 4.416 25.890 1.00 80.88 427 SER A C 1
ATOM 3284 O O . SER A 1 427 ? -27.166 3.367 26.092 1.00 80.88 427 SER A O 1
ATOM 3286 N N . GLY A 1 428 ? -26.973 5.340 25.021 1.00 80.19 428 GLY A N 1
ATOM 3287 C CA . GLY A 1 428 ? -28.183 5.182 24.216 1.00 80.19 428 GLY A CA 1
ATOM 3288 C C . GLY A 1 428 ? -28.098 3.988 23.262 1.00 80.19 428 GLY A C 1
ATOM 3289 O O . GLY A 1 428 ? -29.023 3.178 23.204 1.00 80.19 428 GLY A O 1
ATOM 3290 N N . LEU A 1 429 ? -26.970 3.827 22.565 1.00 82.88 429 LEU A N 1
ATOM 3291 C CA . LEU A 1 429 ? -26.761 2.715 21.635 1.00 82.88 429 LEU A CA 1
ATOM 3292 C C . LEU A 1 429 ? -26.742 1.358 22.351 1.00 82.88 429 LEU A C 1
ATOM 3294 O O . LEU A 1 429 ? -27.426 0.431 21.917 1.00 82.88 429 LEU A O 1
ATOM 3298 N N . VAL A 1 430 ? -26.050 1.230 23.486 1.00 82.94 430 VAL A N 1
ATOM 3299 C CA . VAL A 1 430 ? -26.030 -0.034 24.239 1.00 82.94 430 VAL A CA 1
ATOM 3300 C C . VAL A 1 430 ? -27.430 -0.419 24.725 1.00 82.94 430 VAL A C 1
ATOM 3302 O O . VAL A 1 430 ? -27.781 -1.595 24.660 1.00 82.94 430 VAL A O 1
ATOM 3305 N N . GLN A 1 431 ? -28.264 0.541 25.143 1.00 80.94 431 GLN A N 1
ATOM 3306 C CA . GLN A 1 431 ? -29.648 0.257 25.553 1.00 80.94 431 GLN A CA 1
ATOM 3307 C C . GLN A 1 431 ? -30.459 -0.413 24.438 1.00 80.94 431 GLN A C 1
ATOM 3309 O O . GLN A 1 431 ? -31.238 -1.327 24.718 1.00 80.94 431 GLN A O 1
ATOM 3314 N N . THR A 1 432 ? -30.251 -0.002 23.181 1.00 79.06 432 THR A N 1
ATOM 3315 C CA . THR A 1 432 ? -30.900 -0.645 22.028 1.00 79.06 432 THR A CA 1
ATOM 3316 C C . THR A 1 432 ? -30.392 -2.067 21.790 1.00 79.06 432 THR A C 1
ATOM 3318 O O . THR A 1 432 ? -31.179 -2.938 21.427 1.00 79.06 432 THR A O 1
ATOM 3321 N N . LEU A 1 433 ? -29.109 -2.326 22.060 1.00 79.56 433 LEU A N 1
ATOM 3322 C CA . LEU A 1 433 ? -28.476 -3.627 21.849 1.00 79.56 433 LEU A CA 1
ATOM 3323 C C . LEU A 1 433 ? -28.902 -4.678 22.888 1.00 79.56 433 LEU A C 1
ATOM 3325 O O . LEU A 1 433 ? -29.117 -5.835 22.534 1.00 79.56 433 LEU A O 1
ATOM 3329 N N . VAL A 1 434 ? -29.035 -4.301 24.166 1.00 75.94 434 VAL A N 1
ATOM 3330 C CA . VAL A 1 434 ? -29.321 -5.252 25.264 1.00 75.94 434 VAL A CA 1
ATOM 3331 C C . VAL A 1 434 ? -30.810 -5.419 25.593 1.00 75.94 434 VAL A C 1
ATOM 3333 O O . VAL A 1 434 ? -31.150 -6.197 26.480 1.00 75.94 434 VAL A O 1
ATOM 3336 N N . GLY A 1 435 ? -31.712 -4.719 24.896 1.00 61.47 435 GLY A N 1
ATOM 3337 C CA . GLY A 1 435 ? -33.164 -4.926 25.017 1.00 61.47 435 GLY A CA 1
ATOM 3338 C C . GLY A 1 435 ? -33.778 -4.546 26.374 1.00 61.47 435 GLY A C 1
ATOM 3339 O O . GLY A 1 435 ? -34.876 -4.997 26.691 1.00 61.47 435 GLY A O 1
ATOM 3340 N N . GLY A 1 436 ? -33.091 -3.722 27.172 1.00 56.03 436 GLY A N 1
ATOM 3341 C CA . GLY A 1 436 ? -33.536 -3.296 28.502 1.00 56.03 436 GLY A CA 1
ATOM 3342 C C . GLY A 1 436 ? -32.443 -3.451 29.559 1.00 56.03 436 GLY A C 1
ATOM 3343 O O . GLY A 1 436 ? -32.143 -4.547 30.017 1.00 56.03 436 GLY A O 1
ATOM 3344 N N . GLY A 1 437 ? -31.851 -2.327 29.956 1.00 60.28 437 GLY A N 1
ATOM 3345 C CA . GLY A 1 437 ? -30.773 -2.242 30.940 1.00 60.28 437 GLY A CA 1
ATOM 3346 C C . GLY A 1 437 ? -30.007 -0.942 30.727 1.00 60.28 437 GLY A C 1
ATOM 3347 O O . GLY A 1 437 ? -29.371 -0.763 29.693 1.00 60.28 437 GLY A O 1
ATOM 3348 N N . VAL A 1 438 ? -30.108 0.001 31.664 1.00 62.62 438 VAL A N 1
ATOM 3349 C CA . VAL A 1 438 ? -29.420 1.292 31.542 1.00 62.62 438 VAL A CA 1
ATOM 3350 C C . VAL A 1 438 ? -27.997 1.124 32.058 1.00 62.62 438 VAL A C 1
ATOM 3352 O O . VAL A 1 438 ? -27.785 1.043 33.267 1.00 62.62 438 VAL A O 1
ATOM 3355 N N . ILE A 1 439 ? -27.014 1.096 31.157 1.00 78.69 439 ILE A N 1
ATOM 3356 C CA . ILE A 1 439 ? -25.634 1.387 31.554 1.00 78.69 439 ILE A CA 1
ATOM 3357 C C . ILE A 1 439 ? -25.531 2.905 31.638 1.00 78.69 439 ILE A C 1
ATOM 3359 O O . ILE A 1 439 ? -25.567 3.594 30.617 1.00 78.69 439 ILE A O 1
ATOM 3363 N N . ALA A 1 440 ? -25.464 3.433 32.859 1.00 80.31 440 ALA A N 1
ATOM 3364 C CA . ALA A 1 440 ? -25.342 4.868 33.071 1.00 80.31 440 ALA A CA 1
ATOM 3365 C C . ALA A 1 440 ? -24.085 5.407 32.369 1.00 80.31 440 ALA A C 1
ATOM 3367 O O . ALA A 1 440 ? -23.032 4.769 32.409 1.00 80.31 440 ALA A O 1
ATOM 3368 N N . ALA A 1 441 ? -24.176 6.600 31.773 1.00 82.75 441 ALA A N 1
ATOM 3369 C CA . ALA A 1 441 ? -23.060 7.236 31.069 1.00 82.75 441 ALA A CA 1
ATOM 3370 C C . ALA A 1 441 ? -21.781 7.307 31.929 1.00 82.75 441 ALA A C 1
ATOM 3372 O O . ALA A 1 441 ? -20.698 7.026 31.428 1.00 82.75 441 ALA A O 1
ATOM 3373 N N . GLY A 1 442 ? -21.909 7.555 33.240 1.00 82.00 442 GLY A N 1
ATOM 3374 C CA . GLY A 1 442 ? -20.772 7.563 34.172 1.00 82.00 442 GLY A CA 1
ATOM 3375 C C . GLY A 1 442 ? -20.076 6.203 34.352 1.00 82.00 442 GLY A C 1
ATOM 3376 O O . GLY A 1 442 ? -18.888 6.159 34.652 1.00 82.00 442 GLY A O 1
ATOM 3377 N N . VAL A 1 443 ? -20.772 5.081 34.130 1.00 85.62 443 VAL A N 1
ATOM 3378 C CA . VAL A 1 443 ? -20.148 3.743 34.124 1.00 85.62 443 VAL A CA 1
ATOM 3379 C C . VAL A 1 443 ? -19.323 3.552 32.851 1.00 85.62 443 VAL A C 1
ATOM 3381 O O . VAL A 1 443 ? -18.192 3.079 32.923 1.00 85.62 443 VAL A O 1
ATOM 3384 N N . ILE A 1 444 ? -19.859 3.967 31.698 1.00 86.56 444 ILE A N 1
ATOM 3385 C CA . ILE A 1 444 ? -19.130 3.942 30.419 1.00 86.56 444 ILE A CA 1
ATOM 3386 C C . ILE A 1 444 ? -17.903 4.850 30.496 1.00 86.56 444 ILE A C 1
ATOM 3388 O O . ILE A 1 444 ? -16.819 4.452 30.079 1.00 86.56 444 ILE A O 1
ATOM 3392 N N . GLU A 1 445 ? -18.044 6.034 31.091 1.00 88.00 445 GLU A N 1
ATOM 3393 C CA . GLU A 1 445 ? -16.927 6.943 31.337 1.00 88.00 445 GLU A CA 1
ATOM 3394 C C . GLU A 1 445 ? -15.834 6.275 32.180 1.00 88.00 445 GLU A C 1
ATOM 3396 O O . GLU A 1 445 ? -14.668 6.280 31.791 1.00 88.00 445 GLU A O 1
ATOM 3401 N N . ALA A 1 446 ? -16.203 5.621 33.286 1.00 88.06 446 ALA A N 1
ATOM 3402 C CA . ALA A 1 446 ? -15.255 4.904 34.137 1.00 88.06 446 ALA A CA 1
ATOM 3403 C C . ALA A 1 446 ? -14.555 3.736 33.415 1.00 88.06 446 ALA A C 1
ATOM 3405 O O . ALA A 1 446 ? -13.420 3.394 33.754 1.00 88.06 446 ALA A O 1
ATOM 3406 N N . PHE A 1 447 ? -15.208 3.110 32.432 1.00 90.88 447 PHE A N 1
ATOM 3407 C CA . PHE A 1 447 ? -14.580 2.110 31.567 1.00 90.88 447 PHE A CA 1
ATOM 3408 C C . PHE A 1 447 ? -13.602 2.746 30.580 1.00 90.88 447 PHE A C 1
ATOM 3410 O O . PHE A 1 447 ? -12.453 2.316 30.515 1.00 90.88 447 PHE A O 1
ATOM 3417 N N . LEU A 1 448 ? -14.019 3.798 29.875 1.00 89.75 448 LEU A N 1
ATOM 3418 C CA . LEU A 1 448 ? -13.180 4.521 28.918 1.00 89.75 448 LEU A CA 1
ATOM 3419 C C . LEU A 1 448 ? -11.944 5.151 29.581 1.00 89.75 448 LEU A C 1
ATOM 3421 O O . LEU A 1 448 ? -10.869 5.164 28.988 1.00 89.75 448 LEU A O 1
ATOM 3425 N N . GLN A 1 449 ? -12.050 5.599 30.836 1.00 91.69 449 GLN A N 1
ATOM 3426 C CA . GLN A 1 449 ? -10.917 6.110 31.620 1.00 91.69 449 GLN A CA 1
ATOM 3427 C C . GLN A 1 449 ? -9.808 5.068 31.855 1.00 91.69 449 GLN A C 1
ATOM 3429 O O . GLN A 1 449 ? -8.671 5.443 32.137 1.00 91.69 449 GLN A O 1
ATOM 3434 N N . ARG A 1 450 ? -10.094 3.766 31.708 1.00 92.94 450 ARG A N 1
ATOM 3435 C CA . ARG A 1 450 ? -9.074 2.699 31.764 1.00 92.94 450 ARG A CA 1
ATOM 3436 C C . ARG A 1 450 ? -8.287 2.566 30.460 1.00 92.94 450 ARG A C 1
ATOM 3438 O O . ARG A 1 450 ? -7.294 1.840 30.437 1.00 92.94 450 ARG A O 1
ATOM 3445 N N . GLY A 1 451 ? -8.717 3.270 29.416 1.00 92.81 451 GLY A N 1
ATOM 3446 C CA . GLY A 1 451 ? -8.198 3.196 28.061 1.00 92.81 451 GLY A CA 1
ATOM 3447 C C . GLY A 1 451 ? -8.826 2.077 27.235 1.00 92.81 451 GLY A C 1
ATOM 3448 O O . GLY A 1 451 ? -9.512 1.194 27.752 1.00 92.81 451 GLY A O 1
ATOM 3449 N N . VAL A 1 452 ? -8.559 2.134 25.935 1.00 94.81 452 VAL A N 1
ATOM 3450 C CA . VAL A 1 452 ? -8.934 1.115 24.954 1.00 94.81 452 VAL A CA 1
ATOM 3451 C C . VAL A 1 452 ? -7.663 0.411 24.498 1.00 94.81 452 VAL A C 1
ATOM 3453 O O . VAL A 1 452 ? -6.701 1.062 24.084 1.00 94.81 452 VAL A O 1
ATOM 3456 N N . GLN A 1 453 ? -7.633 -0.911 24.627 1.00 96.81 453 GLN A N 1
ATOM 3457 C CA . GLN A 1 453 ? -6.518 -1.730 24.167 1.00 96.81 453 GLN A CA 1
ATOM 3458 C C . GLN A 1 453 ? -6.671 -2.003 22.673 1.00 96.81 453 GLN A C 1
ATOM 3460 O O . GLN A 1 453 ? -7.744 -2.392 22.232 1.00 96.81 453 GLN A O 1
ATOM 3465 N N . GLY A 1 454 ? -5.594 -1.840 21.918 1.00 96.25 454 GLY A N 1
ATOM 3466 C CA . GLY A 1 454 ? -5.483 -2.269 20.532 1.00 96.25 454 GLY A CA 1
ATOM 3467 C C . GLY A 1 454 ? -4.230 -3.105 20.300 1.00 96.25 454 GLY A C 1
ATOM 3468 O O . GLY A 1 454 ? -3.488 -3.438 21.239 1.00 96.25 454 GLY A O 1
ATOM 3469 N N . ASP A 1 455 ? -3.995 -3.407 19.029 1.00 97.25 455 ASP A N 1
ATOM 3470 C CA . ASP A 1 455 ? -2.843 -4.166 18.555 1.00 97.25 455 ASP A CA 1
ATOM 3471 C C . ASP A 1 455 ? -1.704 -3.258 18.099 1.00 97.25 455 ASP A C 1
ATOM 3473 O O . ASP A 1 455 ? -1.919 -2.181 17.553 1.00 97.25 455 ASP A O 1
ATOM 3477 N N . SER A 1 456 ? -0.473 -3.716 18.320 1.00 95.94 456 SER A N 1
ATOM 3478 C CA . SER A 1 456 ? 0.734 -3.082 17.790 1.00 95.94 456 SER A CA 1
ATOM 3479 C C . SER A 1 456 ? 1.776 -4.159 17.509 1.00 95.94 456 SER A C 1
ATOM 3481 O O . SER A 1 456 ? 2.429 -4.678 18.421 1.00 95.94 456 SER A O 1
ATOM 3483 N N . TYR A 1 457 ? 1.893 -4.550 16.244 1.00 96.38 457 TYR A N 1
ATOM 3484 C CA . TYR A 1 457 ? 2.780 -5.620 15.804 1.00 96.38 457 TYR A CA 1
ATOM 3485 C C . TYR A 1 457 ? 4.207 -5.114 15.580 1.00 96.38 457 TYR A C 1
ATOM 3487 O O . TYR A 1 457 ? 4.451 -4.152 14.855 1.00 96.38 457 TYR A O 1
ATOM 3495 N N . ASP A 1 458 ? 5.178 -5.815 16.162 1.00 93.94 458 ASP A N 1
ATOM 3496 C CA . ASP A 1 458 ? 6.598 -5.537 15.973 1.00 93.94 458 ASP A CA 1
ATOM 3497 C C . ASP A 1 458 ? 7.100 -6.062 14.624 1.00 93.94 458 ASP A C 1
ATOM 3499 O O . ASP A 1 458 ? 7.490 -7.223 14.475 1.00 93.94 458 ASP A O 1
ATOM 3503 N N . VAL A 1 459 ? 7.136 -5.174 13.640 1.00 88.62 459 VAL A N 1
ATOM 3504 C CA . VAL A 1 459 ? 7.671 -5.442 12.300 1.00 88.62 459 VAL A CA 1
ATOM 3505 C C . VAL A 1 459 ? 9.187 -5.236 12.194 1.00 88.62 459 VAL A C 1
ATOM 3507 O O . VAL A 1 459 ? 9.749 -5.375 11.114 1.00 88.62 459 VAL A O 1
ATOM 3510 N N . SER A 1 460 ? 9.914 -4.960 13.282 1.00 81.75 460 SER A N 1
ATOM 3511 C CA . SER A 1 460 ? 11.375 -4.760 13.211 1.00 81.75 460 SER A CA 1
ATOM 3512 C C . SER A 1 460 ? 12.138 -6.004 12.729 1.00 81.75 460 SER A C 1
ATOM 3514 O O . SER A 1 460 ? 13.238 -5.901 12.174 1.00 81.75 460 SER A O 1
ATOM 3516 N N . GLN A 1 461 ? 11.544 -7.185 12.923 1.00 70.19 461 GLN A N 1
ATOM 3517 C CA . GLN A 1 461 ? 12.055 -8.472 12.444 1.00 70.19 461 GLN A CA 1
ATOM 3518 C C . GLN A 1 461 ? 11.612 -8.790 11.008 1.00 70.19 461 GLN A C 1
ATOM 3520 O O . GLN A 1 461 ? 12.168 -9.686 10.374 1.00 70.19 461 GLN A O 1
ATOM 3525 N N . ALA A 1 462 ? 10.637 -8.053 10.473 1.00 67.81 462 ALA A N 1
ATOM 3526 C CA . ALA A 1 462 ? 10.146 -8.192 9.114 1.00 67.81 462 ALA A CA 1
ATOM 3527 C C . ALA A 1 462 ? 11.091 -7.507 8.118 1.00 67.81 462 ALA A C 1
ATOM 3529 O O . ALA A 1 462 ? 10.800 -6.451 7.565 1.00 67.81 462 ALA A O 1
ATOM 3530 N N . LYS A 1 463 ? 12.255 -8.113 7.887 1.00 72.69 463 LYS A N 1
ATOM 3531 C CA . LYS A 1 463 ? 13.244 -7.589 6.941 1.00 72.69 463 LYS A CA 1
ATOM 3532 C C . LYS A 1 463 ? 13.145 -8.326 5.611 1.00 72.69 463 LYS A C 1
ATOM 3534 O O . LYS A 1 463 ? 13.217 -9.554 5.572 1.00 72.69 463 LYS A O 1
ATOM 3539 N N . ALA A 1 464 ? 13.008 -7.571 4.527 1.00 83.69 464 ALA A N 1
ATOM 3540 C CA . ALA A 1 464 ? 13.348 -8.038 3.191 1.00 83.69 464 ALA A CA 1
ATOM 3541 C C . ALA A 1 464 ? 14.657 -7.373 2.782 1.00 83.69 464 ALA A C 1
ATOM 3543 O O . ALA A 1 464 ? 14.751 -6.152 2.790 1.00 83.69 464 ALA A O 1
ATOM 3544 N N . ASP A 1 465 ? 15.648 -8.167 2.386 1.00 88.56 465 ASP A N 1
ATOM 3545 C CA . ASP A 1 465 ? 16.807 -7.637 1.669 1.00 88.56 465 ASP A CA 1
ATOM 3546 C C . ASP A 1 465 ? 16.400 -7.416 0.209 1.00 88.56 465 ASP A C 1
ATOM 3548 O O . ASP A 1 465 ? 16.701 -8.219 -0.674 1.00 88.56 465 ASP A O 1
ATOM 3552 N N . ILE A 1 466 ? 15.628 -6.351 -0.031 1.00 93.88 466 ILE A N 1
ATOM 3553 C CA . ILE A 1 466 ? 15.112 -6.038 -1.367 1.00 93.88 466 ILE A CA 1
ATOM 3554 C C . ILE A 1 466 ? 16.253 -5.876 -2.360 1.00 93.88 466 ILE A C 1
ATOM 3556 O O . ILE A 1 466 ? 16.096 -6.247 -3.512 1.00 93.88 466 ILE A O 1
ATOM 3560 N N . LEU A 1 467 ? 17.380 -5.309 -1.928 1.00 93.25 467 LEU A N 1
ATOM 3561 C CA . LEU A 1 467 ? 18.521 -4.976 -2.777 1.00 93.25 467 LEU A CA 1
ATOM 3562 C C . LEU A 1 467 ? 19.546 -6.109 -2.875 1.00 93.25 467 LEU A C 1
ATOM 3564 O O . LEU A 1 467 ? 20.659 -5.877 -3.360 1.00 93.25 467 LEU A O 1
ATOM 3568 N N . SER A 1 468 ? 19.183 -7.319 -2.441 1.00 91.38 468 SER A N 1
ATOM 3569 C CA . SER A 1 468 ? 20.098 -8.448 -2.446 1.00 91.38 468 SER A CA 1
ATOM 3570 C C . SER A 1 468 ? 20.679 -8.686 -3.833 1.00 91.38 468 SER A C 1
ATOM 3572 O O . SER A 1 468 ? 20.010 -8.586 -4.863 1.00 91.38 468 SER A O 1
ATOM 3574 N N . THR A 1 469 ? 21.960 -9.031 -3.855 1.00 91.06 469 THR A N 1
ATOM 3575 C CA . THR A 1 469 ? 22.647 -9.491 -5.068 1.00 91.06 469 THR A CA 1
ATOM 3576 C C . THR A 1 469 ? 22.939 -10.989 -5.016 1.00 91.06 469 THR A C 1
ATOM 3578 O O . THR A 1 469 ? 23.509 -11.552 -5.953 1.00 91.06 469 THR A O 1
ATOM 3581 N N . ALA A 1 470 ? 22.524 -11.662 -3.937 1.00 86.69 470 ALA A N 1
ATOM 3582 C CA . ALA A 1 470 ? 22.666 -13.099 -3.792 1.00 86.69 470 ALA A CA 1
ATOM 3583 C C . ALA A 1 470 ? 21.836 -13.805 -4.872 1.00 86.69 470 ALA A C 1
ATOM 3585 O O . ALA A 1 470 ? 20.622 -13.660 -4.903 1.00 86.69 470 ALA A O 1
ATOM 3586 N N . ASN A 1 471 ? 22.480 -14.581 -5.749 1.00 89.31 471 ASN A N 1
ATOM 3587 C CA . ASN A 1 471 ? 21.838 -15.215 -6.911 1.00 89.31 471 ASN A CA 1
ATOM 3588 C C . ASN A 1 471 ? 21.303 -14.224 -7.971 1.00 89.31 471 ASN A C 1
ATOM 3590 O O . ASN A 1 471 ? 20.498 -14.614 -8.813 1.00 89.31 471 ASN A O 1
ATOM 3594 N N . ALA A 1 472 ? 21.738 -12.960 -7.966 1.00 94.25 472 ALA A N 1
ATOM 3595 C CA . ALA A 1 472 ? 21.332 -11.998 -8.988 1.00 94.25 472 ALA A CA 1
ATOM 3596 C C . ALA A 1 472 ? 21.841 -12.394 -10.381 1.00 94.25 472 ALA A C 1
ATOM 3598 O O . ALA A 1 472 ? 22.963 -12.878 -10.547 1.00 94.25 472 ALA A O 1
ATOM 3599 N N . VAL A 1 473 ? 21.027 -12.122 -11.396 1.00 94.75 473 VAL A N 1
ATOM 3600 C CA . VAL A 1 473 ? 21.467 -12.133 -12.793 1.00 94.75 473 VAL A CA 1
ATOM 3601 C C . VAL A 1 473 ? 22.022 -10.753 -13.101 1.00 94.75 473 VAL A C 1
ATOM 3603 O O . VAL A 1 473 ? 21.347 -9.757 -12.857 1.00 94.75 473 VAL A O 1
ATOM 3606 N N . LEU A 1 474 ? 23.251 -10.677 -13.616 1.00 94.69 474 LEU A N 1
ATOM 3607 C CA . LEU A 1 474 ? 23.948 -9.406 -13.806 1.00 94.69 474 LEU A CA 1
ATOM 3608 C C . LEU A 1 474 ? 24.365 -9.201 -15.258 1.00 94.69 474 LEU A C 1
ATOM 3610 O O . LEU A 1 474 ? 25.143 -9.976 -15.814 1.00 94.69 474 LEU A O 1
ATOM 3614 N N . ASN A 1 475 ? 23.916 -8.084 -15.822 1.00 94.12 475 ASN A N 1
ATOM 3615 C CA . ASN A 1 475 ? 24.291 -7.586 -17.137 1.00 94.12 475 ASN A CA 1
ATOM 3616 C C . ASN A 1 475 ? 24.039 -8.584 -18.283 1.00 94.12 475 ASN A C 1
ATOM 3618 O O . ASN A 1 475 ? 24.869 -8.754 -19.177 1.00 94.12 475 ASN A O 1
ATOM 3622 N N . VAL A 1 476 ? 22.877 -9.231 -18.289 1.00 94.62 476 VAL A N 1
ATOM 3623 C CA . VAL A 1 476 ? 22.482 -10.165 -19.349 1.00 94.62 476 VAL A CA 1
ATOM 3624 C C . VAL A 1 476 ? 21.676 -9.429 -20.428 1.00 94.62 476 VAL A C 1
ATOM 3626 O O . VAL A 1 476 ? 20.798 -8.635 -20.087 1.00 94.62 476 VAL A O 1
ATOM 3629 N N . PRO A 1 477 ? 21.931 -9.658 -21.733 1.00 95.75 477 PRO A N 1
ATOM 3630 C CA . PRO A 1 477 ? 21.076 -9.129 -22.792 1.00 95.75 477 PRO A CA 1
ATOM 3631 C C . PRO A 1 477 ? 19.627 -9.577 -22.584 1.00 95.75 477 PRO A C 1
ATOM 3633 O O . PRO A 1 477 ? 19.388 -10.757 -22.339 1.00 95.75 477 PRO A O 1
ATOM 3636 N N . ALA A 1 478 ? 18.655 -8.677 -22.730 1.00 95.62 478 ALA A N 1
ATOM 3637 C CA . ALA A 1 478 ? 17.244 -8.993 -22.482 1.00 95.62 478 ALA A CA 1
ATOM 3638 C C . ALA A 1 478 ? 16.704 -10.126 -23.386 1.00 95.62 478 ALA A C 1
ATOM 3640 O O . ALA A 1 478 ? 15.816 -10.878 -22.996 1.00 95.62 478 ALA A O 1
ATOM 3641 N N . SER A 1 479 ? 17.298 -10.325 -24.565 1.00 93.62 479 SER A N 1
ATOM 3642 C CA . SER A 1 479 ? 17.003 -11.455 -25.461 1.00 93.62 479 SER A CA 1
ATOM 3643 C C . SER A 1 479 ? 17.537 -12.810 -24.976 1.00 93.62 479 SER A C 1
ATOM 3645 O O . SER A 1 479 ? 17.259 -13.836 -25.591 1.00 93.62 479 SER A O 1
ATOM 3647 N N . LYS A 1 480 ? 18.326 -12.823 -23.899 1.00 93.19 480 LYS A N 1
ATOM 3648 C CA . LYS A 1 480 ? 18.955 -14.003 -23.293 1.00 93.19 480 LYS A CA 1
ATOM 3649 C C . LYS A 1 480 ? 18.588 -14.158 -21.815 1.00 93.19 480 LYS A C 1
ATOM 3651 O O . LYS A 1 480 ? 19.354 -14.764 -21.067 1.00 93.19 480 LYS A O 1
ATOM 3656 N N . ILE A 1 481 ? 17.450 -13.599 -21.390 1.00 92.88 481 ILE A N 1
ATOM 3657 C CA . ILE A 1 481 ? 16.919 -13.828 -20.041 1.00 92.88 481 ILE A CA 1
ATOM 3658 C C . ILE A 1 481 ? 16.836 -15.346 -19.811 1.00 92.88 481 ILE A C 1
ATOM 3660 O O . ILE A 1 481 ? 16.236 -16.043 -20.634 1.00 92.88 481 ILE A O 1
ATOM 3664 N N . PRO A 1 482 ? 17.459 -15.882 -18.747 1.00 87.38 482 PRO A N 1
ATOM 3665 C CA . PRO A 1 482 ? 17.419 -17.312 -18.477 1.00 87.38 482 PRO A CA 1
ATOM 3666 C C . PRO A 1 482 ? 15.979 -17.799 -18.285 1.00 87.38 482 PRO A C 1
ATOM 3668 O O . PRO A 1 482 ? 15.195 -17.175 -17.578 1.00 87.38 482 PRO A O 1
ATOM 3671 N N . HIS A 1 483 ? 15.641 -18.947 -18.874 1.00 77.56 483 HIS A N 1
ATOM 3672 C CA . HIS A 1 483 ? 14.346 -19.605 -18.652 1.00 77.56 483 HIS A CA 1
ATOM 3673 C C . HIS A 1 483 ? 14.276 -20.373 -17.318 1.00 77.56 483 HIS A C 1
ATOM 3675 O O . HIS A 1 483 ? 13.214 -20.868 -16.950 1.00 77.56 483 HIS A O 1
ATOM 3681 N N . SER A 1 484 ? 15.402 -20.515 -16.610 1.00 76.06 484 SER A N 1
ATOM 3682 C CA . SER A 1 484 ? 15.458 -21.072 -15.257 1.00 76.06 484 SER A CA 1
ATOM 3683 C C . SER A 1 484 ? 15.080 -20.014 -14.212 1.00 76.06 484 SER A C 1
ATOM 3685 O O . SER A 1 484 ? 15.107 -18.821 -14.500 1.00 76.06 484 SER A O 1
ATOM 3687 N N . ASN A 1 485 ? 14.820 -20.430 -12.966 1.00 84.44 485 ASN A N 1
ATOM 3688 C CA . ASN A 1 485 ? 14.621 -19.535 -11.809 1.00 84.44 485 ASN A CA 1
ATOM 3689 C C . ASN A 1 485 ? 15.893 -18.729 -11.424 1.00 84.44 485 ASN A C 1
ATOM 3691 O O . ASN A 1 485 ? 16.097 -18.381 -10.262 1.00 84.44 485 ASN A O 1
ATOM 3695 N N . ALA A 1 486 ? 16.803 -18.464 -12.366 1.00 90.38 486 ALA A N 1
ATOM 3696 C CA . ALA A 1 486 ? 17.973 -17.628 -12.140 1.00 90.38 486 ALA A CA 1
ATOM 3697 C C . ALA A 1 486 ? 17.530 -16.201 -11.794 1.00 90.38 486 ALA A C 1
ATOM 3699 O O . ALA A 1 486 ? 16.639 -15.644 -12.440 1.00 90.38 486 ALA A O 1
ATOM 3700 N N . GLY A 1 487 ? 18.145 -15.610 -10.768 1.00 93.56 487 GLY A N 1
ATOM 3701 C CA . GLY A 1 487 ? 17.710 -14.312 -10.253 1.00 93.56 487 GLY A CA 1
ATOM 3702 C C . GLY A 1 487 ? 16.458 -14.371 -9.381 1.00 93.56 487 GLY A C 1
ATOM 3703 O O . GLY A 1 487 ? 16.010 -13.318 -8.948 1.00 93.56 487 GLY A O 1
ATOM 3704 N N . ILE A 1 488 ? 15.893 -15.555 -9.110 1.00 95.81 488 ILE A N 1
ATOM 3705 C CA . ILE A 1 488 ? 14.708 -15.719 -8.260 1.00 95.81 488 ILE A CA 1
ATOM 3706 C C . ILE A 1 488 ? 15.056 -16.636 -7.083 1.00 95.81 488 ILE A C 1
ATOM 3708 O O . ILE A 1 488 ? 15.418 -17.799 -7.262 1.00 95.81 488 ILE A O 1
ATOM 3712 N N . THR A 1 489 ? 14.932 -16.118 -5.865 1.00 95.50 489 THR A N 1
ATOM 3713 C CA . THR A 1 489 ? 15.154 -16.860 -4.619 1.00 95.50 489 THR A CA 1
ATOM 3714 C C . THR A 1 489 ? 13.817 -17.166 -3.951 1.00 95.50 489 THR A C 1
ATOM 3716 O O . THR A 1 489 ? 13.054 -16.255 -3.639 1.00 95.50 489 THR A O 1
ATOM 3719 N N . LEU A 1 490 ? 13.543 -18.442 -3.671 1.00 95.31 490 LEU A N 1
ATOM 3720 C CA . LEU A 1 490 ? 12.421 -18.841 -2.820 1.00 95.31 490 LEU A CA 1
ATOM 3721 C C . LEU A 1 490 ? 12.829 -18.712 -1.345 1.00 95.31 490 LEU A C 1
ATOM 3723 O O . LEU A 1 490 ? 13.777 -19.367 -0.913 1.00 95.31 490 LEU A O 1
ATOM 3727 N N . ASN A 1 491 ? 12.130 -17.884 -0.571 1.00 94.88 491 ASN A N 1
ATOM 3728 C CA . ASN A 1 491 ? 12.437 -17.649 0.838 1.00 94.88 491 ASN A CA 1
ATOM 3729 C C . ASN A 1 491 ? 11.167 -17.398 1.667 1.00 94.88 491 ASN A C 1
ATOM 3731 O O . ASN A 1 491 ? 10.624 -16.296 1.677 1.00 94.88 491 ASN A O 1
ATOM 3735 N N . ASP A 1 492 ? 10.738 -18.404 2.431 1.00 94.81 492 ASP A N 1
ATOM 3736 C CA . ASP A 1 492 ? 9.610 -18.281 3.365 1.00 94.81 492 ASP A CA 1
ATOM 3737 C C . ASP A 1 492 ? 9.978 -17.588 4.694 1.00 94.81 492 ASP A C 1
ATOM 3739 O O . ASP A 1 492 ? 9.118 -17.466 5.572 1.00 94.81 492 ASP A O 1
ATOM 3743 N N . ALA A 1 493 ? 11.228 -17.154 4.886 1.00 92.19 493 ALA A N 1
ATOM 3744 C CA . ALA A 1 493 ? 11.635 -16.406 6.076 1.00 92.19 493 ALA A CA 1
ATOM 3745 C C . ALA A 1 493 ? 11.349 -14.895 5.964 1.00 92.19 493 ALA A C 1
ATOM 3747 O O . ALA A 1 493 ? 11.109 -14.261 6.987 1.00 92.19 493 ALA A O 1
ATOM 3748 N N . GLN A 1 494 ? 11.321 -14.310 4.756 1.00 92.31 494 GLN A N 1
ATOM 3749 C CA . GLN A 1 494 ? 10.860 -12.920 4.564 1.00 92.31 494 GLN A CA 1
ATOM 3750 C C . GLN A 1 494 ? 9.336 -12.848 4.649 1.00 92.31 494 GLN A C 1
ATOM 3752 O O . GLN A 1 494 ? 8.680 -13.707 4.086 1.00 92.31 494 GLN A O 1
ATOM 3757 N N . ILE A 1 495 ? 8.724 -11.837 5.265 1.00 95.06 495 ILE A N 1
ATOM 3758 C CA . ILE A 1 495 ? 7.249 -11.806 5.378 1.00 95.06 495 ILE A CA 1
ATOM 3759 C C . ILE A 1 495 ? 6.534 -11.454 4.063 1.00 95.06 495 ILE A C 1
ATOM 3761 O O . ILE A 1 495 ? 5.369 -11.789 3.876 1.00 95.06 495 ILE A O 1
ATOM 3765 N N . PHE A 1 496 ? 7.234 -10.797 3.144 1.00 96.88 496 PHE A N 1
ATOM 3766 C CA . PHE A 1 496 ? 6.664 -10.275 1.910 1.00 96.88 496 PHE A CA 1
ATOM 3767 C C . PHE A 1 496 ? 6.502 -11.386 0.873 1.00 96.88 496 PHE A C 1
ATOM 3769 O O . PHE A 1 496 ? 7.463 -12.121 0.638 1.00 96.88 496 PHE A O 1
ATOM 3776 N N . PRO A 1 497 ? 5.332 -11.521 0.223 1.00 97.31 497 PRO A N 1
ATOM 3777 C CA . PRO A 1 497 ? 5.150 -12.507 -0.833 1.00 97.31 497 PRO A CA 1
ATOM 3778 C C . PRO A 1 497 ? 6.168 -12.373 -1.969 1.00 97.31 497 PRO A C 1
ATOM 3780 O O . PRO A 1 497 ? 6.638 -13.374 -2.508 1.00 97.31 497 PRO A O 1
ATOM 3783 N N . PHE A 1 498 ? 6.503 -11.132 -2.310 1.00 96.62 498 PHE A N 1
ATOM 3784 C CA . PHE A 1 498 ? 7.346 -10.744 -3.429 1.00 96.62 498 PHE A CA 1
ATOM 3785 C C . PHE A 1 498 ? 8.084 -9.435 -3.124 1.00 96.62 498 PHE A C 1
ATOM 3787 O O . PHE A 1 498 ? 7.457 -8.439 -2.754 1.00 96.62 498 PHE A O 1
ATOM 3794 N N . THR A 1 499 ? 9.401 -9.433 -3.318 1.00 97.94 499 THR A N 1
ATOM 3795 C CA . THR A 1 499 ? 10.254 -8.237 -3.311 1.00 97.94 499 THR A CA 1
ATOM 3796 C C . THR A 1 499 ? 11.379 -8.382 -4.331 1.00 97.94 499 THR A C 1
ATOM 3798 O O . THR A 1 499 ? 11.695 -9.495 -4.758 1.00 97.94 499 THR A O 1
ATOM 3801 N N . GLY A 1 500 ? 12.004 -7.276 -4.733 1.00 98.06 500 GLY A N 1
ATOM 3802 C CA . GLY A 1 500 ? 13.221 -7.331 -5.541 1.00 98.06 500 GLY A CA 1
ATOM 3803 C C . GLY A 1 500 ? 13.504 -6.061 -6.323 1.00 98.06 500 GLY A C 1
ATOM 3804 O O . GLY A 1 500 ? 12.915 -5.006 -6.078 1.00 98.06 500 GLY A O 1
ATOM 3805 N N . TRP A 1 501 ? 14.402 -6.172 -7.295 1.00 98.50 501 TRP A N 1
ATOM 3806 C CA . TRP A 1 501 ? 14.810 -5.072 -8.158 1.00 98.50 501 TRP A CA 1
ATOM 3807 C C . TRP A 1 501 ? 15.135 -5.535 -9.579 1.00 98.50 501 TRP A C 1
ATOM 3809 O O . TRP A 1 501 ? 15.524 -6.678 -9.825 1.00 98.50 501 TRP A O 1
ATOM 3819 N N . LEU A 1 502 ? 15.017 -4.596 -10.516 1.00 98.62 502 LEU A N 1
ATOM 3820 C CA . LEU A 1 502 ? 15.414 -4.739 -11.914 1.00 98.62 502 LEU A CA 1
ATOM 3821 C C . LEU A 1 502 ? 16.124 -3.459 -12.359 1.00 98.62 502 LEU A C 1
ATOM 3823 O O . LEU A 1 502 ? 15.578 -2.365 -12.249 1.00 98.62 502 LEU A O 1
ATOM 3827 N N . GLU A 1 503 ? 17.332 -3.591 -12.887 1.00 98.44 503 GLU A N 1
ATOM 3828 C CA . GLU A 1 503 ? 18.027 -2.547 -13.634 1.00 98.44 503 GLU A CA 1
ATOM 3829 C C . GLU A 1 503 ? 17.927 -2.864 -15.124 1.00 98.44 503 GLU A C 1
ATOM 3831 O O . GLU A 1 503 ? 18.229 -3.982 -15.544 1.00 98.44 503 GLU A O 1
ATOM 3836 N N . ALA A 1 504 ? 17.526 -1.880 -15.923 1.00 98.19 504 ALA A N 1
ATOM 3837 C CA . ALA A 1 504 ? 17.458 -1.977 -17.374 1.00 98.19 504 ALA A CA 1
ATOM 3838 C C . ALA A 1 504 ? 18.274 -0.841 -17.989 1.00 98.19 504 ALA A C 1
ATOM 3840 O O . ALA A 1 504 ? 18.045 0.324 -17.658 1.00 98.19 504 ALA A O 1
ATOM 3841 N N . LYS A 1 505 ? 19.219 -1.167 -18.878 1.00 97.12 505 LYS A N 1
ATOM 3842 C CA . LYS A 1 505 ? 20.120 -0.178 -19.480 1.00 97.12 505 LYS A CA 1
ATOM 3843 C C . LYS A 1 505 ? 20.486 -0.461 -20.927 1.00 97.12 505 LYS A C 1
ATOM 3845 O O . LYS A 1 505 ? 20.537 -1.610 -21.365 1.00 97.12 505 LYS A O 1
ATOM 3850 N N . TRP A 1 506 ? 20.822 0.603 -21.646 1.00 97.38 506 TRP A N 1
ATOM 3851 C CA . TRP A 1 506 ? 21.419 0.513 -22.973 1.00 97.38 506 TRP A CA 1
ATOM 3852 C C . TRP A 1 506 ? 22.928 0.303 -22.889 1.00 97.38 506 TRP A C 1
ATOM 3854 O O . TRP A 1 506 ? 23.638 1.078 -22.251 1.00 97.38 506 TRP A O 1
ATOM 3864 N N . VAL A 1 507 ? 23.429 -0.721 -23.581 1.00 95.62 507 VAL A N 1
ATOM 3865 C CA . VAL A 1 507 ? 24.867 -0.970 -23.738 1.00 95.62 507 VAL A CA 1
ATOM 3866 C C . VAL A 1 507 ? 25.219 -0.919 -25.225 1.00 95.62 507 VAL A C 1
ATOM 3868 O O . VAL A 1 507 ? 24.628 -1.680 -25.995 1.00 95.62 507 VAL A O 1
ATOM 3871 N N . PRO A 1 508 ? 26.176 -0.072 -25.655 1.00 94.81 508 PRO A N 1
ATOM 3872 C CA . PRO A 1 508 ? 26.639 -0.058 -27.038 1.00 94.81 508 PRO A CA 1
ATOM 3873 C C . PRO A 1 508 ? 27.108 -1.445 -27.480 1.00 94.81 508 PRO A C 1
ATOM 3875 O O . PRO A 1 508 ? 27.839 -2.119 -26.752 1.00 94.81 508 PRO A O 1
ATOM 3878 N N . ASN A 1 509 ? 26.745 -1.862 -28.693 1.00 92.56 509 ASN A N 1
ATOM 3879 C CA . ASN A 1 509 ? 27.073 -3.200 -29.196 1.00 92.56 509 ASN A CA 1
ATOM 3880 C C . ASN A 1 509 ? 28.590 -3.452 -29.252 1.00 92.56 509 ASN A C 1
ATOM 3882 O O . ASN A 1 509 ? 29.033 -4.581 -29.055 1.00 92.56 509 ASN A O 1
ATOM 3886 N N . SER A 1 510 ? 29.390 -2.396 -29.439 1.00 90.25 510 SER A N 1
ATOM 3887 C CA . SER A 1 510 ? 30.858 -2.437 -29.379 1.00 90.25 510 SER A CA 1
ATOM 3888 C C . SER A 1 510 ? 31.416 -2.834 -28.007 1.00 90.25 510 SER A C 1
ATOM 3890 O O . SER A 1 510 ? 32.555 -3.279 -27.926 1.00 90.25 510 SER A O 1
ATOM 3892 N N . SER A 1 511 ? 30.631 -2.671 -26.940 1.00 88.31 511 SER A N 1
ATOM 3893 C CA . SER A 1 511 ? 31.032 -2.908 -25.548 1.00 88.31 511 SER A CA 1
ATOM 3894 C C . SER A 1 511 ? 30.330 -4.123 -24.928 1.00 88.31 511 SER A C 1
ATOM 3896 O O . SER A 1 511 ? 30.525 -4.427 -23.750 1.00 88.31 511 SER A O 1
ATOM 3898 N N . LEU A 1 512 ? 29.504 -4.843 -25.693 1.00 85.19 512 LEU A N 1
ATOM 3899 C CA . LEU A 1 512 ? 28.655 -5.907 -25.154 1.00 85.19 512 LEU A CA 1
ATOM 3900 C C . LEU A 1 512 ? 29.478 -7.081 -24.595 1.00 85.19 512 LEU A C 1
ATOM 3902 O O . LEU A 1 512 ? 29.183 -7.579 -23.512 1.00 85.19 512 LEU A O 1
ATOM 3906 N N . SER A 1 513 ? 30.559 -7.477 -25.275 1.00 79.19 513 SER A N 1
ATOM 3907 C CA . SER A 1 513 ? 31.435 -8.578 -24.840 1.00 79.19 513 SER A CA 1
ATOM 3908 C C . SER A 1 513 ? 32.183 -8.297 -23.535 1.00 79.19 513 SER A C 1
ATOM 3910 O O . SER A 1 513 ? 32.613 -9.234 -22.874 1.00 79.19 513 SER A O 1
ATOM 3912 N N . THR A 1 514 ? 32.346 -7.024 -23.163 1.00 72.75 514 THR A N 1
ATOM 3913 C CA . THR A 1 514 ? 33.021 -6.616 -21.920 1.00 72.75 514 THR A CA 1
ATOM 3914 C C . THR A 1 514 ? 32.079 -6.483 -20.727 1.00 72.75 514 THR A C 1
ATOM 3916 O O . THR A 1 514 ? 32.542 -6.440 -19.594 1.00 72.75 514 THR A O 1
ATOM 3919 N N . VAL A 1 515 ? 30.768 -6.396 -20.973 1.00 73.12 515 VAL A N 1
ATOM 3920 C CA . VAL A 1 515 ? 29.762 -6.085 -19.944 1.00 73.12 515 VAL A CA 1
ATOM 3921 C C . VAL A 1 515 ? 28.966 -7.323 -19.525 1.00 73.12 515 VAL A C 1
ATOM 3923 O O . VAL A 1 515 ? 28.486 -7.373 -18.397 1.00 73.12 515 VAL A O 1
ATOM 3926 N N . VAL A 1 516 ? 28.844 -8.333 -20.392 1.00 70.00 516 VAL A N 1
ATOM 3927 C CA . VAL A 1 516 ? 28.056 -9.541 -20.103 1.00 70.00 516 VAL A CA 1
ATOM 3928 C C . VAL A 1 516 ? 28.772 -10.410 -19.065 1.00 70.00 516 VAL A C 1
ATOM 3930 O O . VAL A 1 516 ? 29.835 -10.966 -19.337 1.00 70.00 516 VAL A O 1
ATOM 3933 N N . THR A 1 517 ? 28.170 -10.543 -17.882 1.00 69.50 517 THR A N 1
ATOM 3934 C CA . THR A 1 517 ? 28.678 -11.342 -16.754 1.00 69.50 517 THR A CA 1
ATOM 3935 C C . THR A 1 517 ? 27.788 -12.549 -16.430 1.00 69.50 517 THR A C 1
ATOM 3937 O O . THR A 1 517 ? 26.676 -12.676 -16.935 1.00 69.50 517 THR A O 1
ATOM 3940 N N . ASN A 1 518 ? 28.337 -13.462 -15.618 1.00 61.09 518 ASN A N 1
ATOM 3941 C CA . ASN A 1 518 ? 27.827 -14.798 -15.293 1.00 61.09 518 ASN A CA 1
ATOM 3942 C C . ASN A 1 518 ? 26.328 -14.862 -14.948 1.00 61.09 518 ASN A C 1
ATOM 3944 O O . ASN A 1 518 ? 25.836 -14.126 -14.096 1.00 61.09 518 ASN A O 1
ATOM 3948 N N . ILE A 1 519 ? 25.644 -15.852 -15.526 1.00 70.38 519 ILE A N 1
ATOM 3949 C CA . ILE A 1 519 ? 24.378 -16.375 -15.006 1.00 70.38 519 ILE A CA 1
ATOM 3950 C C . ILE A 1 519 ? 24.742 -17.314 -13.847 1.00 70.38 519 ILE A C 1
ATOM 3952 O O . ILE A 1 519 ? 25.553 -18.221 -14.062 1.00 70.38 519 ILE A O 1
ATOM 3956 N N . PRO A 1 520 ? 24.186 -17.139 -12.635 1.00 69.12 520 PRO A N 1
ATOM 3957 C CA . PRO A 1 520 ? 24.370 -18.111 -11.569 1.00 69.12 520 PRO A CA 1
ATOM 3958 C C . PRO A 1 520 ? 23.921 -19.495 -12.049 1.00 69.12 520 PRO A C 1
ATOM 3960 O O . PRO A 1 520 ? 22.779 -19.678 -12.470 1.00 69.12 520 PRO A O 1
ATOM 3963 N N . THR A 1 521 ? 24.808 -20.486 -11.996 1.00 60.53 521 THR A N 1
ATOM 3964 C CA . THR A 1 521 ? 24.432 -21.883 -12.221 1.00 60.53 521 THR A CA 1
ATOM 3965 C C . THR A 1 521 ? 23.749 -22.395 -10.959 1.00 60.53 521 THR A C 1
ATOM 3967 O O . THR A 1 521 ? 24.379 -23.043 -10.125 1.00 60.53 521 THR A O 1
ATOM 3970 N N . THR A 1 522 ? 22.478 -22.061 -10.756 1.00 53.38 522 THR A N 1
ATOM 3971 C CA . THR A 1 522 ? 21.703 -22.712 -9.702 1.00 53.38 522 THR A CA 1
ATOM 3972 C C . THR A 1 522 ? 21.294 -24.097 -10.185 1.00 53.38 522 THR A C 1
ATOM 3974 O O . THR A 1 522 ? 20.545 -24.255 -11.148 1.00 53.38 522 THR A O 1
ATOM 3977 N N . THR A 1 523 ? 21.800 -25.132 -9.514 1.00 44.16 523 THR A N 1
ATOM 3978 C CA . THR A 1 523 ? 21.112 -26.426 -9.473 1.00 44.16 523 THR A CA 1
ATOM 3979 C C . THR A 1 523 ? 19.689 -26.167 -8.973 1.00 44.16 523 THR A C 1
ATOM 3981 O O . THR A 1 523 ? 19.547 -25.476 -7.957 1.00 44.16 523 THR A O 1
ATOM 3984 N N . PRO A 1 524 ? 18.641 -26.660 -9.658 1.00 45.41 524 PRO A N 1
ATOM 3985 C CA . PRO A 1 524 ? 17.273 -26.507 -9.184 1.00 45.41 524 PRO A CA 1
ATOM 3986 C C . PRO A 1 524 ? 17.176 -27.004 -7.735 1.00 45.41 524 PRO A C 1
ATOM 3988 O O . PRO A 1 524 ? 17.804 -28.020 -7.415 1.00 45.41 524 PRO A O 1
ATOM 3991 N N . PRO A 1 525 ? 16.417 -26.334 -6.848 1.00 47.34 525 PRO A N 1
ATOM 3992 C CA . PRO A 1 525 ? 16.053 -26.959 -5.584 1.00 47.34 525 PRO A CA 1
ATOM 3993 C C . PRO A 1 525 ? 15.386 -28.310 -5.896 1.00 47.34 525 PRO A C 1
ATOM 3995 O O . PRO A 1 525 ? 14.682 -28.400 -6.908 1.00 47.34 525 PRO A O 1
ATOM 3998 N N . PRO A 1 526 ? 15.626 -29.363 -5.092 1.00 36.78 526 PRO A N 1
ATOM 3999 C CA . PRO A 1 526 ? 15.020 -30.666 -5.327 1.00 36.78 526 PRO A CA 1
ATOM 4000 C C . PRO A 1 526 ? 13.512 -30.474 -5.470 1.00 36.78 526 PRO A C 1
ATOM 4002 O O . PRO A 1 526 ? 12.867 -29.896 -4.592 1.00 36.78 526 PRO A O 1
ATOM 4005 N N . THR A 1 527 ? 12.963 -30.894 -6.610 1.00 36.50 527 THR A N 1
ATOM 4006 C CA . THR A 1 527 ? 11.519 -30.944 -6.781 1.00 36.50 527 THR A CA 1
ATOM 4007 C C . THR A 1 527 ? 11.007 -31.897 -5.712 1.00 36.50 527 THR A C 1
ATOM 4009 O O . THR A 1 527 ? 11.373 -33.070 -5.675 1.00 36.50 527 THR A O 1
ATOM 4012 N N . ASN A 1 528 ? 10.200 -31.384 -4.785 1.00 38.12 528 ASN A N 1
ATOM 4013 C CA . ASN A 1 528 ? 9.330 -32.247 -4.004 1.00 38.12 528 ASN A CA 1
ATOM 4014 C C . ASN A 1 528 ? 8.298 -32.775 -4.995 1.00 38.12 528 ASN A C 1
ATOM 4016 O O . ASN A 1 528 ? 7.245 -32.161 -5.179 1.00 38.12 528 ASN A O 1
ATOM 4020 N N . ASP A 1 529 ? 8.646 -33.852 -5.698 1.00 36.09 529 ASP A N 1
ATOM 4021 C CA . ASP A 1 529 ? 7.688 -34.572 -6.515 1.00 36.09 529 ASP A CA 1
ATOM 4022 C C . ASP A 1 529 ? 6.495 -34.905 -5.607 1.00 36.09 529 ASP A C 1
ATOM 4024 O O . ASP A 1 529 ? 6.690 -35.413 -4.493 1.00 36.09 529 ASP A O 1
ATOM 4028 N N . PRO A 1 530 ? 5.259 -34.574 -6.018 1.00 36.38 530 PRO A N 1
ATOM 4029 C CA . PRO A 1 530 ? 4.090 -34.991 -5.268 1.00 36.38 530 PRO A CA 1
ATOM 4030 C C . PRO A 1 530 ? 4.151 -36.516 -5.114 1.00 36.38 530 PRO A C 1
ATOM 4032 O O . PRO A 1 530 ? 4.560 -37.197 -6.061 1.00 36.38 530 PRO A O 1
ATOM 4035 N N . PRO A 1 531 ? 3.781 -37.066 -3.941 1.00 37.09 531 PRO A N 1
ATOM 4036 C CA . PRO A 1 531 ? 3.840 -38.499 -3.713 1.00 37.09 531 PRO A CA 1
ATOM 4037 C C . PRO A 1 531 ? 3.103 -39.187 -4.854 1.00 37.09 531 PRO A C 1
ATOM 4039 O O . PRO A 1 531 ? 1.919 -38.938 -5.091 1.00 37.09 531 PRO A O 1
ATOM 4042 N N . THR A 1 532 ? 3.834 -40.012 -5.598 1.00 36.81 532 THR A N 1
ATOM 4043 C CA . THR A 1 532 ? 3.264 -40.865 -6.627 1.00 36.81 532 THR A CA 1
ATOM 4044 C C . THR A 1 532 ? 2.239 -41.751 -5.936 1.00 36.81 532 THR A C 1
ATOM 4046 O O . THR A 1 532 ? 2.573 -42.706 -5.236 1.00 36.81 532 THR A O 1
ATOM 4049 N N . HIS A 1 533 ? 0.962 -41.402 -6.097 1.00 39.31 533 HIS A N 1
ATOM 4050 C CA . HIS A 1 533 ? -0.139 -42.296 -5.793 1.00 39.31 533 HIS A CA 1
ATOM 4051 C C . HIS A 1 533 ? 0.015 -43.504 -6.717 1.00 39.31 533 HIS A C 1
ATOM 4053 O O . HIS A 1 533 ? -0.427 -43.509 -7.862 1.00 39.31 533 HIS A O 1
ATOM 4059 N N . THR A 1 534 ? 0.689 -44.531 -6.212 1.00 36.34 534 THR A N 1
ATOM 4060 C CA . THR A 1 534 ? 0.606 -45.880 -6.746 1.00 36.34 534 THR A CA 1
ATOM 4061 C C . THR A 1 534 ? -0.819 -46.350 -6.487 1.00 36.34 534 THR A C 1
ATOM 4063 O O . THR A 1 534 ? -1.180 -46.782 -5.394 1.00 36.34 534 THR A O 1
ATOM 4066 N N . THR A 1 535 ? -1.677 -46.203 -7.492 1.00 39.53 535 THR A N 1
ATOM 4067 C CA . THR A 1 535 ? -2.989 -46.842 -7.528 1.00 39.53 535 THR A CA 1
ATOM 4068 C C . THR A 1 535 ? -2.781 -48.346 -7.677 1.00 39.53 535 THR A C 1
ATOM 4070 O O . THR A 1 535 ? -2.768 -48.905 -8.771 1.00 39.53 535 THR A O 1
ATOM 4073 N N . GLY A 1 536 ? -2.599 -49.024 -6.544 1.00 35.47 536 GLY A N 1
ATOM 4074 C CA . GLY A 1 536 ? -2.803 -50.461 -6.453 1.00 35.47 536 GLY A CA 1
ATOM 4075 C C . GLY A 1 536 ? -4.278 -50.764 -6.699 1.00 35.47 536 GLY A C 1
ATOM 4076 O O . GLY A 1 536 ? -5.088 -50.705 -5.778 1.00 35.47 536 GLY A O 1
ATOM 4077 N N . HIS A 1 537 ? -4.639 -51.066 -7.946 1.00 39.81 537 HIS A N 1
ATOM 4078 C CA . HIS A 1 537 ? -5.916 -51.694 -8.265 1.00 39.81 537 HIS A CA 1
ATOM 4079 C C . HIS A 1 537 ? -5.927 -53.116 -7.689 1.00 39.81 537 HIS A C 1
ATOM 4081 O O . HIS A 1 537 ? -5.450 -54.061 -8.312 1.00 39.81 537 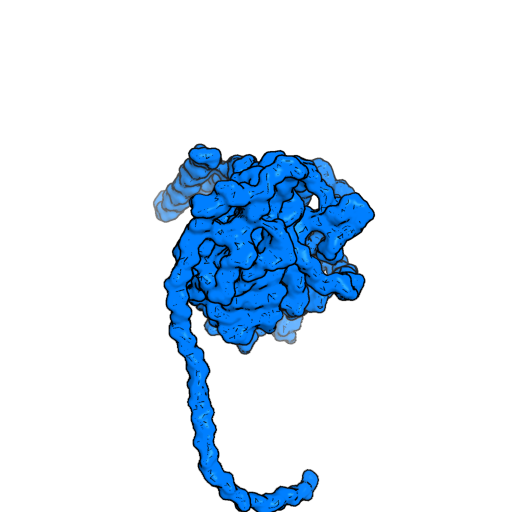HIS A O 1
ATOM 4087 N N . GLY A 1 538 ? -6.469 -53.259 -6.479 1.00 46.06 538 GLY A N 1
ATOM 4088 C CA . GLY A 1 538 ? -7.042 -54.523 -6.023 1.00 46.06 538 GLY A CA 1
ATOM 4089 C C . GLY A 1 538 ? -8.367 -54.790 -6.754 1.00 46.06 538 GLY A C 1
ATOM 4090 O O . GLY A 1 538 ? -9.052 -53.831 -7.127 1.00 46.06 538 GLY A O 1
ATOM 4091 N N . PRO A 1 539 ? -8.734 -56.059 -7.000 1.00 39.56 539 PRO A N 1
ATOM 4092 C CA . PRO A 1 539 ? -9.956 -56.397 -7.717 1.00 39.56 539 PRO A CA 1
ATOM 4093 C C . PRO A 1 539 ? -11.184 -55.963 -6.909 1.00 39.56 539 PRO A C 1
ATOM 4095 O O . PRO A 1 539 ? -11.303 -56.263 -5.721 1.00 39.56 539 PRO A O 1
ATOM 4098 N N . ILE A 1 540 ? -12.082 -55.234 -7.569 1.00 39.44 540 ILE A N 1
ATOM 4099 C CA . ILE A 1 540 ? -13.378 -54.825 -7.028 1.00 39.44 540 ILE A CA 1
ATOM 4100 C C . ILE A 1 540 ? -14.293 -56.052 -7.049 1.00 39.44 540 ILE A C 1
ATOM 4102 O O . ILE A 1 540 ? -14.613 -56.572 -8.116 1.00 39.44 540 ILE A O 1
ATOM 4106 N N . ASP A 1 541 ? -14.678 -56.510 -5.861 1.00 40.03 541 ASP A N 1
ATOM 4107 C CA . ASP A 1 541 ? -15.737 -57.492 -5.639 1.00 40.03 541 ASP A CA 1
ATOM 4108 C C . ASP A 1 541 ? -17.099 -56.796 -5.796 1.00 40.03 541 ASP A C 1
ATOM 4110 O O . ASP A 1 541 ? -17.492 -55.951 -4.984 1.00 40.03 541 ASP A O 1
ATOM 4114 N N . ASP A 1 542 ? -17.774 -57.096 -6.904 1.00 46.72 542 ASP A N 1
ATOM 4115 C CA . ASP A 1 542 ? -19.059 -56.524 -7.289 1.00 46.72 542 ASP A CA 1
ATOM 4116 C C . ASP A 1 542 ? -20.200 -57.410 -6.772 1.00 46.72 542 ASP A C 1
ATOM 4118 O O . ASP A 1 542 ? -20.775 -58.234 -7.484 1.00 46.72 542 ASP A O 1
ATOM 4122 N N . SER A 1 543 ? -20.523 -57.259 -5.486 1.00 42.34 543 SER A N 1
ATOM 4123 C CA . SER A 1 543 ? -21.743 -57.830 -4.917 1.00 42.34 543 SER A CA 1
ATOM 4124 C C . SER A 1 543 ? -22.454 -56.829 -4.004 1.00 42.34 543 SER A C 1
ATOM 4126 O O . SER A 1 543 ? -22.339 -56.870 -2.776 1.00 42.34 543 SER A O 1
ATOM 4128 N N . ARG A 1 544 ? -23.243 -55.921 -4.593 1.00 43.72 544 ARG A N 1
ATOM 4129 C CA . ARG A 1 544 ? -24.338 -55.241 -3.876 1.00 43.72 544 ARG A CA 1
ATOM 4130 C C . ARG A 1 544 ? -25.652 -55.328 -4.660 1.00 43.72 544 ARG A C 1
ATOM 4132 O O . ARG A 1 544 ? -25.661 -55.052 -5.856 1.00 43.72 544 ARG A O 1
ATOM 4139 N N . PRO A 1 545 ? -26.772 -55.685 -4.004 1.00 45.16 545 PRO A N 1
ATOM 4140 C CA . PRO A 1 545 ? -28.084 -55.748 -4.638 1.00 45.16 545 PRO A CA 1
ATOM 4141 C C . PRO A 1 545 ? -28.704 -54.346 -4.811 1.00 45.16 545 PRO A C 1
ATOM 4143 O O . PRO A 1 545 ? -28.362 -53.423 -4.065 1.00 45.16 545 PRO A O 1
ATOM 4146 N N . PRO A 1 546 ? -29.638 -54.167 -5.766 1.00 44.72 546 PRO A N 1
ATOM 4147 C CA . PRO A 1 546 ? -30.155 -52.853 -6.132 1.00 44.72 546 PRO A CA 1
ATOM 4148 C C . PRO A 1 546 ? -31.068 -52.261 -5.050 1.00 44.72 546 PRO A C 1
ATOM 4150 O O . PRO A 1 546 ? -31.951 -52.936 -4.512 1.00 44.72 546 PRO A O 1
ATOM 4153 N N . LEU A 1 547 ? -30.879 -50.965 -4.774 1.00 39.78 547 LEU A N 1
ATOM 4154 C CA . LEU A 1 547 ? -31.775 -50.162 -3.944 1.00 39.78 547 LEU A CA 1
ATOM 4155 C C . LEU A 1 547 ? -33.145 -50.018 -4.622 1.00 39.78 547 LEU A C 1
ATOM 4157 O O . LEU A 1 547 ? -33.251 -49.563 -5.760 1.00 39.78 547 LEU A O 1
ATOM 4161 N N . LYS A 1 548 ? -34.201 -50.359 -3.878 1.00 47.88 548 LYS A N 1
ATOM 4162 C CA . LYS A 1 548 ? -35.581 -49.993 -4.206 1.00 47.88 548 LYS A CA 1
ATOM 4163 C C . LYS A 1 548 ? -35.800 -48.515 -3.897 1.00 47.88 548 LYS A C 1
ATOM 4165 O O . LYS A 1 548 ? -35.503 -48.057 -2.797 1.00 47.88 548 LYS A O 1
ATOM 4170 N N . THR A 1 549 ? -36.352 -47.811 -4.873 1.00 53.34 549 THR A N 1
ATOM 4171 C CA . THR A 1 549 ? -36.815 -46.430 -4.782 1.00 53.34 549 THR A CA 1
ATOM 4172 C C . THR A 1 549 ? -38.029 -46.291 -3.861 1.00 53.34 549 THR A C 1
ATOM 4174 O O . THR A 1 549 ? -38.926 -47.140 -3.847 1.00 53.34 549 THR A O 1
ATOM 4177 N N . LYS A 1 550 ? -38.062 -45.176 -3.130 1.00 49.16 550 LYS A N 1
ATOM 4178 C CA . LYS A 1 550 ? -39.276 -44.455 -2.751 1.00 49.16 550 LYS A CA 1
ATOM 4179 C C . LYS A 1 550 ? -39.054 -42.980 -3.022 1.00 49.16 550 LYS A C 1
ATOM 4181 O O . LYS A 1 550 ? -37.927 -42.523 -2.729 1.00 49.16 550 LYS A O 1
#

Foldseek 3Di:
DFLPVLVVQLVVLVVVLVVLVVVLPDPPDDPVRNVVSVVVNVVSVVVNVVSVVVSLVRVQVVQADQAFFDQQQKDFDWPPLVCLVVQLVLQVVVCVVQQVHFPDPRQLDQWAFSVHRADLFPPPKTKFKAFWFDFDFDFFADPFQQQAATKTKTWGLTDDDPPDGGSCLSLWDLLQDDDCVVAPPPRDDVQNVRVVRCVSNVGDRPSHTAMEMENVLQQAPVQSSQRGGSWMKMFIAGWTFRRLANSGTIHRPHTQKMKTKHAPDQFKMKIWIFGGLKRWDQFFAPDPVCLLPPPDDTQGGDLSLQLVQLVCVVVVNDQAAERETRIYNGNHAFKDKTKMKGFTNDDDPPDFDWFKWKKKAKEAEFQKDWDWADPDRGIIMIIIMHGPVRGDRADFADWPKDFDALVNSVVRNRSRDSCSLQLVVSQVVSCVVVVDDGPDSVNSVVRSRVTYIHTHGDSVQQHDPQADCVQMQFTHGNNPPDPDCRSYHHDPSHSTRMIYMMMIGIDRPVCSVVRHDDGPPDDDDPPPPPPPPPPPDDDDDDDDDDDDDD